Protein AF-A0A7J3TKY4-F1 (afdb_monomer_lite)

Sequence (532 aa):
MKKIAILLAVAVVASFFTLHGINADDMPSVVYVDDDYNEATEGWNATHFSSIMDAINGVAENGTVYIFDGMYHEKVTVNKTLHIIGRNRPIINGSVVVKANGTTIKNLEIEGAGNSILLNASSCIIYSCSIHGINYGLHIGGDNNTVTRCNFINNSYGIDAGGINNKIFLNNFIGNAINACDYGSNIWHNDSIQKGNYWDDYDGNDGNGDGVGDTPYILPCGSGSDSYPLMNEIDLFIPTVNITVSGISGNNGWYVSNVTITINATDDSGISYVNYTIDGISYNSSNALFSFNLTEGNHLLECYAVDINGNAGRISKVNVCVDTTPPSITYEFNPSSPDGENGWYVSNVEISLYASDATSGIEELNFKIDEGGWQDYDGFFSLNMEGEHILYFRAVDKAGNELITNATIKYDATPPSVSIIQPDGGFVKQQYEIKWNASDSVDENLDGNISIYYSYDNGSTWVEVANGLNNTGSYMWNTYGFQDSDEAMIKILAKDDAGNVGVAISNKFILDNTPPTIIIKQPVEGKAYGTD

Radius of gyration: 51.38 Å; chains: 1; bounding box: 120×78×162 Å

Secondary structure (DSSP, 8-state):
-----------------------GGGS-SEEEE-TT--TTSTTBTTTEESSHHHHHHHSPTT-EEEE-SSEE--EEEE-S--EEEESS--EEESEEEE-STT-EEES-EEESSSEEEEE--SS-EEES-EEESSSEEEEE-SSS-EEES-EEES-SEEEEE-SEEEEEES-EEES-SEEEEESSEEE-SBTTTTB--EETT-----SS-SSB-SSPEEPSEES-EESS-BSS-------EEEEEEES-B-STTEESS-EEEEEEEE-SS-EEEEEEEETTEEEEES-SEEEEEE-SEEEEEEEEEEETT-PBPPPEEEEEEE---PPEEEEEEESSS-SSSTT-B-SPPEEEEEEE-SSS-EEEEEEEETTPPPEE--S-EE-SS-EEEEEEEEEEETT--EEEEEEEEEE---PPEEEEEE--SSEE-SEEEEEEEEE-SS-SS-TT-EEEEEESSTTSS-EEEEEEE---SEEEEE-TTSPPEEEEEEEEEEE-TT--EEEEEPPPEEE---PPP-------SS------

Foldseek 3Di:
DDDDDDDDDPPPPPPPPPPPPCPLVNAALAAEEDLPDDPPDPCYLRRYYPAPQSNLVRHHAQGEYEYEAEEHADEAENQGAYEYEYDPAHEDAHAYEYDYENHEDYRHEYHHEDAHYEALYANYEYYLYEFDDYQHSYEHNEYHYEYALYEQEQYCESYEDAYAAYEAAHYEQYNHVFDYAYQYHYAQYDPVVLGGYEYPPDDADDPVPPQWGCDWAAGPYHGDIHNTYGNDRDDSDAKDKDKDKDADAFAPQEGQGKIKIKIAIDDPLAFQKKWKDKVNRIDIDRDNIDMDIDDAAWIKMWMWTAGPNGHIGDIDIDIHHYDNDAKDKDKAKVVRFAPFAPRENQDKIKMFMDIFDDHQTWDFKWKDKAPGDIDGPPGIDTDPDAEKIKMKIKTAGNRGHIDIDIDIHGYDNDAKAKEWPPPQAEEDEFKDKTFMDIADPHAGWLQQFKWKWKDQDQPPDTDTQDHRHTPPRIDTGGCPPPDWHQNMKMKMWGAGNRGHIHIYIHDGYTYDHDDDDDDDPDDDDDDDDDDD

Structure (mmCIF, N/CA/C/O backbone):
data_AF-A0A7J3TKY4-F1
#
_entry.id   AF-A0A7J3TKY4-F1
#
loop_
_atom_site.group_PDB
_atom_site.id
_atom_site.type_symbol
_atom_site.label_atom_id
_atom_site.label_alt_id
_atom_site.label_comp_id
_atom_site.label_asym_id
_atom_site.label_entity_id
_atom_site.label_seq_id
_atom_site.pdbx_PDB_ins_code
_atom_site.Cartn_x
_atom_site.Cartn_y
_atom_site.Cartn_z
_atom_site.occupancy
_atom_site.B_iso_or_equiv
_atom_site.auth_seq_id
_atom_site.auth_comp_id
_atom_site.auth_asym_id
_atom_site.auth_atom_id
_atom_site.pdbx_PDB_model_num
ATOM 1 N N . MET A 1 1 ? -30.353 -54.908 6.547 1.00 34.25 1 MET A N 1
ATOM 2 C CA . MET A 1 1 ? -30.525 -55.876 5.438 1.00 34.25 1 MET A CA 1
ATOM 3 C C . MET A 1 1 ? -30.343 -55.143 4.109 1.00 34.25 1 MET A C 1
ATOM 5 O O . MET A 1 1 ? -31.058 -54.179 3.909 1.00 34.25 1 MET A O 1
ATOM 9 N N . LYS A 1 2 ? -29.421 -55.638 3.256 1.00 33.25 2 LYS A N 1
ATOM 10 C CA . LYS A 1 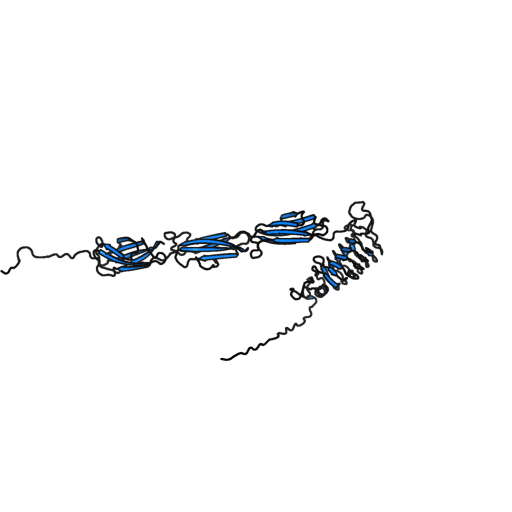2 ? -29.167 -55.337 1.816 1.00 33.25 2 LYS A CA 1
ATOM 11 C C . LYS A 1 2 ? -28.711 -53.898 1.467 1.00 33.25 2 LYS A C 1
ATOM 13 O O . LYS A 1 2 ? -29.485 -52.969 1.592 1.00 33.25 2 LYS A O 1
ATOM 18 N N . LYS A 1 3 ? -27.412 -53.645 1.230 1.00 31.38 3 LYS A N 1
ATOM 19 C CA . LYS A 1 3 ? -26.553 -53.888 0.031 1.00 31.38 3 LYS A CA 1
ATOM 20 C C . LYS A 1 3 ? -26.813 -52.941 -1.166 1.00 31.38 3 LYS A C 1
ATOM 22 O O . LYS A 1 3 ? -27.762 -53.159 -1.901 1.00 31.38 3 LYS A O 1
ATOM 27 N N . ILE A 1 4 ? -25.880 -51.990 -1.336 1.00 31.44 4 ILE A N 1
ATOM 28 C CA . ILE A 1 4 ? -25.090 -51.626 -2.540 1.00 31.44 4 ILE A CA 1
ATOM 29 C C . ILE A 1 4 ? -25.823 -51.529 -3.892 1.00 31.44 4 ILE A C 1
ATOM 31 O O . ILE A 1 4 ? -26.227 -52.553 -4.432 1.00 31.44 4 ILE A O 1
ATOM 35 N N . ALA A 1 5 ? -25.768 -50.342 -4.512 1.00 30.09 5 ALA A N 1
ATOM 36 C CA . ALA A 1 5 ? -25.319 -50.163 -5.902 1.00 30.09 5 ALA A CA 1
ATOM 37 C C . ALA A 1 5 ? -24.973 -48.685 -6.175 1.00 30.09 5 ALA A C 1
ATOM 39 O O . ALA A 1 5 ? -25.848 -47.831 -6.273 1.00 30.09 5 ALA A O 1
ATOM 40 N N . ILE A 1 6 ? -23.672 -48.417 -6.281 1.00 33.41 6 ILE A N 1
ATOM 41 C CA . ILE A 1 6 ? -23.082 -47.217 -6.880 1.00 33.41 6 ILE A CA 1
ATOM 42 C C . ILE A 1 6 ? -23.279 -47.339 -8.395 1.00 33.41 6 ILE A C 1
ATOM 44 O O . ILE A 1 6 ? -22.868 -48.347 -8.971 1.00 33.41 6 ILE A O 1
ATOM 48 N N . LEU A 1 7 ? -23.869 -46.329 -9.039 1.00 30.73 7 LEU A N 1
ATOM 49 C CA . LEU A 1 7 ? -23.780 -46.156 -10.487 1.00 30.73 7 LEU A CA 1
ATOM 50 C C . LEU A 1 7 ? -23.188 -44.774 -10.771 1.00 30.73 7 LEU A C 1
ATOM 52 O O . LEU A 1 7 ? -23.833 -43.744 -10.593 1.00 30.73 7 LEU A O 1
ATOM 56 N N . LEU A 1 8 ? -21.915 -44.794 -11.155 1.00 30.00 8 LEU A N 1
ATOM 57 C CA . LEU A 1 8 ? -21.132 -43.662 -11.623 1.00 30.00 8 LEU A CA 1
ATOM 58 C C . LEU A 1 8 ? -21.590 -43.341 -13.057 1.00 30.00 8 LEU A C 1
ATOM 60 O O . LEU A 1 8 ? -21.351 -44.135 -13.966 1.00 30.00 8 LEU A O 1
ATOM 64 N N . ALA A 1 9 ? -22.260 -42.210 -13.267 1.00 30.34 9 ALA A N 1
ATOM 65 C CA . ALA A 1 9 ? -22.520 -41.667 -14.598 1.00 30.34 9 ALA A CA 1
ATOM 66 C C . ALA A 1 9 ? -21.618 -40.444 -14.795 1.00 30.34 9 ALA A C 1
ATOM 68 O O . ALA A 1 9 ? -21.940 -39.339 -14.368 1.00 30.34 9 ALA A O 1
ATOM 69 N N . VAL A 1 10 ? -20.451 -40.671 -15.400 1.00 31.00 10 VAL A N 1
ATOM 70 C CA . VAL A 1 10 ? -19.557 -39.610 -15.873 1.00 31.00 10 VAL A CA 1
ATOM 71 C C . VAL A 1 10 ? -20.187 -39.024 -17.135 1.00 31.00 10 VAL A C 1
ATOM 73 O O . VAL A 1 10 ? -20.126 -39.623 -18.207 1.00 31.00 10 VAL A O 1
ATOM 76 N N . ALA A 1 11 ? -20.839 -37.872 -16.997 1.00 31.58 11 ALA A N 1
ATOM 77 C CA . ALA A 1 11 ? -21.255 -37.059 -18.129 1.00 31.58 11 ALA A CA 1
ATOM 78 C C . ALA A 1 11 ? -20.032 -36.286 -18.640 1.00 31.58 11 ALA A C 1
ATOM 80 O O . ALA A 1 11 ? -19.613 -35.294 -18.048 1.00 31.58 11 ALA A O 1
ATOM 81 N N . VAL A 1 12 ? -19.443 -36.769 -19.733 1.00 30.66 12 VAL A N 1
ATOM 82 C CA . VAL A 1 12 ? -18.469 -36.016 -20.526 1.00 30.66 12 VAL A CA 1
ATOM 83 C C . VAL A 1 12 ? -19.229 -34.885 -21.215 1.00 30.66 12 VAL A C 1
ATOM 85 O O . VAL A 1 12 ? -19.903 -35.101 -22.222 1.00 30.66 12 VAL A O 1
ATOM 88 N N . VAL A 1 13 ? -19.153 -33.679 -20.656 1.00 33.00 13 VAL A N 1
ATOM 89 C CA . VAL A 1 13 ? -19.533 -32.457 -21.368 1.00 33.00 13 VAL A CA 1
ATOM 90 C C . VAL A 1 13 ? -18.368 -32.124 -22.292 1.00 33.00 13 VAL A C 1
ATOM 92 O O . VAL A 1 13 ? -17.405 -31.477 -21.897 1.00 33.00 13 VAL A O 1
ATOM 95 N N . ALA A 1 14 ? -18.432 -32.628 -23.523 1.00 32.06 14 ALA A N 1
ATOM 96 C CA . ALA A 1 14 ? -17.607 -32.120 -24.605 1.00 32.06 14 ALA A CA 1
ATOM 97 C C . ALA A 1 14 ? -18.108 -30.706 -24.935 1.00 32.06 14 ALA A C 1
ATOM 99 O O . ALA A 1 14 ? -19.149 -30.539 -25.575 1.00 32.06 14 ALA A O 1
ATOM 100 N N . SER A 1 15 ? -17.402 -29.688 -24.446 1.00 32.88 15 SER A N 1
ATOM 101 C CA . SER A 1 15 ? -17.579 -28.313 -24.896 1.00 32.88 15 SER A CA 1
ATOM 102 C C . SER A 1 15 ? -17.175 -28.238 -26.368 1.00 32.88 15 SER A C 1
ATOM 104 O O . SER A 1 15 ? -16.009 -28.352 -26.739 1.00 32.88 15 SER A O 1
ATOM 106 N N . PHE A 1 16 ? -18.170 -28.073 -27.235 1.00 33.34 16 PHE A N 1
ATOM 107 C CA . PHE A 1 16 ? -17.958 -27.633 -28.605 1.00 33.34 16 PHE A CA 1
ATOM 108 C C . PHE A 1 16 ? -17.429 -26.195 -28.557 1.00 33.34 16 PHE A C 1
ATOM 110 O O . PHE A 1 16 ? -18.206 -25.248 -28.474 1.00 33.34 16 PHE A O 1
ATOM 117 N N . PHE A 1 17 ? -16.109 -26.022 -28.617 1.00 34.00 17 PHE A N 1
ATOM 118 C CA . PHE A 1 17 ? -15.536 -24.758 -29.065 1.00 34.00 17 PHE A CA 1
ATOM 119 C C . PHE A 1 17 ? -15.849 -24.625 -30.554 1.00 34.00 17 PHE A C 1
ATOM 121 O O . PHE A 1 17 ? -15.188 -25.205 -31.415 1.00 34.00 17 PHE A O 1
ATOM 128 N N . THR A 1 18 ? -16.910 -23.887 -30.872 1.00 33.22 18 THR A N 1
ATOM 129 C CA . THR A 1 18 ? -17.052 -23.303 -32.201 1.00 33.22 18 THR A CA 1
ATOM 130 C C . THR A 1 18 ? -15.865 -22.373 -32.402 1.00 33.22 18 THR A C 1
ATOM 132 O O . THR A 1 18 ? -15.753 -21.371 -31.697 1.00 33.22 18 THR A O 1
ATOM 135 N N . LEU A 1 19 ? -14.983 -22.725 -33.335 1.00 35.03 19 LEU A N 1
ATOM 136 C CA . LEU A 1 19 ? -13.895 -21.881 -33.810 1.00 35.03 19 LEU A CA 1
ATOM 137 C C . LEU A 1 19 ? -14.525 -20.634 -34.459 1.00 35.03 19 LEU A C 1
ATOM 139 O O . LEU A 1 19 ? -14.816 -20.621 -35.654 1.00 35.03 19 LEU A O 1
ATOM 143 N N . HIS A 1 20 ? -14.830 -19.610 -33.658 1.00 41.09 20 HIS A N 1
ATOM 144 C CA . HIS A 1 20 ? -15.007 -18.266 -34.188 1.00 41.09 20 HIS A CA 1
ATOM 145 C C . HIS A 1 20 ? -13.637 -17.880 -34.730 1.00 41.09 20 HIS A C 1
ATOM 147 O O . HIS A 1 20 ? -12.669 -17.810 -33.975 1.00 41.09 20 HIS A O 1
ATOM 153 N N . GLY A 1 21 ? -13.534 -17.732 -36.051 1.00 38.44 21 GLY A N 1
ATOM 154 C CA . GLY A 1 21 ? -12.358 -17.120 -36.649 1.00 38.44 21 GLY A CA 1
ATOM 155 C C . GLY A 1 21 ? -12.187 -15.759 -35.994 1.00 38.44 21 GLY A C 1
ATOM 156 O O . GLY A 1 21 ? -13.072 -14.917 -36.120 1.00 38.44 21 GLY A O 1
ATOM 157 N N . ILE A 1 22 ? -11.108 -15.598 -35.232 1.00 42.12 22 ILE A N 1
ATOM 158 C CA . ILE A 1 22 ? -10.754 -14.338 -34.587 1.00 42.12 22 ILE A CA 1
ATOM 159 C C . ILE A 1 22 ? -10.572 -13.340 -35.733 1.00 42.12 22 ILE A C 1
ATOM 161 O O . ILE A 1 22 ? -9.665 -13.494 -36.555 1.00 42.12 22 ILE A O 1
ATOM 165 N N . ASN A 1 23 ? -11.498 -12.390 -35.865 1.00 55.03 23 ASN A N 1
ATOM 166 C CA . ASN A 1 23 ? -11.348 -11.310 -36.831 1.00 55.03 23 ASN A CA 1
ATOM 167 C C . ASN A 1 23 ? -10.156 -10.450 -36.396 1.00 55.03 23 ASN A C 1
ATOM 169 O O . ASN A 1 23 ? -9.869 -10.341 -35.208 1.00 55.03 23 ASN A O 1
ATOM 173 N N . ALA A 1 24 ? -9.465 -9.816 -37.345 1.00 53.88 24 ALA A N 1
ATOM 174 C CA . ALA A 1 24 ? -8.329 -8.940 -37.040 1.00 53.88 24 ALA A CA 1
ATOM 175 C C . ALA A 1 24 ? -8.681 -7.801 -36.052 1.00 53.88 24 ALA A C 1
ATOM 177 O O . ALA A 1 24 ? -7.791 -7.308 -35.366 1.00 53.88 24 ALA A O 1
ATOM 178 N N . ASP A 1 25 ? -9.967 -7.442 -35.940 1.00 56.91 25 ASP A N 1
ATOM 179 C CA . ASP A 1 25 ? -10.496 -6.457 -34.986 1.00 56.91 25 ASP A CA 1
ATOM 180 C C . ASP A 1 25 ? -10.561 -6.955 -33.524 1.00 56.91 25 ASP A C 1
ATOM 182 O O . ASP A 1 25 ? -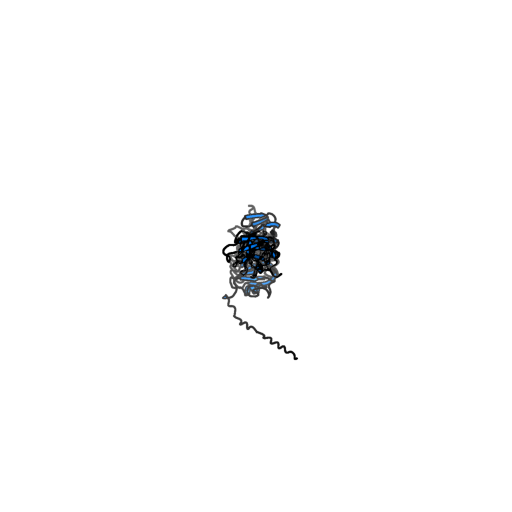10.694 -6.136 -32.619 1.00 56.91 25 ASP A O 1
ATOM 186 N N . ASP A 1 26 ? -10.435 -8.266 -33.275 1.00 72.94 26 ASP A N 1
ATOM 187 C CA . ASP A 1 26 ? -10.452 -8.864 -31.926 1.00 72.94 26 ASP A CA 1
ATOM 188 C C . ASP A 1 26 ? -9.037 -9.137 -31.371 1.00 72.94 26 ASP A C 1
ATOM 190 O O . ASP A 1 26 ? -8.891 -9.635 -30.252 1.00 72.94 26 ASP A O 1
ATOM 194 N N . MET A 1 27 ? -7.975 -8.842 -32.133 1.00 85.69 27 MET A N 1
ATOM 195 C CA . MET A 1 27 ? -6.599 -9.036 -31.662 1.00 85.69 27 MET A CA 1
ATOM 196 C C . MET A 1 27 ? -6.212 -7.963 -30.629 1.00 85.69 27 MET A C 1
ATOM 198 O O . MET A 1 27 ? -6.485 -6.777 -30.835 1.00 85.69 27 MET A O 1
ATOM 202 N N . PRO A 1 28 ? -5.527 -8.326 -29.530 1.00 92.81 28 PRO A N 1
ATOM 203 C CA . PRO A 1 28 ? -5.083 -7.355 -28.538 1.00 92.81 28 PRO A CA 1
ATOM 204 C C . PRO A 1 28 ? -4.040 -6.395 -29.118 1.00 92.81 28 PRO A C 1
ATOM 206 O O . PRO A 1 28 ? -3.146 -6.787 -29.867 1.00 92.81 28 PRO A O 1
ATOM 209 N N . SER A 1 29 ? -4.101 -5.124 -28.718 1.00 95.12 29 SER A N 1
ATOM 210 C CA . SER A 1 29 ? -3.105 -4.114 -29.098 1.00 95.12 29 SER A CA 1
ATOM 211 C C . SER A 1 29 ? -1.802 -4.212 -28.297 1.00 95.12 29 SER A C 1
ATOM 213 O O . SER A 1 29 ? -0.818 -3.565 -28.650 1.00 95.12 29 SER A O 1
ATOM 215 N N . VAL A 1 30 ? -1.789 -4.976 -27.201 1.00 97.31 30 VAL A N 1
ATOM 216 C CA . VAL A 1 30 ? -0.619 -5.200 -26.345 1.00 97.31 30 VAL A CA 1
ATOM 217 C C . VAL A 1 30 ? -0.557 -6.668 -25.954 1.00 97.31 30 VAL A C 1
ATOM 219 O O . VAL A 1 30 ? -1.557 -7.231 -25.513 1.00 97.31 30 VAL A O 1
ATOM 222 N N . VAL A 1 31 ? 0.625 -7.261 -26.088 1.00 98.00 31 VAL A N 1
ATOM 223 C CA . VAL A 1 31 ? 0.918 -8.631 -25.657 1.00 98.00 31 VAL A CA 1
ATOM 224 C C . VAL A 1 31 ? 2.243 -8.685 -24.900 1.00 98.00 31 VAL A C 1
ATOM 226 O O . VAL A 1 31 ? 3.100 -7.805 -25.048 1.00 98.00 31 VAL A O 1
ATOM 229 N N . TYR A 1 32 ? 2.402 -9.734 -24.103 1.00 98.00 32 TYR A N 1
ATOM 230 C CA . TYR A 1 32 ? 3.533 -9.963 -23.215 1.00 98.00 32 TYR A CA 1
ATOM 231 C C . TYR A 1 32 ? 4.186 -11.306 -23.532 1.00 98.00 32 TYR A C 1
ATOM 233 O O . TYR A 1 32 ? 3.492 -12.293 -23.780 1.00 98.00 32 TYR A O 1
ATOM 241 N N . VAL A 1 33 ? 5.514 -11.331 -23.528 1.00 98.00 33 VAL A N 1
ATOM 242 C CA . VAL A 1 33 ? 6.324 -12.510 -23.834 1.00 98.00 33 VAL A CA 1
ATOM 243 C C . VAL A 1 33 ? 7.275 -12.777 -22.688 1.00 98.00 33 VAL A C 1
ATOM 245 O O . VAL A 1 33 ? 7.979 -11.854 -22.293 1.00 98.00 33 VAL A O 1
ATOM 248 N N . ASP A 1 34 ? 7.283 -14.000 -22.180 1.00 96.44 34 ASP A N 1
ATOM 249 C CA . ASP A 1 34 ? 8.182 -14.458 -21.1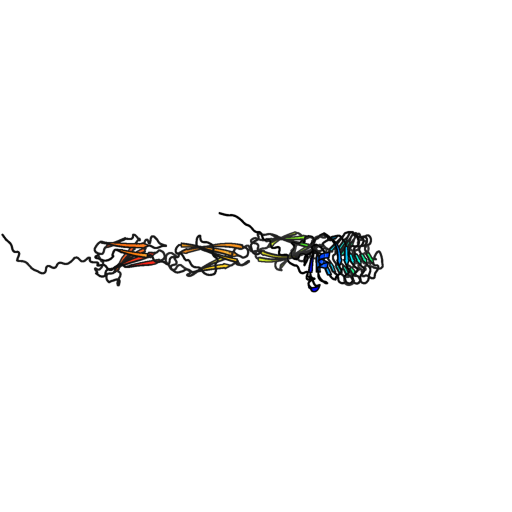18 1.00 96.44 34 ASP A CA 1
ATOM 250 C C . ASP A 1 34 ? 8.407 -15.967 -21.299 1.00 96.44 34 ASP A C 1
ATOM 252 O O . ASP A 1 34 ? 7.427 -16.709 -21.426 1.00 96.44 34 ASP A O 1
ATOM 256 N N . ASP A 1 35 ? 9.657 -16.431 -21.366 1.00 92.75 35 ASP A N 1
ATOM 257 C CA . ASP A 1 35 ? 9.979 -17.848 -21.584 1.00 92.75 35 ASP A CA 1
ATOM 258 C C . ASP A 1 35 ? 9.554 -18.752 -20.413 1.00 92.75 35 ASP A C 1
ATOM 260 O O . ASP A 1 35 ? 9.420 -19.967 -20.601 1.00 92.75 35 ASP A O 1
ATOM 264 N N . ASP A 1 36 ? 9.215 -18.166 -19.260 1.00 93.75 36 ASP A N 1
ATOM 265 C CA . ASP A 1 36 ? 8.638 -18.864 -18.109 1.00 93.75 36 ASP A CA 1
ATOM 266 C C . ASP A 1 36 ? 7.100 -19.010 -18.172 1.00 93.75 36 ASP A C 1
ATOM 268 O O . ASP A 1 36 ? 6.502 -19.774 -17.395 1.00 93.75 36 ASP A O 1
ATOM 272 N N . TYR A 1 37 ? 6.411 -18.314 -19.089 1.00 96.06 37 TYR A N 1
ATOM 273 C CA . TYR A 1 37 ? 4.958 -18.444 -19.229 1.00 96.06 37 TYR A CA 1
ATOM 274 C C . TYR A 1 37 ? 4.537 -19.827 -19.732 1.00 96.06 37 TYR A C 1
ATOM 276 O O . TYR A 1 37 ? 5.175 -20.457 -20.575 1.00 96.06 37 TYR A O 1
ATOM 284 N N . ASN A 1 38 ? 3.404 -20.302 -19.217 1.00 94.31 38 ASN A N 1
ATOM 285 C CA . ASN A 1 38 ? 2.854 -21.614 -19.536 1.00 94.31 38 ASN A CA 1
ATOM 286 C C . ASN A 1 38 ? 1.319 -21.609 -19.431 1.00 94.31 38 ASN A C 1
ATOM 288 O O . ASN A 1 38 ? 0.705 -20.576 -19.176 1.00 94.31 38 ASN A O 1
ATOM 292 N N . GLU A 1 39 ? 0.683 -22.772 -19.603 1.00 94.50 39 GLU A N 1
ATOM 293 C CA . GLU A 1 39 ? -0.784 -22.919 -19.585 1.00 94.50 39 GLU A CA 1
ATOM 294 C C . GLU A 1 39 ? -1.463 -22.446 -18.287 1.00 94.50 39 GLU A C 1
ATOM 296 O O . GLU A 1 39 ? -2.666 -22.190 -18.294 1.00 94.50 39 GLU A O 1
ATOM 301 N N . ALA A 1 40 ? -0.721 -22.325 -17.179 1.00 94.44 40 ALA A N 1
ATOM 302 C CA . ALA A 1 40 ? -1.239 -21.788 -15.923 1.00 94.44 40 ALA A CA 1
ATOM 303 C C . ALA A 1 40 ? -1.208 -20.249 -15.853 1.00 94.44 40 ALA A C 1
ATOM 305 O O . ALA A 1 40 ? -1.821 -19.677 -14.950 1.00 94.44 40 ALA A O 1
ATOM 306 N N . THR A 1 41 ? -0.513 -19.576 -16.774 1.00 93.25 41 THR A N 1
ATOM 307 C CA . THR A 1 41 ? -0.449 -18.113 -16.838 1.00 93.25 41 THR A CA 1
ATOM 308 C C . THR A 1 41 ? -1.802 -17.545 -17.265 1.00 93.25 41 THR A C 1
ATOM 310 O O . THR A 1 41 ? -2.382 -17.942 -18.278 1.00 93.25 41 THR A O 1
ATOM 313 N N . GLU A 1 42 ? -2.319 -16.573 -16.516 1.00 93.88 42 GLU A N 1
ATOM 314 C CA . GLU A 1 42 ? -3.539 -15.869 -16.905 1.00 93.88 42 GLU A CA 1
ATOM 315 C C . GLU A 1 42 ? -3.353 -15.171 -18.264 1.00 93.88 42 GLU A C 1
ATOM 317 O O . GLU A 1 42 ? -2.367 -14.477 -18.498 1.00 93.88 42 GLU A O 1
ATOM 322 N N . GLY A 1 43 ? -4.298 -15.362 -19.188 1.00 90.56 43 GLY A N 1
ATOM 323 C CA . GLY A 1 43 ? -4.192 -14.815 -20.545 1.00 90.56 43 GLY A CA 1
ATOM 324 C C . GLY A 1 43 ? -3.259 -15.594 -21.479 1.00 90.56 43 GLY A C 1
ATOM 325 O O . GLY A 1 43 ? -2.931 -15.086 -22.556 1.00 90.56 43 GLY A O 1
ATOM 326 N N . TRP A 1 44 ? -2.857 -16.813 -21.102 1.00 93.88 44 TRP A N 1
ATOM 327 C CA . TRP A 1 44 ? -2.082 -17.724 -21.944 1.00 93.88 44 TRP A CA 1
ATOM 328 C C . TRP A 1 44 ? -2.661 -17.864 -23.360 1.00 93.88 44 TRP A C 1
ATOM 330 O O . TRP A 1 44 ? -3.859 -18.098 -23.535 1.00 93.88 44 TRP A O 1
ATOM 340 N N . ASN A 1 45 ? -1.798 -17.720 -24.372 1.00 90.94 45 ASN A N 1
ATOM 341 C CA . ASN A 1 45 ? -2.117 -17.759 -25.806 1.00 90.94 45 ASN A CA 1
ATOM 342 C C . ASN A 1 45 ? -3.143 -16.721 -26.298 1.00 90.94 45 ASN A C 1
ATOM 344 O O . ASN A 1 45 ? -3.606 -16.803 -27.436 1.00 90.94 45 ASN A O 1
ATOM 348 N N . ALA A 1 46 ? -3.485 -15.732 -25.472 1.00 92.06 46 ALA A N 1
ATOM 349 C CA . ALA A 1 46 ? -4.324 -14.602 -25.859 1.00 92.06 46 ALA A CA 1
ATOM 350 C C . ALA A 1 46 ? -3.550 -13.288 -25.736 1.00 92.06 46 ALA A C 1
ATOM 352 O O . ALA A 1 46 ? -3.406 -12.557 -26.710 1.00 92.06 46 ALA A O 1
ATOM 353 N N . THR A 1 47 ? -3.020 -13.006 -24.549 1.00 95.00 47 THR A N 1
ATOM 354 C CA . THR A 1 47 ? -2.246 -11.793 -24.244 1.00 95.00 47 THR A CA 1
ATOM 355 C C . THR A 1 47 ? -0.852 -12.099 -23.702 1.00 95.00 47 THR A C 1
ATOM 357 O O . THR A 1 47 ? -0.002 -11.212 -23.727 1.00 95.00 47 THR A O 1
ATOM 360 N N . HIS A 1 48 ? -0.605 -13.335 -23.261 1.00 97.31 48 HIS A N 1
ATOM 361 C CA . HIS A 1 48 ? 0.669 -13.811 -22.725 1.00 97.31 48 HIS A CA 1
ATOM 362 C C . HIS A 1 48 ? 1.152 -15.023 -23.523 1.00 97.31 48 HIS A C 1
ATOM 364 O O . HIS A 1 48 ? 0.397 -15.975 -23.733 1.00 97.31 48 HIS A O 1
ATOM 370 N N . PHE A 1 49 ? 2.405 -14.986 -23.960 1.00 97.62 49 PHE A N 1
ATOM 371 C CA . PHE A 1 49 ? 3.013 -15.993 -24.828 1.00 97.62 49 PHE A CA 1
ATOM 372 C C . PHE A 1 49 ? 4.399 -16.362 -24.303 1.00 97.62 49 PHE A C 1
ATOM 374 O O . PHE A 1 49 ? 5.086 -15.509 -23.754 1.00 97.62 49 PHE A O 1
ATOM 381 N N . SER A 1 50 ? 4.843 -17.599 -24.513 1.00 96.19 50 SER A N 1
ATOM 382 C CA . SER A 1 50 ? 6.235 -17.980 -24.223 1.00 96.19 50 SER A CA 1
ATOM 383 C C . SER A 1 50 ? 7.191 -17.778 -25.398 1.00 96.19 50 SER A C 1
ATOM 385 O O . SER A 1 50 ? 8.403 -17.868 -25.237 1.00 96.19 50 SER A O 1
ATOM 387 N N . SER A 1 51 ? 6.650 -17.491 -26.587 1.00 96.88 51 SER A N 1
ATOM 388 C CA . SER A 1 51 ? 7.413 -17.271 -27.813 1.00 96.88 51 SER A CA 1
ATOM 389 C C . SER A 1 51 ? 7.161 -15.883 -28.394 1.00 96.88 51 SER A C 1
ATOM 391 O O . SER A 1 51 ? 6.021 -15.407 -28.460 1.00 96.88 51 SER A O 1
ATOM 393 N N . ILE A 1 52 ? 8.229 -15.251 -28.888 1.00 97.44 52 ILE A N 1
ATOM 394 C CA . ILE A 1 52 ? 8.157 -13.940 -29.543 1.00 97.44 52 ILE A CA 1
ATOM 395 C C . ILE A 1 52 ? 7.344 -14.045 -30.834 1.00 97.44 52 ILE A C 1
ATOM 397 O O . ILE A 1 52 ? 6.522 -13.172 -31.124 1.00 97.44 52 ILE A O 1
ATOM 401 N N . MET A 1 53 ? 7.552 -15.102 -31.622 1.00 96.81 53 MET A N 1
ATOM 402 C CA . MET A 1 53 ? 6.841 -15.270 -32.888 1.00 96.81 53 MET A CA 1
ATOM 403 C C . MET A 1 53 ? 5.333 -15.471 -32.683 1.00 96.81 53 MET A C 1
ATOM 405 O O . MET A 1 53 ? 4.537 -14.904 -33.436 1.00 96.81 53 MET A O 1
ATOM 409 N N . ASP A 1 54 ? 4.927 -16.217 -31.656 1.00 96.44 54 ASP A N 1
ATOM 410 C CA . ASP A 1 54 ? 3.508 -16.413 -31.340 1.00 96.44 54 ASP A CA 1
ATOM 411 C C . ASP A 1 54 ? 2.846 -15.110 -30.889 1.00 96.44 54 ASP A C 1
ATOM 413 O O . ASP A 1 54 ? 1.760 -14.774 -31.365 1.00 96.44 54 ASP A O 1
ATOM 417 N N . ALA A 1 55 ? 3.544 -14.309 -30.084 1.00 97.25 55 ALA A N 1
ATOM 418 C CA . ALA A 1 55 ? 3.081 -12.982 -29.699 1.00 97.25 55 ALA A CA 1
ATOM 419 C C . ALA A 1 55 ? 2.943 -12.038 -30.899 1.00 97.25 55 ALA A C 1
ATOM 421 O O . ALA A 1 55 ? 1.931 -11.349 -31.040 1.00 97.25 55 ALA A O 1
ATOM 422 N N . ILE A 1 56 ? 3.920 -12.046 -31.815 1.00 97.25 56 ILE A N 1
ATOM 423 C CA . ILE A 1 56 ? 3.823 -11.312 -33.082 1.00 97.25 56 ILE A CA 1
ATOM 424 C C . ILE A 1 56 ? 2.613 -11.793 -33.874 1.00 97.25 56 ILE A C 1
ATOM 426 O O . ILE A 1 56 ? 1.915 -10.967 -34.445 1.00 97.25 56 ILE A O 1
ATOM 430 N N . ASN A 1 57 ? 2.311 -13.088 -33.920 1.00 95.44 57 ASN A N 1
ATOM 431 C CA . ASN A 1 57 ? 1.134 -13.580 -34.636 1.00 95.44 57 ASN A CA 1
ATOM 432 C C . ASN A 1 57 ? -0.178 -13.143 -33.961 1.00 95.44 57 ASN A C 1
ATOM 434 O O . ASN A 1 57 ? -1.103 -12.749 -34.672 1.00 95.44 57 ASN A O 1
ATOM 438 N N . GLY A 1 58 ? -0.230 -13.153 -32.626 1.00 94.19 58 GLY A N 1
ATOM 439 C CA . GLY A 1 58 ? -1.426 -12.870 -31.828 1.00 94.19 58 GLY A CA 1
ATOM 440 C C . GLY A 1 58 ? -1.773 -11.390 -31.629 1.00 94.19 58 GLY A C 1
ATOM 441 O O . GLY A 1 58 ? -2.931 -11.080 -31.378 1.00 94.19 58 GLY A O 1
ATOM 442 N N . VAL A 1 59 ? -0.814 -10.468 -31.753 1.00 96.06 59 VAL A N 1
ATOM 443 C CA . VAL A 1 59 ? -1.042 -9.023 -31.538 1.00 96.06 59 VAL A CA 1
ATOM 444 C C . VAL A 1 59 ? -1.668 -8.329 -32.759 1.00 96.06 59 VAL A C 1
ATOM 446 O O . VAL A 1 59 ? -1.417 -8.718 -33.894 1.00 96.06 59 VAL A O 1
ATOM 449 N N . ALA A 1 60 ? -2.446 -7.264 -32.585 1.00 95.94 60 ALA A N 1
ATOM 450 C CA . ALA A 1 60 ? -2.956 -6.456 -33.699 1.00 95.94 60 ALA A CA 1
ATOM 451 C C . ALA A 1 60 ? -1.839 -5.685 -34.444 1.00 95.94 60 ALA A C 1
ATOM 453 O O . ALA A 1 60 ? -0.747 -5.459 -33.917 1.00 95.94 60 ALA A O 1
ATOM 454 N N . GLU A 1 61 ? -2.108 -5.238 -35.677 1.00 95.81 61 GLU A N 1
ATOM 455 C CA . GLU A 1 61 ? -1.219 -4.305 -36.390 1.00 95.81 61 GLU A CA 1
ATOM 456 C C . GLU A 1 61 ? -1.124 -2.958 -35.647 1.00 95.81 61 GLU A C 1
ATOM 458 O O . GLU A 1 61 ? -2.100 -2.477 -35.078 1.00 95.81 61 GLU A O 1
ATOM 463 N N . ASN A 1 62 ? 0.064 -2.349 -35.644 1.00 95.81 62 ASN A N 1
ATOM 464 C CA . ASN A 1 62 ? 0.467 -1.220 -34.791 1.00 95.81 62 ASN A CA 1
ATOM 465 C C . ASN A 1 62 ? 0.470 -1.531 -33.283 1.00 95.81 62 ASN A C 1
ATOM 467 O O . ASN A 1 62 ? 0.634 -0.628 -32.462 1.00 95.81 62 ASN A O 1
ATOM 471 N N . GLY A 1 63 ? 0.302 -2.799 -32.904 1.00 97.00 63 GLY A N 1
ATOM 472 C CA . GLY A 1 63 ? 0.357 -3.233 -31.518 1.00 97.00 63 GLY A CA 1
ATOM 473 C C . GLY A 1 63 ? 1.773 -3.267 -30.938 1.00 97.00 63 GLY A C 1
ATOM 474 O O . GLY A 1 63 ? 2.782 -3.098 -31.630 1.00 97.00 63 GLY A O 1
ATOM 475 N N . THR A 1 64 ? 1.838 -3.490 -29.627 1.00 98.31 64 THR A N 1
ATOM 476 C CA . THR A 1 64 ? 3.082 -3.560 -28.856 1.00 98.31 64 THR A CA 1
ATOM 477 C C . THR A 1 64 ? 3.319 -4.971 -28.331 1.00 98.31 64 THR A C 1
ATOM 479 O O . THR A 1 64 ? 2.433 -5.572 -27.729 1.00 98.31 64 THR A O 1
ATOM 482 N N . VAL A 1 65 ? 4.538 -5.468 -28.515 1.00 98.38 65 VAL A N 1
ATOM 483 C CA . VAL A 1 65 ? 5.033 -6.727 -27.956 1.00 98.38 65 VAL A CA 1
ATOM 484 C C . VAL A 1 65 ? 6.069 -6.385 -26.890 1.00 98.38 65 VAL A C 1
ATOM 486 O O . VAL A 1 65 ? 7.147 -5.875 -27.211 1.00 98.38 65 VAL A O 1
ATOM 489 N N . TYR A 1 66 ? 5.743 -6.635 -25.622 1.00 98.19 66 TYR A N 1
ATOM 490 C CA . TYR A 1 66 ? 6.707 -6.544 -24.527 1.00 98.19 66 TYR A CA 1
ATOM 491 C C . TYR A 1 66 ? 7.371 -7.895 -24.309 1.00 98.19 66 TYR A C 1
ATOM 493 O O . TYR A 1 66 ? 6.673 -8.877 -24.095 1.00 98.19 66 TYR A O 1
ATOM 501 N N . ILE A 1 67 ? 8.700 -7.928 -24.331 1.00 97.88 67 ILE A N 1
ATOM 502 C CA . ILE A 1 67 ? 9.481 -9.149 -24.111 1.00 97.88 67 ILE A CA 1
ATOM 503 C C . ILE A 1 67 ? 10.174 -9.017 -22.759 1.00 97.88 67 ILE A C 1
ATOM 505 O O . ILE A 1 67 ? 10.918 -8.058 -22.561 1.00 97.88 67 ILE A O 1
ATOM 509 N N . PHE A 1 68 ? 9.880 -9.907 -21.823 1.00 95.00 68 PHE A N 1
ATOM 510 C CA . PHE A 1 68 ? 10.505 -9.976 -20.508 1.00 95.00 68 PHE A CA 1
ATOM 511 C C . PHE A 1 68 ? 11.852 -10.685 -20.568 1.00 95.00 68 PHE A C 1
ATOM 513 O O . PHE A 1 68 ? 12.171 -11.318 -21.573 1.00 95.00 68 PHE A O 1
ATOM 520 N N . ASP A 1 69 ? 12.649 -10.478 -19.522 1.00 91.25 69 ASP A N 1
ATOM 521 C CA . ASP A 1 69 ? 13.992 -11.035 -19.374 1.00 91.25 69 ASP A CA 1
ATOM 522 C C . ASP A 1 69 ? 13.989 -12.544 -19.626 1.00 91.25 69 ASP A C 1
ATOM 524 O O . ASP A 1 69 ? 13.060 -13.219 -19.203 1.00 91.25 69 ASP A O 1
ATOM 528 N N . GLY A 1 70 ? 14.987 -13.049 -20.343 1.00 92.69 70 GLY A N 1
ATOM 529 C CA . GLY A 1 70 ? 14.983 -14.429 -20.827 1.00 92.69 70 GLY A CA 1
ATOM 530 C C . GLY A 1 70 ? 15.844 -14.629 -22.069 1.00 92.69 70 GLY A C 1
ATOM 531 O O . GLY A 1 70 ? 16.318 -13.663 -22.685 1.00 92.69 70 GLY A O 1
ATOM 532 N N . MET A 1 71 ? 16.050 -15.895 -22.447 1.00 93.88 71 MET A N 1
ATOM 533 C CA . MET A 1 71 ? 16.839 -16.276 -23.625 1.00 93.88 71 MET A CA 1
ATOM 534 C C . MET A 1 71 ? 15.980 -17.004 -24.665 1.00 93.88 71 MET A C 1
ATOM 536 O O . MET A 1 71 ? 15.723 -18.208 -24.594 1.00 93.88 71 MET A O 1
ATOM 540 N N . TYR A 1 72 ? 15.615 -16.273 -25.713 1.00 95.44 72 TYR A N 1
ATOM 541 C CA . TYR A 1 72 ? 14.702 -16.709 -26.761 1.00 95.44 72 TYR A CA 1
ATOM 542 C C . TYR A 1 72 ? 15.470 -17.268 -27.957 1.00 95.44 72 TYR A C 1
ATOM 544 O O . TYR A 1 72 ? 16.119 -16.540 -28.710 1.00 95.44 72 TYR A O 1
ATOM 552 N N . HIS A 1 73 ? 15.369 -18.579 -28.159 1.00 93.94 73 HIS A N 1
ATOM 553 C CA . HIS A 1 73 ? 16.034 -19.290 -29.251 1.00 93.94 73 HIS A CA 1
ATOM 554 C C . HIS A 1 73 ? 15.158 -19.300 -30.508 1.00 93.94 73 HIS A C 1
ATOM 556 O O . HIS A 1 73 ? 14.552 -20.313 -30.864 1.00 93.94 73 HIS A O 1
ATOM 562 N N . GLU A 1 74 ? 15.056 -18.149 -31.172 1.00 91.38 74 GLU A N 1
ATOM 563 C CA . GLU A 1 74 ? 14.072 -17.937 -32.232 1.00 91.38 74 GLU A CA 1
ATOM 564 C C . GLU A 1 74 ? 14.613 -17.195 -33.454 1.00 91.38 74 GLU A C 1
ATOM 566 O O . GLU A 1 74 ? 15.490 -16.333 -33.394 1.00 91.38 74 GLU A O 1
ATOM 571 N N . LYS A 1 75 ? 13.987 -17.475 -34.601 1.00 91.94 75 LYS A N 1
ATOM 572 C CA . LYS A 1 75 ? 14.056 -16.606 -35.773 1.00 91.94 75 LYS A CA 1
ATOM 573 C C . LYS A 1 75 ? 12.793 -15.758 -35.849 1.00 91.94 75 LYS A C 1
ATOM 575 O O . LYS A 1 75 ? 11.751 -16.219 -36.311 1.00 91.94 75 LYS A O 1
ATOM 580 N N . VAL A 1 76 ? 12.916 -14.499 -35.462 1.00 95.31 76 VAL A N 1
ATOM 581 C CA . VAL A 1 76 ? 11.807 -13.554 -35.377 1.00 95.31 76 VAL A CA 1
ATOM 582 C C . VAL A 1 76 ? 11.570 -12.909 -36.741 1.00 95.31 76 VAL A C 1
ATOM 584 O O . VAL A 1 76 ? 12.486 -12.364 -37.353 1.00 95.31 76 VAL A O 1
ATOM 587 N N . THR A 1 77 ? 10.335 -12.952 -37.246 1.00 97.12 77 THR A N 1
ATOM 588 C CA . THR A 1 77 ? 9.953 -12.249 -38.482 1.00 97.12 77 THR A CA 1
ATOM 589 C C . THR A 1 77 ? 8.847 -11.244 -38.203 1.00 97.12 77 THR A C 1
ATOM 591 O O . THR A 1 77 ? 7.723 -11.621 -37.890 1.00 97.12 77 THR A O 1
ATOM 594 N N . VAL A 1 78 ? 9.142 -9.962 -38.406 1.00 97.56 78 VAL A N 1
ATOM 595 C CA . VAL A 1 78 ? 8.193 -8.861 -38.226 1.00 97.56 78 VAL A CA 1
ATOM 596 C C . VAL A 1 78 ? 7.579 -8.508 -39.577 1.00 97.56 78 VAL A C 1
ATOM 598 O O . VAL A 1 78 ? 8.179 -7.804 -40.394 1.00 97.56 78 VAL A O 1
ATOM 601 N N . ASN A 1 79 ? 6.405 -9.071 -39.853 1.00 96.56 79 ASN A N 1
ATOM 602 C CA . ASN A 1 79 ? 5.693 -8.947 -41.131 1.00 96.56 79 ASN A CA 1
ATOM 603 C C . ASN A 1 79 ? 4.494 -7.984 -41.096 1.00 96.56 79 ASN A C 1
ATOM 605 O O . ASN A 1 79 ? 3.887 -7.760 -42.140 1.00 96.56 79 ASN A O 1
ATOM 609 N N . LYS A 1 80 ? 4.190 -7.404 -39.933 1.00 95.81 80 LYS A N 1
ATOM 610 C CA . LYS A 1 80 ? 3.221 -6.318 -39.737 1.00 95.81 80 LYS A CA 1
ATOM 611 C C . LYS A 1 80 ? 3.833 -5.230 -38.859 1.00 95.81 80 LYS A C 1
ATOM 613 O O . LYS A 1 80 ? 4.781 -5.510 -38.127 1.00 95.81 80 LYS A O 1
ATOM 618 N N . THR A 1 81 ? 3.336 -4.002 -38.979 1.00 98.19 81 THR A N 1
ATOM 619 C CA . THR A 1 81 ? 3.880 -2.836 -38.264 1.00 98.19 81 THR A CA 1
ATOM 620 C C . THR A 1 81 ? 3.714 -3.034 -36.762 1.00 98.19 81 THR A C 1
ATOM 622 O O . THR A 1 81 ? 2.586 -3.227 -36.319 1.00 98.19 81 THR A O 1
ATOM 625 N N . LEU A 1 82 ? 4.800 -3.023 -35.983 1.00 97.94 82 LEU A N 1
ATOM 626 C CA . LEU A 1 82 ? 4.762 -3.303 -34.539 1.00 97.94 82 LEU A CA 1
ATOM 627 C C . LEU A 1 82 ? 5.766 -2.468 -33.742 1.00 97.94 82 LEU A C 1
ATOM 629 O O . LEU A 1 82 ? 6.775 -1.996 -34.269 1.00 97.94 82 LEU A O 1
ATOM 633 N N . HIS A 1 83 ? 5.524 -2.374 -32.437 1.00 98.06 83 HIS A N 1
ATOM 634 C CA . HIS A 1 83 ? 6.508 -1.929 -31.457 1.00 98.06 83 HIS A CA 1
ATOM 635 C C . HIS A 1 83 ? 6.989 -3.122 -30.626 1.00 98.06 83 HIS A C 1
ATOM 637 O O . HIS A 1 83 ? 6.252 -3.637 -29.792 1.00 98.06 83 HIS A O 1
ATOM 643 N N . ILE A 1 84 ? 8.227 -3.563 -30.836 1.00 98.00 84 ILE A N 1
ATOM 644 C CA . ILE A 1 84 ? 8.853 -4.664 -30.096 1.00 98.00 84 ILE A CA 1
ATOM 645 C C . ILE A 1 84 ? 9.799 -4.067 -29.058 1.00 98.00 84 ILE A C 1
ATOM 647 O O . ILE A 1 84 ? 10.748 -3.363 -29.410 1.00 98.00 84 ILE A O 1
ATOM 651 N N . ILE A 1 85 ? 9.521 -4.310 -27.777 1.00 97.44 85 ILE A N 1
ATOM 652 C CA . ILE A 1 85 ? 10.196 -3.639 -26.663 1.00 97.44 85 ILE A CA 1
ATOM 653 C C . ILE A 1 85 ? 10.631 -4.663 -25.616 1.00 97.44 85 ILE A C 1
ATOM 655 O O . ILE A 1 85 ? 9.799 -5.222 -24.902 1.00 97.44 85 ILE A O 1
ATOM 659 N N . GLY A 1 86 ? 11.940 -4.835 -25.450 1.00 95.44 86 GLY A N 1
ATOM 660 C CA . GLY A 1 86 ? 12.497 -5.634 -24.366 1.00 95.44 86 GLY A CA 1
ATOM 661 C C . GLY A 1 86 ? 12.407 -4.947 -23.000 1.00 95.44 86 GLY A C 1
ATOM 662 O O . GLY A 1 86 ? 12.597 -3.730 -22.856 1.00 95.44 86 GLY A O 1
ATOM 663 N N . ARG A 1 87 ? 12.138 -5.732 -21.963 1.00 89.19 87 ARG A N 1
ATOM 664 C CA . ARG A 1 87 ? 12.157 -5.378 -20.544 1.00 89.19 87 ARG A CA 1
ATOM 665 C C . ARG A 1 87 ? 13.371 -6.075 -19.940 1.00 89.19 87 ARG A C 1
ATOM 667 O O . ARG A 1 87 ? 13.437 -7.288 -19.969 1.00 89.19 87 ARG A O 1
ATOM 674 N N . ASN A 1 88 ? 14.322 -5.296 -19.427 1.00 82.19 88 ASN A N 1
ATOM 675 C CA . ASN A 1 88 ? 15.592 -5.810 -18.901 1.00 82.19 88 ASN A CA 1
ATOM 676 C C . ASN A 1 88 ? 16.526 -6.482 -19.935 1.00 82.19 88 ASN A C 1
ATOM 678 O O . ASN A 1 88 ? 17.318 -7.330 -19.567 1.00 82.19 88 ASN A O 1
ATOM 682 N N . ARG A 1 89 ? 16.479 -6.056 -21.210 1.00 86.06 89 ARG A N 1
ATOM 683 C CA . ARG A 1 89 ? 17.355 -6.545 -22.300 1.00 86.06 89 ARG A CA 1
ATOM 684 C C . ARG A 1 89 ? 17.313 -8.075 -22.488 1.00 86.06 89 ARG A C 1
ATOM 686 O O . ARG A 1 89 ? 18.345 -8.725 -22.385 1.00 86.06 89 ARG A O 1
ATOM 693 N N . PRO A 1 90 ? 16.147 -8.645 -22.827 1.00 94.25 90 PRO A N 1
ATOM 694 C CA . PRO A 1 90 ? 16.078 -10.055 -23.181 1.00 94.25 90 PRO A CA 1
ATOM 695 C C . PRO A 1 90 ? 16.964 -10.377 -24.381 1.00 94.25 90 PRO A C 1
ATOM 697 O O . PRO A 1 90 ? 17.155 -9.538 -25.274 1.00 94.25 90 PRO A O 1
ATOM 700 N N . ILE A 1 91 ? 17.451 -11.614 -24.403 1.00 94.88 91 ILE A N 1
ATOM 701 C CA . ILE A 1 91 ? 18.392 -12.115 -25.397 1.00 94.88 91 ILE A CA 1
ATOM 702 C C . ILE A 1 91 ? 17.619 -12.883 -26.464 1.00 94.88 91 ILE A C 1
ATOM 704 O O . ILE A 1 91 ? 16.962 -13.879 -26.176 1.00 94.88 91 ILE A O 1
ATOM 708 N N . ILE A 1 92 ? 17.729 -12.458 -27.719 1.00 95.19 92 ILE A N 1
ATOM 709 C CA . ILE A 1 92 ? 17.326 -13.261 -28.873 1.00 95.19 92 ILE A CA 1
ATOM 710 C C . ILE A 1 92 ? 18.571 -13.977 -29.387 1.00 95.19 92 ILE A C 1
ATOM 712 O O . ILE A 1 92 ? 19.427 -13.365 -30.026 1.00 95.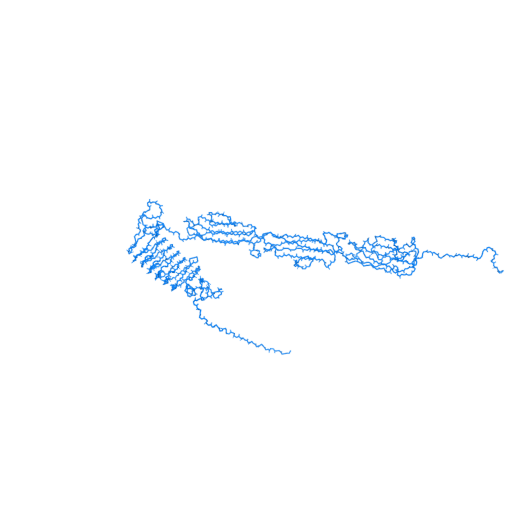19 92 ILE A O 1
ATOM 716 N N . ASN A 1 93 ? 18.651 -15.283 -29.142 1.00 93.31 93 ASN A N 1
ATOM 717 C CA . ASN A 1 93 ? 19.668 -16.139 -29.738 1.00 93.31 93 ASN A CA 1
ATOM 718 C C . ASN A 1 93 ? 19.151 -16.651 -31.092 1.00 93.31 93 ASN A C 1
ATOM 720 O O . ASN A 1 93 ? 18.460 -17.669 -31.189 1.00 93.31 93 ASN A O 1
ATOM 724 N N . GLY A 1 94 ? 19.417 -15.885 -32.148 1.00 90.81 94 GLY A N 1
ATOM 725 C CA . GLY A 1 94 ? 18.894 -16.148 -33.481 1.00 90.81 94 GLY A CA 1
ATOM 726 C C . GLY A 1 94 ? 18.998 -14.953 -34.425 1.00 90.81 94 GLY A C 1
ATOM 727 O O . GLY A 1 94 ? 20.067 -14.384 -34.615 1.00 90.81 94 GLY A O 1
ATOM 728 N N . SER A 1 95 ? 17.900 -14.620 -35.111 1.00 91.00 95 SER A N 1
ATOM 729 C CA . SER A 1 95 ? 17.877 -13.497 -36.067 1.00 91.00 95 SER A CA 1
ATOM 730 C C . SER A 1 95 ? 16.518 -12.813 -36.110 1.00 91.00 95 SER A C 1
ATOM 732 O O . SER A 1 95 ? 15.485 -13.462 -35.941 1.00 91.00 95 SER A O 1
ATOM 734 N N . VAL A 1 96 ? 16.519 -11.516 -36.404 1.00 94.94 96 VAL A N 1
ATOM 735 C CA . VAL A 1 96 ? 15.329 -10.679 -36.540 1.00 94.94 96 VAL A CA 1
ATOM 736 C C . VAL A 1 96 ? 15.227 -10.165 -37.972 1.00 94.94 96 VAL A C 1
ATOM 738 O O . VAL A 1 96 ? 16.095 -9.456 -38.471 1.00 94.94 96 VAL A O 1
ATOM 741 N N . VAL A 1 97 ? 14.142 -10.508 -38.659 1.00 96.12 97 VAL A N 1
ATOM 742 C CA . VAL A 1 97 ? 13.867 -10.056 -40.027 1.00 96.12 97 VAL A CA 1
ATOM 743 C C . VAL A 1 97 ? 12.696 -9.087 -40.007 1.00 96.12 97 VAL A C 1
ATOM 745 O O . VAL A 1 97 ? 11.558 -9.489 -39.771 1.00 96.12 97 VAL A O 1
ATOM 748 N N . VAL A 1 98 ? 12.956 -7.820 -40.314 1.00 97.88 98 VAL A N 1
ATOM 749 C CA . VAL A 1 98 ? 11.938 -6.765 -40.344 1.00 97.88 98 VAL A CA 1
ATOM 750 C C . VAL A 1 98 ? 11.506 -6.517 -41.780 1.00 97.88 98 VAL A C 1
ATOM 752 O O . VAL A 1 98 ? 12.310 -6.129 -42.626 1.00 97.88 98 VAL A O 1
ATOM 755 N N . LYS A 1 99 ? 10.225 -6.761 -42.062 1.00 97.88 99 LYS A N 1
ATOM 756 C CA . LYS A 1 99 ? 9.611 -6.583 -43.388 1.00 97.88 99 LYS A CA 1
ATOM 757 C C . LYS A 1 99 ? 8.536 -5.501 -43.409 1.00 97.88 99 LYS A C 1
ATOM 759 O O . LYS A 1 99 ? 8.200 -5.019 -44.483 1.00 97.88 99 LYS A O 1
ATOM 764 N N . ALA A 1 100 ? 7.990 -5.142 -42.251 1.00 98.19 100 ALA A N 1
ATOM 765 C CA . ALA A 1 100 ? 6.963 -4.119 -42.141 1.00 98.19 100 ALA A CA 1
ATOM 766 C C . ALA A 1 100 ? 7.556 -2.744 -41.827 1.00 98.19 100 ALA A C 1
ATOM 768 O O . ALA A 1 100 ? 8.338 -2.597 -40.884 1.00 98.19 100 ALA A O 1
ATOM 769 N N . ASN A 1 101 ? 7.154 -1.748 -42.615 1.00 98.44 101 ASN A N 1
ATOM 770 C CA . ASN A 1 101 ? 7.543 -0.350 -42.435 1.00 98.44 101 ASN A CA 1
ATOM 771 C C . ASN A 1 101 ? 7.030 0.204 -41.102 1.00 98.44 101 ASN A C 1
ATOM 773 O O . ASN A 1 101 ? 6.052 -0.299 -40.562 1.00 98.44 101 ASN A O 1
ATOM 777 N N . GLY A 1 102 ? 7.665 1.251 -40.577 1.00 98.00 102 GLY A N 1
ATOM 778 C CA . GLY A 1 102 ? 7.199 1.907 -39.346 1.00 98.00 102 GLY A CA 1
ATOM 779 C C . GLY A 1 102 ? 7.409 1.094 -38.063 1.00 98.00 102 GLY A C 1
ATOM 780 O O . GLY A 1 102 ? 6.963 1.507 -36.995 1.00 98.00 102 GLY A O 1
ATOM 781 N N . THR A 1 103 ? 8.082 -0.055 -38.144 1.00 98.50 103 THR A N 1
ATOM 782 C CA . THR A 1 103 ? 8.328 -0.932 -36.994 1.00 98.50 103 THR A CA 1
ATOM 783 C C . THR A 1 103 ? 9.360 -0.319 -36.050 1.00 98.50 103 THR A C 1
ATOM 785 O O . THR A 1 103 ? 10.368 0.240 -36.481 1.00 98.50 103 THR A O 1
ATOM 788 N N . THR A 1 104 ? 9.151 -0.466 -34.744 1.00 98.56 104 THR A N 1
ATOM 789 C CA . THR A 1 104 ? 10.155 -0.142 -33.722 1.00 98.56 104 THR A CA 1
ATOM 790 C C . THR A 1 104 ? 10.695 -1.418 -33.092 1.00 98.56 104 THR A C 1
ATOM 792 O O . THR A 1 104 ? 9.913 -2.263 -32.666 1.00 98.56 104 THR A O 1
ATOM 795 N N . ILE A 1 105 ? 12.015 -1.527 -32.976 1.00 97.88 105 ILE A N 1
ATOM 796 C CA . ILE A 1 105 ? 12.705 -2.538 -32.173 1.00 97.88 105 ILE A CA 1
ATOM 797 C C . ILE A 1 105 ? 13.527 -1.811 -31.121 1.00 97.88 105 ILE A C 1
ATOM 799 O O . ILE A 1 105 ? 14.323 -0.925 -31.442 1.00 97.88 105 ILE A O 1
ATOM 803 N N . LYS A 1 106 ? 13.312 -2.170 -29.856 1.00 95.69 106 LYS A N 1
ATOM 804 C CA . LYS A 1 106 ? 13.920 -1.471 -28.735 1.00 95.69 106 LYS A CA 1
ATOM 805 C C . LYS A 1 106 ? 14.383 -2.399 -27.621 1.00 95.69 106 LYS A C 1
ATOM 807 O O . LYS A 1 106 ? 13.614 -3.244 -27.174 1.00 95.69 106 LYS A O 1
ATOM 812 N N . ASN A 1 107 ? 15.565 -2.105 -27.074 1.00 92.94 107 ASN A N 1
ATOM 813 C CA . ASN A 1 107 ? 16.060 -2.660 -25.809 1.00 92.94 107 ASN A CA 1
ATOM 814 C C . ASN A 1 107 ? 16.182 -4.192 -25.808 1.00 92.94 107 ASN A C 1
ATOM 816 O O . ASN A 1 107 ? 15.678 -4.847 -24.899 1.00 92.94 107 ASN A O 1
ATOM 820 N N . LEU A 1 108 ? 16.812 -4.739 -26.847 1.00 93.81 108 LEU A N 1
ATOM 821 C CA . LEU A 1 108 ? 17.052 -6.175 -27.017 1.00 93.81 108 LEU A CA 1
ATOM 822 C C . LEU A 1 108 ? 18.545 -6.454 -27.115 1.00 93.81 108 LEU A C 1
ATOM 824 O O . LEU A 1 108 ? 19.284 -5.646 -27.682 1.00 93.81 108 LEU A O 1
ATOM 828 N N . GLU A 1 109 ? 18.951 -7.617 -26.632 1.00 94.25 109 GLU A N 1
ATOM 829 C CA . GLU A 1 109 ? 20.240 -8.213 -26.951 1.00 94.25 109 GLU A CA 1
ATOM 830 C C . GLU A 1 109 ? 20.049 -9.270 -28.043 1.00 94.25 109 GLU A C 1
ATOM 832 O O . GLU A 1 109 ? 19.067 -10.011 -28.025 1.00 94.25 109 GLU A O 1
ATOM 837 N N . ILE A 1 110 ? 20.927 -9.297 -29.047 1.00 93.94 110 ILE A N 1
ATOM 838 C CA . ILE A 1 110 ? 20.819 -10.227 -30.175 1.00 93.94 110 ILE A CA 1
ATOM 839 C C . ILE A 1 110 ? 22.180 -10.861 -30.452 1.00 93.94 110 ILE A C 1
ATOM 841 O O . ILE A 1 110 ? 23.144 -10.169 -30.790 1.00 93.94 110 ILE A O 1
ATOM 845 N N . GLU A 1 111 ? 22.209 -12.188 -30.369 1.00 90.12 111 GLU A N 1
ATOM 846 C CA . GLU A 1 111 ? 23.377 -13.050 -30.578 1.00 90.12 111 GLU A CA 1
ATOM 847 C C . GLU A 1 111 ? 22.999 -14.304 -31.398 1.00 90.12 111 GLU A C 1
ATOM 849 O O . GLU A 1 111 ? 21.845 -14.474 -31.794 1.00 90.12 111 GLU A O 1
ATOM 854 N N . GLY A 1 112 ? 23.963 -15.188 -31.693 1.00 78.94 112 GLY A N 1
ATOM 855 C CA . GLY A 1 112 ? 23.746 -16.420 -32.469 1.00 78.94 112 GLY A CA 1
ATOM 856 C C . GLY A 1 112 ? 24.615 -16.543 -33.731 1.00 78.94 112 GLY A C 1
ATOM 857 O O . GLY A 1 112 ? 25.793 -16.203 -33.728 1.00 78.94 112 GLY A O 1
ATOM 858 N N . ALA A 1 113 ? 24.061 -17.079 -34.827 1.00 64.31 113 ALA A N 1
ATOM 859 C CA . ALA A 1 113 ? 24.784 -17.289 -36.090 1.00 64.31 113 ALA A CA 1
ATOM 860 C C . ALA A 1 113 ? 23.981 -16.787 -37.306 1.00 64.31 113 ALA A C 1
ATOM 862 O O . ALA A 1 113 ? 22.820 -17.156 -37.480 1.00 64.31 113 ALA A O 1
ATOM 863 N N . GLY A 1 114 ? 24.604 -15.997 -38.193 1.00 67.25 114 GLY A N 1
ATOM 864 C CA . GLY A 1 114 ? 23.973 -15.479 -39.421 1.00 67.25 114 GLY A CA 1
ATOM 865 C C . GLY A 1 114 ? 23.965 -13.950 -39.514 1.00 67.25 114 GLY A C 1
ATOM 866 O O . GLY A 1 114 ? 24.974 -13.332 -39.207 1.00 67.25 114 GLY A O 1
ATOM 867 N N . ASN A 1 115 ? 22.861 -13.349 -39.974 1.00 67.00 115 ASN A N 1
ATOM 868 C CA . ASN A 1 115 ? 22.612 -11.900 -39.874 1.00 67.00 115 ASN A CA 1
ATOM 869 C C . ASN A 1 115 ? 21.762 -11.662 -38.620 1.00 67.00 115 ASN A C 1
ATOM 871 O O . ASN A 1 115 ? 20.742 -12.341 -38.489 1.00 67.00 115 ASN A O 1
ATOM 875 N N . SER A 1 116 ? 22.130 -10.718 -37.748 1.00 80.19 116 SER A N 1
ATOM 876 C CA . SER A 1 116 ? 21.375 -10.454 -36.512 1.00 80.19 116 SER A CA 1
ATOM 877 C C . SER A 1 116 ? 20.071 -9.734 -36.824 1.00 80.19 116 SER A C 1
ATOM 879 O O . SER A 1 116 ? 19.005 -10.325 -36.666 1.00 80.19 116 SER A O 1
ATOM 881 N N . ILE A 1 117 ? 20.133 -8.523 -37.384 1.00 92.06 117 ILE A N 1
ATOM 882 C CA . ILE A 1 117 ? 18.946 -7.823 -37.877 1.00 92.06 117 ILE A CA 1
ATOM 883 C C . ILE A 1 117 ? 19.034 -7.654 -39.393 1.00 92.06 117 ILE A C 1
ATOM 885 O O . ILE A 1 117 ? 19.961 -7.042 -39.921 1.00 92.06 117 ILE A O 1
ATOM 889 N N . LEU A 1 118 ? 18.029 -8.163 -40.103 1.00 95.25 118 LEU A N 1
ATOM 890 C CA . LEU A 1 118 ? 17.803 -7.887 -41.518 1.00 95.25 118 LEU A CA 1
ATOM 891 C C . LEU A 1 118 ? 16.639 -6.901 -41.661 1.00 95.25 118 LEU A C 1
ATOM 893 O O . LEU A 1 118 ? 15.473 -7.289 -41.548 1.00 95.25 118 LEU A O 1
ATOM 897 N N . LEU A 1 119 ? 16.955 -5.631 -41.912 1.00 96.94 119 LEU A N 1
ATOM 898 C CA . LEU A 1 119 ? 15.994 -4.535 -42.004 1.00 96.94 119 LEU A CA 1
ATOM 899 C C . LEU A 1 119 ? 15.620 -4.253 -43.466 1.00 96.94 119 LEU A C 1
ATOM 901 O O . LEU A 1 119 ? 16.155 -3.352 -44.107 1.00 96.94 119 LEU A O 1
ATOM 905 N N . ASN A 1 120 ? 14.662 -5.019 -43.990 1.00 96.44 120 ASN A N 1
ATOM 906 C CA . ASN A 1 120 ? 14.129 -4.872 -45.355 1.00 96.44 120 ASN A CA 1
ATOM 907 C C . ASN A 1 120 ? 12.936 -3.902 -45.433 1.00 96.44 120 ASN A C 1
ATOM 909 O O . ASN A 1 120 ? 12.197 -3.896 -46.417 1.00 96.44 120 ASN A O 1
ATOM 913 N N . ALA A 1 121 ? 12.720 -3.127 -44.376 1.00 97.62 121 ALA A N 1
ATOM 914 C CA . ALA A 1 121 ? 11.611 -2.204 -44.217 1.00 97.62 121 ALA A CA 1
ATOM 915 C C . ALA A 1 121 ? 12.116 -0.762 -44.115 1.00 97.62 121 ALA A C 1
ATOM 917 O O . ALA A 1 121 ? 13.296 -0.522 -43.865 1.00 97.62 121 ALA A O 1
ATOM 918 N N . SER A 1 122 ? 11.212 0.188 -44.331 1.00 98.62 122 SER A N 1
ATOM 919 C CA . SER A 1 122 ? 11.478 1.626 -44.310 1.00 98.62 122 SER A CA 1
ATOM 920 C C . SER A 1 122 ? 10.788 2.315 -43.136 1.00 98.62 122 SER A C 1
ATOM 922 O O . SER A 1 122 ? 9.764 1.844 -42.637 1.00 98.62 122 SER A O 1
ATOM 924 N N . SER A 1 123 ? 11.307 3.474 -42.729 1.00 98.50 123 SER A N 1
ATOM 925 C CA . SER A 1 123 ? 10.753 4.275 -41.623 1.00 98.50 123 SER A CA 1
ATOM 926 C C . SER A 1 123 ? 10.698 3.543 -40.275 1.00 98.50 123 SER A C 1
ATOM 928 O O . SER A 1 123 ? 9.866 3.862 -39.430 1.00 98.50 123 SER A O 1
ATOM 930 N N . CYS A 1 124 ? 11.570 2.559 -40.068 1.00 98.69 124 CYS A N 1
ATOM 931 C CA . CYS A 1 124 ? 11.695 1.821 -38.818 1.00 98.69 124 CYS A CA 1
ATOM 932 C C . CYS A 1 124 ? 12.683 2.492 -37.856 1.00 98.69 124 CYS A C 1
ATOM 934 O O . CYS A 1 124 ? 13.540 3.285 -38.254 1.00 98.69 124 CYS A O 1
ATOM 936 N N . ILE A 1 125 ? 12.586 2.127 -36.579 1.00 98.69 125 ILE A N 1
ATOM 937 C CA . ILE A 1 125 ? 13.477 2.596 -35.515 1.00 98.69 125 ILE A CA 1
ATOM 938 C C . ILE A 1 125 ? 14.111 1.387 -34.831 1.00 98.69 125 ILE A C 1
ATOM 940 O O . ILE A 1 125 ? 13.395 0.536 -34.309 1.00 98.69 125 ILE A O 1
ATOM 944 N N . ILE A 1 126 ? 15.441 1.345 -34.791 1.00 98.06 126 ILE A N 1
ATOM 945 C CA . ILE A 1 126 ? 16.227 0.417 -33.972 1.00 98.06 126 ILE A CA 1
ATOM 946 C C . ILE A 1 126 ? 16.907 1.240 -32.875 1.00 98.06 126 ILE A C 1
ATOM 948 O O . ILE A 1 126 ? 17.619 2.203 -33.172 1.00 98.06 126 ILE A O 1
ATOM 952 N N . TYR A 1 127 ? 16.635 0.913 -31.612 1.00 95.44 127 TYR A N 1
ATOM 953 C CA . TYR A 1 127 ? 17.011 1.763 -30.483 1.00 95.44 127 TYR A CA 1
ATOM 954 C C . TYR A 1 127 ? 17.442 0.968 -29.248 1.00 95.44 127 TYR A C 1
ATOM 956 O O . TYR A 1 127 ? 16.692 0.115 -28.779 1.00 95.44 127 TYR A O 1
ATOM 964 N N . SER A 1 128 ? 18.562 1.318 -28.609 1.00 92.81 128 SER A N 1
ATOM 965 C CA . SER A 1 128 ? 18.977 0.686 -27.338 1.00 92.81 128 SER A CA 1
ATOM 966 C C . SER A 1 128 ? 19.262 -0.816 -27.455 1.00 92.81 128 SER A C 1
ATOM 968 O O . SER A 1 128 ? 19.055 -1.542 -26.487 1.00 92.81 128 SER A O 1
ATOM 970 N N . CYS A 1 129 ? 19.668 -1.306 -28.629 1.00 94.31 129 CYS A N 1
ATOM 971 C CA . CYS A 1 129 ? 19.941 -2.728 -28.853 1.00 94.31 129 CYS A CA 1
ATOM 972 C C . CYS A 1 129 ? 21.433 -3.052 -28.709 1.00 94.31 129 CYS A C 1
ATOM 974 O O . CYS A 1 129 ? 22.274 -2.254 -29.115 1.00 94.31 129 CYS A O 1
ATOM 976 N N . SER A 1 130 ? 21.753 -4.234 -28.184 1.00 93.69 130 SER A N 1
ATOM 977 C CA . SER A 1 130 ? 23.116 -4.778 -28.149 1.00 93.69 130 SER A CA 1
ATOM 978 C C . SER A 1 130 ? 23.223 -5.953 -29.112 1.00 93.69 130 SER A C 1
ATOM 980 O O . SER A 1 130 ? 22.431 -6.888 -29.032 1.00 93.69 130 SER A O 1
ATOM 982 N N . ILE A 1 131 ? 24.142 -5.883 -30.070 1.00 94.88 131 ILE A N 1
ATOM 983 C CA . ILE A 1 131 ? 24.246 -6.827 -31.183 1.00 94.88 131 ILE A CA 1
ATOM 984 C C . ILE A 1 131 ? 25.694 -7.294 -31.295 1.00 94.88 131 ILE A C 1
ATOM 986 O O . ILE A 1 131 ? 26.583 -6.492 -31.609 1.00 94.88 131 ILE A O 1
ATOM 990 N N . HIS A 1 132 ? 25.946 -8.581 -31.041 1.00 92.88 132 HIS A N 1
ATOM 991 C CA . HIS A 1 132 ? 27.321 -9.055 -30.894 1.00 92.88 132 HIS A CA 1
ATOM 992 C C . HIS A 1 132 ? 27.595 -10.490 -31.343 1.00 92.88 132 HIS A C 1
ATOM 994 O O . HIS A 1 132 ? 26.732 -11.361 -31.273 1.00 92.88 132 HIS A O 1
ATOM 1000 N N . GLY A 1 133 ? 28.829 -10.726 -31.809 1.00 83.75 133 GLY A N 1
ATOM 1001 C CA . GLY A 1 133 ? 29.332 -12.061 -32.160 1.00 83.75 133 GLY A CA 1
ATOM 1002 C C . GLY A 1 133 ? 28.782 -12.649 -33.467 1.00 83.75 133 GLY A C 1
ATOM 1003 O O . GLY A 1 133 ? 28.812 -13.865 -33.656 1.00 83.75 133 GLY A O 1
ATOM 1004 N N . ILE A 1 134 ? 28.271 -11.810 -34.373 1.00 83.81 134 ILE A N 1
ATOM 1005 C CA . ILE A 1 134 ? 27.527 -12.227 -35.572 1.00 83.81 134 ILE A CA 1
ATOM 1006 C C . ILE A 1 134 ? 28.311 -11.928 -36.866 1.00 83.81 134 ILE A C 1
ATOM 1008 O O . ILE A 1 134 ? 29.301 -11.198 -36.867 1.00 83.81 134 ILE A O 1
ATOM 1012 N N . ASN A 1 135 ? 27.876 -12.475 -38.011 1.00 88.12 135 ASN A N 1
ATOM 1013 C CA . ASN A 1 135 ? 28.428 -12.090 -39.315 1.00 88.12 135 ASN A CA 1
ATOM 1014 C C . ASN A 1 135 ? 28.063 -10.629 -39.636 1.00 88.12 135 ASN A C 1
ATOM 1016 O O . ASN A 1 135 ? 28.927 -9.762 -39.618 1.00 88.12 135 ASN A O 1
ATOM 1020 N N . TYR A 1 136 ? 26.778 -10.336 -39.836 1.00 88.88 136 TYR A N 1
ATOM 1021 C CA . TYR A 1 136 ? 26.285 -8.964 -39.988 1.00 88.88 136 TYR A CA 1
ATOM 1022 C C . TYR A 1 136 ? 25.483 -8.575 -38.751 1.00 88.88 136 TYR A C 1
ATOM 1024 O O . TYR A 1 136 ? 24.454 -9.203 -38.485 1.00 88.88 136 TYR A O 1
ATOM 1032 N N . GLY A 1 137 ? 25.923 -7.547 -38.023 1.00 93.31 137 GLY A N 1
ATOM 1033 C CA . GLY A 1 137 ? 25.180 -7.007 -36.887 1.00 93.31 137 GLY A CA 1
ATOM 1034 C C . GLY A 1 137 ? 23.818 -6.478 -37.341 1.00 93.31 137 GLY A C 1
ATOM 1035 O O . GLY A 1 137 ? 22.773 -7.017 -36.978 1.00 93.31 137 GLY A O 1
ATOM 1036 N N . LEU A 1 138 ? 23.817 -5.489 -38.231 1.00 95.81 138 LEU A N 1
ATOM 1037 C CA . LEU A 1 138 ? 22.602 -5.004 -38.887 1.00 95.81 138 LEU A CA 1
ATOM 1038 C C . LEU A 1 138 ? 22.837 -4.804 -40.386 1.00 95.81 138 LEU A C 1
ATOM 1040 O O . LEU A 1 138 ? 23.721 -4.056 -40.793 1.00 95.81 138 LEU A O 1
ATOM 1044 N N . HIS A 1 139 ? 22.004 -5.442 -41.207 1.00 95.81 139 HIS A N 1
ATOM 1045 C CA . HIS A 1 139 ? 21.926 -5.177 -42.641 1.00 95.81 139 HIS A CA 1
ATOM 1046 C C . HIS A 1 139 ? 20.684 -4.334 -42.942 1.00 95.81 139 HIS A C 1
ATOM 1048 O O . HIS A 1 139 ? 19.565 -4.748 -42.621 1.00 95.81 139 HIS A O 1
ATOM 1054 N N . ILE A 1 140 ? 20.867 -3.171 -43.568 1.00 97.25 140 ILE A N 1
ATOM 1055 C CA . ILE A 1 140 ? 19.786 -2.227 -43.884 1.00 97.25 140 ILE A CA 1
ATOM 1056 C C . ILE A 1 140 ? 19.517 -2.251 -45.386 1.00 97.25 140 ILE A C 1
ATOM 1058 O O . ILE A 1 140 ? 20.335 -1.794 -46.173 1.00 97.25 140 ILE A O 1
ATOM 1062 N N . GLY A 1 141 ? 18.357 -2.767 -45.789 1.00 96.44 141 GLY A N 1
ATOM 1063 C CA . GLY A 1 141 ? 17.915 -2.767 -47.186 1.00 96.44 141 GLY A CA 1
ATOM 1064 C C . GLY A 1 141 ? 16.881 -1.687 -47.520 1.00 96.44 141 GLY A C 1
ATOM 1065 O O . GLY A 1 141 ? 16.729 -1.348 -48.690 1.00 96.44 141 GLY A O 1
ATOM 1066 N N . GLY A 1 142 ? 16.146 -1.179 -46.524 1.00 96.88 142 GLY A N 1
ATOM 1067 C CA . GLY A 1 142 ? 15.120 -0.147 -46.713 1.00 96.88 142 GLY A CA 1
ATOM 1068 C C . GLY A 1 142 ? 15.609 1.285 -46.478 1.00 96.88 142 GLY A C 1
ATOM 1069 O O . GLY A 1 142 ? 16.778 1.519 -46.172 1.00 96.88 142 GLY A O 1
ATOM 1070 N N . ASP A 1 143 ? 14.684 2.240 -46.579 1.00 98.44 143 ASP A N 1
ATOM 1071 C CA . ASP A 1 143 ? 14.981 3.675 -46.572 1.00 98.44 143 ASP A CA 1
ATOM 1072 C C . ASP A 1 143 ? 14.438 4.388 -45.326 1.00 98.44 143 ASP A C 1
ATOM 1074 O O . ASP A 1 143 ? 13.459 3.966 -44.704 1.00 98.44 143 ASP A O 1
ATOM 1078 N N . ASN A 1 144 ? 14.993 5.560 -45.013 1.00 98.50 144 ASN A N 1
ATOM 1079 C CA . ASN A 1 144 ? 14.490 6.455 -43.959 1.00 98.50 144 ASN A CA 1
ATOM 1080 C C . ASN A 1 144 ? 14.382 5.806 -42.563 1.00 98.50 144 ASN A C 1
ATOM 1082 O O . ASN A 1 144 ? 13.553 6.219 -41.750 1.00 98.50 144 ASN A O 1
ATOM 1086 N N . ASN A 1 145 ? 15.179 4.778 -42.278 1.00 98.69 145 ASN A N 1
ATOM 1087 C CA . ASN A 1 145 ? 15.238 4.157 -40.960 1.00 98.69 145 ASN A CA 1
ATOM 1088 C C . ASN A 1 145 ? 16.117 4.974 -40.007 1.00 98.69 145 ASN A C 1
ATOM 1090 O O . ASN A 1 145 ? 16.964 5.756 -40.434 1.00 98.69 145 ASN A O 1
ATOM 1094 N N . THR A 1 146 ? 15.935 4.788 -38.703 1.00 98.62 146 THR A N 1
ATOM 1095 C CA . THR A 1 146 ? 16.797 5.380 -37.672 1.00 98.62 146 THR A CA 1
ATOM 1096 C C . THR A 1 146 ? 17.404 4.286 -36.805 1.00 98.62 146 THR A C 1
ATOM 1098 O O . THR A 1 146 ? 16.677 3.460 -36.258 1.00 98.62 146 THR A O 1
ATOM 1101 N N . VAL A 1 147 ? 18.727 4.305 -36.661 1.00 98.50 147 VAL A N 1
ATOM 1102 C CA . VAL A 1 147 ? 19.501 3.405 -35.801 1.00 98.50 147 VAL A CA 1
ATOM 1103 C C . VAL A 1 147 ? 20.288 4.262 -34.822 1.00 98.50 147 VAL A C 1
ATOM 1105 O O . VAL A 1 147 ? 21.161 5.036 -35.218 1.00 98.50 147 VAL A O 1
ATOM 1108 N N . THR A 1 148 ? 19.954 4.179 -33.541 1.00 97.31 148 THR A N 1
ATOM 1109 C CA . THR A 1 148 ? 20.609 5.016 -32.534 1.00 97.31 148 THR A CA 1
ATOM 1110 C C . THR A 1 148 ? 20.677 4.332 -31.186 1.00 97.31 148 THR A C 1
ATOM 1112 O O . THR A 1 148 ? 19.819 3.511 -30.858 1.00 97.31 148 THR A O 1
ATOM 1115 N N . ARG A 1 149 ? 21.678 4.687 -30.380 1.00 94.50 149 ARG A N 1
ATOM 1116 C CA . ARG A 1 149 ? 21.906 4.106 -29.058 1.00 94.50 149 ARG A CA 1
ATOM 1117 C C . ARG A 1 149 ? 22.041 2.592 -29.114 1.00 94.50 149 ARG A C 1
ATOM 1119 O O . ARG A 1 149 ? 21.452 1.914 -28.294 1.00 94.50 149 ARG A O 1
ATOM 1126 N N . CYS A 1 150 ? 22.738 2.045 -30.100 1.00 96.12 150 CYS A N 1
ATOM 1127 C CA . CYS A 1 150 ? 22.978 0.608 -30.199 1.00 96.12 150 CYS A CA 1
ATOM 1128 C C . CYS A 1 150 ? 24.464 0.279 -30.032 1.00 96.12 150 CYS A C 1
ATOM 1130 O O . CYS A 1 150 ? 25.324 1.074 -30.408 1.00 96.12 150 CYS A O 1
ATOM 1132 N N . ASN A 1 151 ? 24.742 -0.911 -29.507 1.00 95.31 151 ASN A N 1
ATOM 1133 C CA . ASN A 1 151 ? 26.071 -1.505 -29.443 1.00 95.31 151 ASN A CA 1
ATOM 1134 C C . ASN A 1 151 ? 26.225 -2.527 -30.571 1.00 95.31 151 ASN A C 1
ATOM 1136 O O . ASN A 1 151 ? 25.423 -3.455 -30.672 1.00 95.31 151 ASN A O 1
ATOM 1140 N N . PHE A 1 152 ? 27.266 -2.380 -31.386 1.00 96.69 152 PHE A N 1
ATOM 1141 C CA . PHE A 1 152 ? 27.690 -3.346 -32.398 1.00 96.69 152 PHE A CA 1
ATOM 1142 C C . PHE A 1 152 ? 29.077 -3.863 -32.022 1.00 96.69 152 PHE A C 1
ATOM 1144 O O . PHE A 1 152 ? 30.072 -3.166 -32.229 1.00 96.69 152 PHE A O 1
ATOM 1151 N N . ILE A 1 153 ? 29.135 -5.064 -31.441 1.00 95.19 153 ILE A N 1
ATOM 1152 C CA . ILE A 1 153 ? 30.341 -5.582 -30.783 1.00 95.19 153 ILE A CA 1
ATOM 1153 C C . ILE A 1 153 ? 30.830 -6.883 -31.439 1.00 95.19 153 ILE A C 1
ATOM 1155 O O . ILE A 1 153 ? 30.078 -7.845 -31.552 1.00 95.19 153 ILE A O 1
ATOM 1159 N N . ASN A 1 154 ? 32.109 -6.969 -31.810 1.00 95.44 154 ASN A N 1
ATOM 1160 C CA . ASN A 1 154 ? 32.755 -8.196 -32.302 1.00 95.44 154 ASN A CA 1
ATOM 1161 C C . ASN A 1 154 ? 32.022 -8.883 -33.475 1.00 95.44 154 ASN A C 1
ATOM 1163 O O . ASN A 1 154 ? 31.998 -10.113 -33.569 1.00 95.44 154 ASN A O 1
ATOM 1167 N N . ASN A 1 155 ? 31.400 -8.108 -34.367 1.00 94.56 155 ASN A N 1
ATOM 1168 C CA . ASN A 1 155 ? 30.755 -8.640 -35.568 1.00 94.56 155 ASN A CA 1
ATOM 1169 C C . ASN A 1 155 ? 31.734 -8.675 -36.751 1.00 94.56 155 ASN A C 1
ATOM 1171 O O . ASN A 1 155 ? 32.724 -7.944 -36.778 1.00 94.56 155 ASN A O 1
ATOM 1175 N N . SER A 1 156 ? 31.453 -9.476 -37.785 1.00 94.62 156 SER A N 1
ATOM 1176 C CA . SER A 1 156 ? 32.236 -9.375 -39.034 1.00 94.62 156 SER A CA 1
ATOM 1177 C C . SER A 1 156 ? 31.970 -8.039 -39.740 1.00 94.62 156 SER A C 1
ATOM 1179 O O . SER A 1 156 ? 32.900 -7.400 -40.221 1.00 94.62 156 SER A O 1
ATOM 1181 N N . TYR A 1 157 ? 30.716 -7.589 -39.725 1.00 94.75 157 TYR A N 1
ATOM 1182 C CA . TYR A 1 157 ? 30.281 -6.246 -40.095 1.00 94.75 157 TYR A CA 1
ATOM 1183 C C . TYR A 1 157 ? 29.409 -5.694 -38.968 1.00 94.75 157 TYR A C 1
ATOM 1185 O O . TYR A 1 157 ? 28.419 -6.337 -38.614 1.00 94.75 157 TYR A O 1
ATOM 1193 N N . GLY A 1 158 ? 29.733 -4.519 -38.425 1.00 96.50 158 GLY A N 1
ATOM 1194 C CA . GLY A 1 158 ? 28.859 -3.838 -37.465 1.00 96.50 158 GLY A CA 1
ATOM 1195 C C . GLY A 1 158 ? 27.528 -3.473 -38.125 1.00 96.50 158 GLY A C 1
ATOM 1196 O O . GLY A 1 158 ? 26.488 -4.060 -37.817 1.00 96.50 158 GLY A O 1
ATOM 1197 N N . ILE A 1 159 ? 27.580 -2.577 -39.115 1.00 97.06 159 ILE A N 1
ATOM 1198 C CA . ILE A 1 159 ? 26.444 -2.269 -39.997 1.00 97.06 159 ILE A CA 1
ATOM 1199 C C . ILE A 1 159 ? 26.846 -2.380 -41.470 1.00 97.06 159 ILE A C 1
ATOM 1201 O O . ILE A 1 159 ? 27.853 -1.828 -41.902 1.00 97.06 159 ILE A O 1
ATOM 1205 N N . ASP A 1 160 ? 26.003 -3.035 -42.261 1.00 96.00 160 ASP A N 1
ATOM 1206 C CA . ASP A 1 160 ? 26.031 -2.983 -43.723 1.00 96.00 160 ASP A CA 1
ATOM 1207 C C . ASP A 1 160 ? 24.789 -2.223 -44.209 1.00 96.00 160 ASP A C 1
ATOM 1209 O O . ASP A 1 160 ? 23.667 -2.742 -44.174 1.00 96.00 160 ASP A O 1
ATOM 1213 N N . ALA A 1 161 ? 24.976 -0.955 -44.576 1.00 96.88 161 ALA A N 1
ATOM 1214 C CA . ALA A 1 161 ? 23.891 -0.059 -44.941 1.00 96.88 161 ALA A CA 1
ATOM 1215 C C . ALA A 1 161 ? 23.739 0.056 -46.463 1.00 96.88 161 ALA A C 1
ATOM 1217 O O . ALA A 1 161 ? 24.583 0.614 -47.166 1.00 96.88 161 ALA A O 1
ATOM 1218 N N . GLY A 1 162 ? 22.606 -0.430 -46.960 1.00 93.69 162 GLY A N 1
ATOM 1219 C CA . GLY A 1 162 ? 22.031 -0.061 -48.247 1.00 93.69 162 GLY A CA 1
ATOM 1220 C C . GLY A 1 162 ? 20.955 1.021 -48.099 1.00 93.69 162 GLY A C 1
ATOM 1221 O O . GLY A 1 162 ? 20.883 1.729 -47.091 1.00 93.69 162 GLY A O 1
ATOM 1222 N N . GLY A 1 163 ? 20.117 1.155 -49.129 1.00 94.81 163 GLY A N 1
ATOM 1223 C CA . GLY A 1 163 ? 19.021 2.128 -49.156 1.00 94.81 163 GLY A CA 1
ATOM 1224 C C . GLY A 1 163 ? 19.489 3.588 -49.146 1.00 94.81 163 GLY A C 1
ATOM 1225 O O . GLY A 1 163 ? 20.643 3.903 -49.445 1.00 94.81 163 GLY A O 1
ATOM 1226 N N . ILE A 1 164 ? 18.570 4.497 -48.834 1.00 97.62 164 ILE A N 1
ATOM 1227 C CA . ILE A 1 164 ? 18.838 5.935 -48.744 1.00 97.62 164 ILE A CA 1
ATOM 1228 C C . ILE A 1 164 ? 18.195 6.570 -47.509 1.00 97.62 164 ILE A C 1
ATOM 1230 O O . ILE A 1 164 ? 17.158 6.130 -47.004 1.00 97.62 164 ILE A O 1
ATOM 1234 N N . ASN A 1 165 ? 18.786 7.677 -47.060 1.00 97.75 165 ASN A N 1
ATOM 1235 C CA . ASN A 1 165 ? 18.306 8.519 -45.964 1.00 97.75 165 ASN A CA 1
ATOM 1236 C C . ASN A 1 165 ? 18.147 7.793 -44.618 1.00 97.75 165 ASN A C 1
ATOM 1238 O O . ASN A 1 165 ? 17.415 8.271 -43.747 1.00 97.75 165 ASN A O 1
ATOM 1242 N N . ASN A 1 166 ? 18.820 6.657 -44.418 1.00 98.44 166 ASN A N 1
ATOM 1243 C CA . ASN A 1 166 ? 18.887 6.048 -43.097 1.00 98.44 166 ASN A CA 1
ATOM 1244 C C . ASN A 1 166 ? 19.786 6.904 -42.193 1.00 98.44 166 ASN A C 1
ATOM 1246 O O . ASN A 1 166 ? 20.845 7.363 -42.620 1.00 98.44 166 ASN A O 1
ATOM 1250 N N . LYS A 1 167 ? 19.355 7.139 -40.954 1.00 98.50 167 LYS A N 1
ATOM 1251 C CA . LYS A 1 167 ? 20.079 7.930 -39.953 1.00 98.50 167 LYS A CA 1
ATOM 1252 C C . LYS A 1 167 ? 20.701 7.000 -38.921 1.00 98.50 167 LYS A C 1
ATOM 1254 O O . LYS A 1 167 ? 19.969 6.368 -38.162 1.00 98.50 167 LYS A O 1
ATOM 1259 N N . ILE A 1 168 ? 22.025 6.943 -38.874 1.00 98.62 168 ILE A N 1
ATOM 1260 C CA . ILE A 1 168 ? 22.793 6.100 -37.957 1.00 98.62 168 ILE A CA 1
ATOM 1261 C C . ILE A 1 168 ? 23.681 6.995 -37.091 1.00 98.62 168 ILE A C 1
ATOM 1263 O O . ILE A 1 168 ? 24.668 7.536 -37.573 1.00 98.62 168 ILE A O 1
ATOM 1267 N N . PHE A 1 169 ? 23.328 7.199 -35.824 1.00 98.12 169 PHE A N 1
ATOM 1268 C CA . PHE A 1 169 ? 24.065 8.103 -34.929 1.00 98.12 169 PHE A CA 1
ATOM 1269 C C . PHE A 1 169 ? 23.921 7.691 -33.461 1.00 98.12 169 PHE A C 1
ATOM 1271 O O . PHE A 1 169 ? 22.927 7.074 -33.085 1.00 98.12 169 PHE A O 1
ATOM 1278 N N . LEU A 1 170 ? 24.864 8.092 -32.608 1.00 96.94 170 LEU A N 1
ATOM 1279 C CA . LEU A 1 170 ? 24.964 7.718 -31.193 1.00 96.94 170 LEU A CA 1
ATOM 1280 C C . LEU A 1 170 ? 24.979 6.198 -30.971 1.00 96.94 170 LEU A C 1
ATOM 1282 O O . LEU A 1 170 ? 24.278 5.704 -30.094 1.00 96.94 170 LEU A O 1
ATOM 1286 N N . ASN A 1 171 ? 25.732 5.457 -31.779 1.00 98.06 171 ASN A N 1
ATOM 1287 C CA . ASN A 1 171 ? 25.974 4.025 -31.592 1.00 98.06 171 ASN A CA 1
ATOM 1288 C C . ASN A 1 171 ? 27.442 3.779 -31.228 1.00 98.06 171 ASN A C 1
ATOM 1290 O O . ASN A 1 171 ? 28.282 4.627 -31.525 1.00 98.06 171 ASN A O 1
ATOM 1294 N N . ASN A 1 172 ? 27.741 2.619 -30.646 1.00 97.81 172 ASN A N 1
ATOM 1295 C CA . ASN A 1 172 ? 29.108 2.161 -30.413 1.00 97.81 172 ASN A CA 1
ATOM 1296 C C . ASN A 1 172 ? 29.459 1.031 -31.381 1.00 97.81 172 ASN A C 1
ATOM 1298 O O . ASN A 1 172 ? 28.728 0.041 -31.474 1.00 97.81 172 ASN A O 1
ATOM 1302 N N . PHE A 1 173 ? 30.593 1.162 -32.063 1.00 98.06 173 PHE A N 1
ATOM 1303 C CA . PHE A 1 173 ? 31.180 0.135 -32.916 1.00 98.06 173 PHE A CA 1
ATOM 1304 C C . PHE A 1 173 ? 32.496 -0.332 -32.297 1.00 98.06 173 PHE A C 1
ATOM 1306 O O . PHE A 1 173 ? 33.438 0.450 -32.217 1.00 98.06 173 PHE A O 1
ATOM 1313 N N . ILE A 1 174 ? 32.530 -1.576 -31.805 1.00 97.00 174 ILE A N 1
ATOM 1314 C CA . ILE A 1 174 ? 33.629 -2.091 -30.977 1.00 97.00 174 ILE A CA 1
ATOM 1315 C C . ILE A 1 174 ? 34.052 -3.483 -31.451 1.00 97.00 174 ILE A C 1
ATOM 1317 O O . ILE A 1 174 ? 33.245 -4.406 -31.499 1.00 97.00 174 ILE A O 1
ATOM 1321 N N . GLY A 1 175 ? 35.324 -3.671 -31.780 1.00 96.38 175 GLY A N 1
ATOM 1322 C CA . GLY A 1 175 ? 35.931 -4.955 -32.122 1.00 96.38 175 GLY A CA 1
ATOM 1323 C C . GLY A 1 175 ? 35.386 -5.602 -33.395 1.00 96.38 175 GLY A C 1
ATOM 1324 O O . GLY A 1 175 ? 35.617 -6.793 -33.618 1.00 96.38 175 GLY A O 1
ATOM 1325 N N . ASN A 1 176 ? 34.634 -4.872 -34.226 1.00 96.88 176 ASN A N 1
ATOM 1326 C CA . ASN A 1 176 ? 34.117 -5.431 -35.470 1.00 96.88 176 ASN A CA 1
ATOM 1327 C C . ASN A 1 176 ? 35.254 -5.576 -36.489 1.00 96.88 176 ASN A C 1
ATOM 1329 O O . ASN A 1 176 ? 36.144 -4.733 -36.567 1.00 96.88 176 ASN A O 1
ATOM 1333 N N . ALA A 1 177 ? 35.211 -6.615 -37.328 1.00 96.38 177 ALA A N 1
ATOM 1334 C CA . ALA A 1 177 ? 36.204 -6.755 -38.397 1.00 96.38 177 ALA A CA 1
ATOM 1335 C C . ALA A 1 177 ? 36.077 -5.621 -39.432 1.00 96.38 177 ALA A C 1
ATOM 1337 O O . ALA A 1 177 ? 37.079 -5.157 -39.974 1.00 96.38 177 ALA A O 1
ATOM 1338 N N . ILE A 1 178 ? 34.843 -5.177 -39.684 1.00 96.94 178 ILE A N 1
ATOM 1339 C CA . ILE A 1 178 ? 34.503 -3.958 -40.416 1.00 96.94 178 ILE A CA 1
ATOM 1340 C C . ILE A 1 178 ? 33.430 -3.227 -39.607 1.00 96.94 178 ILE A C 1
ATOM 1342 O O . ILE A 1 178 ? 32.328 -3.748 -39.426 1.00 96.94 178 ILE A O 1
ATOM 1346 N N . ASN A 1 179 ? 33.727 -2.017 -39.128 1.00 97.62 179 ASN A N 1
ATOM 1347 C CA . ASN A 1 179 ? 32.779 -1.254 -38.315 1.00 97.62 179 ASN A CA 1
ATOM 1348 C C . ASN A 1 179 ? 31.503 -0.902 -39.092 1.00 97.62 179 ASN A C 1
ATOM 1350 O O . ASN A 1 179 ? 30.400 -1.211 -38.636 1.00 97.62 179 ASN A O 1
ATOM 1354 N N . ALA A 1 180 ? 31.632 -0.356 -40.302 1.00 97.69 180 ALA A N 1
ATOM 1355 C CA . ALA A 1 180 ? 30.481 -0.100 -41.157 1.00 97.69 180 ALA A CA 1
ATOM 1356 C C . ALA A 1 180 ? 30.814 -0.051 -42.655 1.00 97.69 180 ALA A C 1
ATOM 1358 O O . ALA A 1 180 ? 31.888 0.403 -43.046 1.00 97.69 180 ALA A O 1
ATOM 1359 N N . CYS A 1 181 ? 29.852 -0.447 -43.492 1.00 97.19 181 CYS A N 1
ATOM 1360 C CA . CYS A 1 181 ? 29.827 -0.156 -44.926 1.00 97.19 181 CYS A CA 1
ATOM 1361 C C . CYS A 1 181 ? 28.597 0.683 -45.282 1.00 97.19 181 CYS A C 1
ATOM 1363 O O . CYS A 1 181 ? 27.509 0.439 -44.760 1.00 97.19 181 CYS A O 1
ATOM 1365 N N . ASP A 1 182 ? 28.751 1.611 -46.228 1.00 97.50 182 ASP A N 1
ATOM 1366 C CA . ASP A 1 182 ? 27.629 2.369 -46.793 1.00 97.50 182 ASP A CA 1
ATOM 1367 C C . ASP A 1 182 ? 27.614 2.290 -48.320 1.00 97.50 182 ASP A C 1
ATOM 1369 O O . ASP A 1 182 ? 28.287 3.052 -49.020 1.00 97.50 182 ASP A O 1
ATOM 1373 N N . TYR A 1 183 ? 26.829 1.353 -48.841 1.00 96.81 183 TYR A N 1
ATOM 1374 C CA . TYR A 1 183 ? 26.602 1.182 -50.276 1.00 96.81 183 TYR A CA 1
ATOM 1375 C C . TYR A 1 183 ? 25.433 2.032 -50.798 1.00 96.81 183 TYR A C 1
ATOM 1377 O O . TYR A 1 183 ? 25.066 1.922 -51.971 1.00 96.81 183 TYR A O 1
ATOM 1385 N N . GLY A 1 184 ? 24.838 2.853 -49.932 1.00 94.38 184 GLY A N 1
ATOM 1386 C CA . GLY A 1 184 ? 23.708 3.720 -50.210 1.00 94.38 184 GLY A CA 1
ATOM 1387 C C . GLY A 1 184 ? 24.050 5.208 -50.118 1.00 94.38 184 GLY A C 1
ATOM 1388 O O . GLY A 1 184 ? 25.166 5.644 -50.400 1.00 94.38 184 GLY A O 1
ATOM 1389 N N . SER A 1 185 ? 23.045 6.006 -49.752 1.00 96.12 185 SER A N 1
ATOM 1390 C CA . SER A 1 185 ? 23.211 7.426 -49.415 1.00 96.12 185 SER A CA 1
ATOM 1391 C C . SER A 1 185 ? 22.595 7.676 -48.045 1.00 96.12 185 SER A C 1
ATOM 1393 O O . SER A 1 185 ? 21.438 8.088 -47.931 1.00 96.12 185 SER A O 1
ATOM 1395 N N . ASN A 1 186 ? 23.353 7.338 -47.003 1.00 98.06 186 ASN A N 1
ATOM 1396 C CA . ASN A 1 186 ? 22.904 7.365 -45.617 1.00 98.06 186 ASN A CA 1
ATOM 1397 C C . ASN A 1 186 ? 23.624 8.458 -44.811 1.00 98.06 186 ASN A C 1
ATOM 1399 O O . ASN A 1 186 ? 24.610 9.046 -45.252 1.00 98.06 186 ASN A O 1
ATOM 1403 N N . ILE A 1 187 ? 23.085 8.773 -43.634 1.00 98.25 187 ILE A N 1
ATOM 1404 C CA . ILE A 1 187 ? 23.566 9.846 -42.762 1.00 98.25 187 ILE A CA 1
ATOM 1405 C C . ILE A 1 187 ? 24.090 9.212 -41.475 1.00 98.25 187 ILE A C 1
ATOM 1407 O O . ILE A 1 187 ? 23.312 8.681 -40.684 1.00 98.25 187 ILE A O 1
ATOM 1411 N N . TRP A 1 188 ? 25.399 9.300 -41.251 1.00 98.38 188 TRP A N 1
ATOM 1412 C CA . TRP A 1 188 ? 26.090 8.667 -40.118 1.00 98.38 188 TRP A CA 1
ATOM 1413 C C . TRP A 1 188 ? 26.257 9.584 -38.903 1.00 98.38 188 TRP A C 1
ATOM 1415 O O . TRP A 1 188 ? 27.113 9.369 -38.056 1.00 98.38 188 TRP A O 1
ATOM 1425 N N . HIS A 1 189 ? 25.448 10.635 -38.833 1.00 97.94 189 HIS A N 1
ATOM 1426 C CA . HIS A 1 189 ? 25.477 11.616 -37.762 1.00 97.94 189 HIS A CA 1
ATOM 1427 C C . HIS A 1 189 ? 24.143 12.349 -37.639 1.00 97.94 189 HIS A C 1
ATOM 1429 O O . HIS A 1 189 ? 23.209 12.143 -38.417 1.00 97.94 189 HIS A O 1
ATOM 1435 N N . ASN A 1 190 ? 24.042 13.223 -36.641 1.00 97.00 190 ASN A N 1
ATOM 1436 C CA . ASN A 1 190 ? 22.904 14.106 -36.467 1.00 97.00 190 ASN A CA 1
ATOM 1437 C C . ASN A 1 190 ? 23.360 15.564 -36.357 1.00 97.00 190 ASN A C 1
ATOM 1439 O O . ASN A 1 190 ? 23.865 15.988 -35.319 1.00 97.00 190 ASN A O 1
ATOM 1443 N N . ASP A 1 191 ? 23.103 16.338 -37.414 1.00 94.06 191 ASP A N 1
ATOM 1444 C CA . ASP A 1 191 ? 23.469 17.758 -37.511 1.00 94.06 191 ASP A CA 1
ATOM 1445 C C . ASP A 1 191 ? 22.885 18.621 -36.392 1.00 94.06 191 ASP A C 1
ATOM 1447 O O . ASP A 1 191 ? 23.496 19.598 -35.971 1.00 94.06 191 ASP A O 1
ATOM 1451 N N . SER A 1 192 ? 21.692 18.278 -35.894 1.00 95.50 192 SER A N 1
ATOM 1452 C CA . SER A 1 192 ? 21.007 19.098 -34.887 1.00 95.50 192 SER A CA 1
ATOM 1453 C C . SER A 1 192 ? 21.696 19.048 -33.526 1.00 95.50 192 SER A C 1
ATOM 1455 O O . SER A 1 192 ? 21.569 19.990 -32.750 1.00 95.50 192 SER A O 1
ATOM 1457 N N . ILE A 1 193 ? 22.402 17.953 -33.235 1.00 94.44 193 ILE A N 1
ATOM 1458 C CA . ILE A 1 193 ? 23.137 17.762 -31.977 1.00 94.44 193 ILE A CA 1
ATOM 1459 C C . ILE A 1 193 ? 24.651 17.679 -32.181 1.00 94.44 193 ILE A C 1
ATOM 1461 O O . ILE A 1 193 ? 25.360 17.526 -31.194 1.00 94.44 193 ILE A O 1
ATOM 1465 N N . GLN A 1 194 ? 25.122 17.755 -33.432 1.00 96.38 194 GLN A N 1
ATOM 1466 C CA . GLN A 1 194 ? 26.530 17.633 -33.827 1.00 96.38 194 GLN A CA 1
ATOM 1467 C C . GLN A 1 194 ? 27.210 16.398 -33.223 1.00 96.38 194 GLN A C 1
ATOM 1469 O O . GLN A 1 194 ? 28.312 16.472 -32.693 1.00 96.38 194 GLN A O 1
ATOM 1474 N N . LYS A 1 195 ? 26.519 15.253 -33.266 1.00 97.00 195 LYS A N 1
ATOM 1475 C CA . LYS A 1 195 ? 27.036 13.972 -32.768 1.00 97.00 195 LYS A CA 1
ATOM 1476 C C . LYS A 1 195 ? 26.800 12.850 -33.765 1.00 97.00 195 LYS A C 1
ATOM 1478 O O . LYS A 1 195 ? 25.709 12.728 -34.332 1.00 97.00 195 LYS A O 1
ATOM 1483 N N . GLY A 1 196 ? 27.829 12.038 -33.931 1.00 97.94 196 GLY A N 1
ATOM 1484 C CA . GLY A 1 196 ? 27.882 10.823 -34.723 1.00 97.94 196 GLY A CA 1
ATOM 1485 C C . GLY A 1 196 ? 27.928 9.593 -33.836 1.00 97.94 196 GLY A C 1
ATOM 1486 O O . GLY A 1 196 ? 27.211 9.514 -32.836 1.00 97.94 196 GLY A O 1
ATOM 1487 N N . ASN A 1 197 ? 28.737 8.622 -34.226 1.00 98.50 197 ASN A N 1
ATOM 1488 C CA . ASN A 1 197 ? 28.922 7.340 -33.563 1.00 98.50 197 ASN A CA 1
ATOM 1489 C C . ASN A 1 197 ? 30.310 7.265 -32.923 1.00 98.50 197 ASN A C 1
ATOM 1491 O O . ASN A 1 197 ? 31.223 7.997 -33.299 1.00 98.50 197 ASN A O 1
ATOM 1495 N N . TYR A 1 198 ? 30.459 6.373 -31.952 1.00 98.44 198 TYR A N 1
ATOM 1496 C CA . TYR A 1 198 ? 31.759 5.967 -31.444 1.00 98.44 198 TYR A CA 1
ATOM 1497 C C . TYR A 1 198 ? 32.306 4.820 -32.294 1.00 98.44 198 TYR A C 1
ATOM 1499 O O . TYR A 1 198 ? 31.592 3.852 -32.569 1.00 98.44 198 TYR A O 1
ATOM 1507 N N . TRP A 1 199 ? 33.574 4.936 -32.674 1.00 98.31 199 TRP A N 1
ATOM 1508 C CA . TRP A 1 199 ? 34.297 3.974 -33.495 1.00 98.31 199 TRP A CA 1
ATOM 1509 C C . TRP A 1 199 ? 35.580 3.599 -32.757 1.00 98.31 199 TRP A C 1
ATOM 1511 O O . TRP A 1 199 ? 36.405 4.468 -32.477 1.00 98.31 199 TRP A O 1
ATOM 1521 N N . ASP A 1 200 ? 35.751 2.327 -32.419 1.00 97.56 200 ASP A N 1
ATOM 1522 C CA . ASP A 1 200 ? 36.919 1.852 -31.671 1.00 97.56 200 ASP A CA 1
ATOM 1523 C C . ASP A 1 200 ? 38.251 1.985 -32.432 1.00 97.56 200 ASP A C 1
ATOM 1525 O O . ASP A 1 200 ? 39.318 1.981 -31.817 1.00 97.56 200 ASP A O 1
ATOM 1529 N N . ASP A 1 201 ? 38.189 2.125 -33.757 1.00 96.94 201 ASP A N 1
ATOM 1530 C CA . ASP A 1 201 ? 39.320 2.346 -34.656 1.00 96.94 201 ASP A CA 1
ATOM 1531 C C . ASP A 1 201 ? 39.529 3.822 -35.044 1.00 96.94 201 ASP A C 1
ATOM 1533 O O . ASP A 1 201 ? 40.437 4.118 -35.823 1.00 96.94 201 ASP A O 1
ATOM 1537 N N . TYR A 1 202 ? 38.728 4.757 -34.516 1.00 97.94 202 TYR A N 1
ATOM 1538 C CA . TYR A 1 202 ? 38.915 6.184 -34.777 1.00 97.94 202 TYR A CA 1
ATOM 1539 C C . TYR A 1 202 ? 40.081 6.758 -33.965 1.00 97.94 202 TYR A C 1
ATOM 1541 O O . TYR A 1 202 ? 40.099 6.722 -32.737 1.00 97.94 202 TYR A O 1
ATOM 1549 N N . ASP A 1 203 ? 41.053 7.330 -34.675 1.00 95.44 203 ASP A N 1
ATOM 1550 C CA . ASP A 1 203 ? 42.306 7.862 -34.132 1.00 95.44 203 ASP A CA 1
ATOM 1551 C C . ASP A 1 203 ? 42.475 9.377 -34.353 1.00 95.44 203 ASP A C 1
ATOM 1553 O O . ASP A 1 203 ? 43.574 9.921 -34.202 1.00 95.44 203 ASP A O 1
ATOM 1557 N N . GLY A 1 204 ? 41.396 10.072 -34.726 1.00 95.00 204 GLY A N 1
ATOM 1558 C CA . GLY A 1 204 ? 41.427 11.511 -34.962 1.00 95.00 204 GLY A CA 1
ATOM 1559 C C . GLY A 1 204 ? 41.573 12.344 -33.684 1.00 95.00 204 GLY A C 1
ATOM 1560 O O . GLY A 1 204 ? 41.547 11.844 -32.561 1.00 95.00 204 GLY A O 1
ATOM 1561 N N . ASN A 1 205 ? 41.747 13.655 -33.863 1.00 94.56 205 ASN A N 1
ATOM 1562 C CA . ASN A 1 205 ? 41.953 14.591 -32.756 1.00 94.56 205 ASN A CA 1
ATOM 1563 C C . ASN A 1 205 ? 40.650 15.291 -32.362 1.00 94.56 205 ASN A C 1
ATOM 1565 O O . ASN A 1 205 ? 39.829 15.596 -33.223 1.00 94.56 205 ASN A O 1
ATOM 1569 N N . ASP A 1 206 ? 40.538 15.622 -31.080 1.00 96.00 206 ASP A N 1
ATOM 1570 C CA . ASP A 1 206 ? 39.543 16.537 -30.516 1.00 96.00 206 ASP A CA 1
ATOM 1571 C C . ASP A 1 206 ? 40.290 17.745 -29.931 1.00 96.00 206 ASP A C 1
ATOM 1573 O O . ASP A 1 206 ? 40.779 17.738 -28.799 1.00 96.00 206 ASP A O 1
ATOM 1577 N N . GLY A 1 207 ? 40.507 18.755 -30.771 1.00 95.56 207 GLY A N 1
ATOM 1578 C CA . GLY A 1 207 ? 41.278 19.946 -30.437 1.00 95.56 207 GLY A CA 1
ATOM 1579 C C . GLY A 1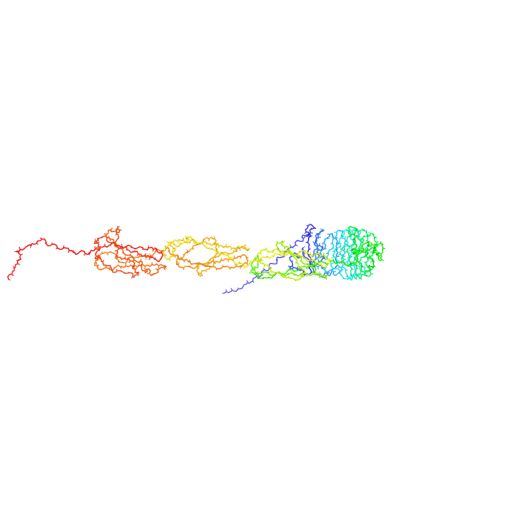 207 ? 40.498 20.968 -29.616 1.00 95.56 207 GLY A C 1
ATOM 1580 O O . GLY A 1 207 ? 41.118 21.833 -28.989 1.00 95.56 207 GLY A O 1
ATOM 1581 N N . ASN A 1 208 ? 39.166 20.894 -29.617 1.00 95.31 208 ASN A N 1
ATOM 1582 C CA . ASN A 1 208 ? 38.304 21.805 -28.867 1.00 95.31 208 ASN A CA 1
ATOM 1583 C C . ASN A 1 208 ? 37.857 21.216 -27.505 1.00 95.31 208 ASN A C 1
ATOM 1585 O O . ASN A 1 208 ? 37.424 21.978 -26.636 1.00 95.31 208 ASN A O 1
ATOM 1589 N N . GLY A 1 209 ? 38.053 19.911 -27.292 1.00 94.56 209 GLY A N 1
ATOM 1590 C CA . GLY A 1 209 ? 37.758 19.176 -26.067 1.00 94.56 209 GLY A CA 1
ATOM 1591 C C . GLY A 1 209 ? 36.268 18.925 -25.827 1.00 94.56 209 GLY A C 1
ATOM 1592 O O . GLY A 1 209 ? 35.873 18.785 -24.666 1.00 94.56 209 GLY A O 1
ATOM 1593 N N . ASP A 1 210 ? 35.428 18.938 -26.866 1.00 93.75 210 ASP A N 1
ATOM 1594 C CA . ASP A 1 210 ? 33.975 18.752 -26.746 1.00 93.75 210 ASP A CA 1
ATOM 1595 C C . ASP A 1 210 ? 33.530 17.274 -26.775 1.00 93.75 210 ASP A C 1
ATOM 1597 O O . ASP A 1 210 ? 32.344 16.971 -26.586 1.00 93.75 210 ASP A O 1
ATOM 1601 N N . GLY A 1 211 ? 34.482 16.347 -26.929 1.00 94.06 211 GLY A N 1
ATOM 1602 C CA . GLY A 1 211 ? 34.251 14.909 -27.005 1.00 94.06 211 GLY A CA 1
ATOM 1603 C C . GLY A 1 211 ? 33.861 14.416 -28.400 1.00 94.06 211 GLY A C 1
ATOM 1604 O O . GLY A 1 211 ? 33.525 13.235 -28.541 1.00 94.06 211 GLY A O 1
ATOM 1605 N N . VAL A 1 212 ? 33.897 15.285 -29.412 1.00 97.06 212 VAL A N 1
ATOM 1606 C CA . VAL A 1 212 ? 33.683 14.982 -30.827 1.00 97.06 212 VAL A CA 1
ATOM 1607 C C . VAL A 1 212 ? 34.989 15.209 -31.584 1.00 97.06 212 VAL A C 1
ATOM 1609 O O . VAL A 1 212 ? 35.721 16.167 -31.370 1.00 97.06 212 VAL A O 1
ATOM 1612 N N . GLY A 1 213 ? 35.307 14.298 -32.490 1.00 97.12 213 GLY A N 1
ATOM 1613 C CA . GLY A 1 213 ? 36.474 14.404 -33.338 1.00 97.12 213 GLY A CA 1
ATOM 1614 C C . GLY A 1 213 ? 36.357 15.524 -34.374 1.00 97.12 213 GLY A C 1
ATOM 1615 O O . GLY A 1 213 ? 35.353 15.634 -35.074 1.00 97.12 213 GLY A O 1
ATOM 1616 N N . ASP A 1 214 ? 37.433 16.293 -34.547 1.00 96.81 214 ASP A N 1
ATOM 1617 C CA . ASP A 1 214 ? 37.528 17.382 -35.531 1.00 96.81 214 ASP A CA 1
ATOM 1618 C C . ASP A 1 214 ? 37.682 16.880 -36.979 1.00 96.81 214 ASP A C 1
ATOM 1620 O O . ASP A 1 214 ? 37.568 17.653 -37.935 1.00 96.81 214 ASP A O 1
ATOM 1624 N N . THR A 1 215 ? 38.011 15.597 -37.165 1.00 97.06 215 THR A N 1
ATOM 1625 C CA . THR A 1 215 ? 38.167 14.971 -38.483 1.00 97.06 215 THR A CA 1
ATOM 1626 C C . THR A 1 215 ? 37.060 13.944 -38.701 1.00 97.06 215 THR A C 1
ATOM 1628 O O . THR A 1 215 ? 36.906 13.057 -37.868 1.00 97.06 215 THR A O 1
ATOM 1631 N N . PRO A 1 216 ? 36.314 14.002 -39.818 1.00 97.88 216 PRO A N 1
ATOM 1632 C CA . PRO A 1 216 ? 35.303 12.995 -40.118 1.00 97.88 216 PRO A CA 1
ATOM 1633 C C . PRO A 1 216 ? 35.877 11.574 -40.154 1.00 97.88 216 PRO A C 1
ATOM 1635 O O . PRO A 1 216 ? 36.938 11.347 -40.743 1.00 97.88 216 PRO A O 1
ATOM 1638 N N . TYR A 1 217 ? 35.143 10.608 -39.603 1.00 98.19 217 TYR A N 1
ATOM 1639 C CA . TYR A 1 217 ? 35.443 9.190 -39.777 1.00 98.19 217 TYR A CA 1
ATOM 1640 C C . TYR A 1 217 ? 34.931 8.732 -41.147 1.00 98.19 217 TYR A C 1
ATOM 1642 O O . TYR A 1 217 ? 33.739 8.822 -41.456 1.00 98.19 217 TYR A O 1
ATOM 1650 N N . ILE A 1 218 ? 35.843 8.268 -42.001 1.00 97.75 218 ILE A N 1
ATOM 1651 C CA . ILE A 1 218 ? 35.512 7.748 -43.330 1.00 97.75 218 ILE A CA 1
ATOM 1652 C C . ILE A 1 218 ? 35.244 6.255 -43.207 1.00 97.75 218 ILE A C 1
ATOM 1654 O O . ILE A 1 218 ? 36.097 5.520 -42.714 1.00 97.75 218 ILE A O 1
ATOM 1658 N N . LEU A 1 219 ? 34.083 5.799 -43.684 1.00 97.44 219 LEU A N 1
ATOM 1659 C CA . LEU A 1 219 ? 33.730 4.392 -43.560 1.00 97.44 219 LEU A CA 1
ATOM 1660 C C . LEU A 1 219 ? 34.685 3.513 -44.395 1.00 97.44 219 LEU A C 1
ATOM 1662 O O . LEU A 1 219 ? 35.011 3.877 -45.531 1.00 97.44 219 LEU A O 1
ATOM 1666 N N . PRO A 1 220 ? 35.095 2.333 -43.888 1.00 95.19 220 PRO A N 1
ATOM 1667 C CA . PRO A 1 220 ? 36.027 1.429 -44.575 1.00 95.19 220 PRO A CA 1
ATOM 1668 C C . PRO A 1 220 ? 35.604 0.981 -45.986 1.00 95.19 220 PRO A C 1
ATOM 1670 O O . PRO A 1 220 ? 36.437 0.556 -46.791 1.00 95.19 220 PRO A O 1
ATOM 1673 N N . CYS A 1 221 ? 34.308 1.031 -46.290 1.00 94.69 221 CYS A N 1
ATOM 1674 C CA . CYS A 1 221 ? 33.706 0.543 -47.527 1.00 94.69 221 CYS A CA 1
ATOM 1675 C C . CYS A 1 221 ? 32.503 1.402 -47.929 1.00 94.69 221 CYS A C 1
ATOM 1677 O O . CYS A 1 221 ? 31.701 1.825 -47.095 1.00 94.69 221 CYS A O 1
ATOM 1679 N N . GLY A 1 222 ? 32.344 1.594 -49.242 1.00 92.25 222 GLY A N 1
ATOM 1680 C CA . GLY A 1 222 ? 31.262 2.404 -49.794 1.00 92.25 222 GLY A CA 1
ATOM 1681 C C . GLY A 1 222 ? 31.602 3.896 -49.842 1.00 92.25 222 GLY A C 1
ATOM 1682 O O . GLY A 1 222 ? 32.754 4.247 -50.100 1.00 92.25 222 GLY A O 1
ATOM 1683 N N . SER A 1 223 ? 30.605 4.768 -49.665 1.00 91.25 223 SER A N 1
ATOM 1684 C CA . SER A 1 223 ? 30.764 6.233 -49.785 1.00 91.25 223 SER A CA 1
ATOM 1685 C C . SER A 1 223 ? 30.341 7.046 -48.555 1.00 91.25 223 SER A C 1
ATOM 1687 O O . SER A 1 223 ? 30.305 8.273 -48.631 1.00 91.25 223 SER A O 1
ATOM 1689 N N . GLY A 1 224 ? 29.998 6.391 -47.446 1.00 94.44 224 GLY A N 1
ATOM 1690 C CA . GLY A 1 224 ? 29.556 7.057 -46.218 1.00 94.44 224 GLY A CA 1
ATOM 1691 C C . GLY A 1 224 ? 30.699 7.693 -45.421 1.00 94.44 224 GLY A C 1
ATOM 1692 O O . GLY A 1 224 ? 31.849 7.253 -45.477 1.00 94.44 224 GLY A O 1
ATOM 1693 N N . SER A 1 225 ? 30.362 8.705 -44.621 1.00 97.00 225 SER A N 1
ATOM 1694 C CA . SER A 1 225 ? 31.250 9.282 -43.607 1.00 97.00 225 SER A CA 1
ATOM 1695 C C . SER A 1 225 ? 30.457 9.803 -42.413 1.00 97.00 225 SER A C 1
ATOM 1697 O O . SER A 1 225 ? 29.374 10.374 -42.578 1.00 97.00 225 SER A O 1
ATOM 1699 N N . ASP A 1 226 ? 31.029 9.675 -41.225 1.00 98.00 226 ASP A N 1
ATOM 1700 C CA . ASP A 1 226 ? 30.542 10.305 -40.005 1.00 98.00 226 ASP A CA 1
ATOM 1701 C C . ASP A 1 226 ? 31.288 11.625 -39.781 1.00 98.00 226 ASP A C 1
ATOM 1703 O O . ASP A 1 226 ? 32.493 11.639 -39.547 1.00 98.00 226 ASP A O 1
ATOM 1707 N N . SER A 1 227 ? 30.572 12.745 -39.888 1.00 97.88 227 SER A N 1
ATOM 1708 C CA . SER A 1 227 ? 31.137 14.089 -39.729 1.00 97.88 227 SER A CA 1
ATOM 1709 C C . SER A 1 227 ? 31.408 14.476 -38.274 1.00 97.88 227 SER A C 1
ATOM 1711 O O . SER A 1 227 ? 32.060 15.490 -38.048 1.00 97.88 227 SER A O 1
ATOM 1713 N N . TYR A 1 228 ? 30.879 13.719 -37.310 1.00 98.06 228 TYR A N 1
ATOM 1714 C CA . TYR A 1 228 ? 30.926 14.039 -35.886 1.00 98.06 228 TYR A CA 1
ATOM 1715 C C . TYR A 1 228 ? 31.281 12.791 -35.046 1.00 98.06 228 TYR A C 1
ATOM 1717 O O . TYR A 1 228 ? 30.526 12.451 -34.127 1.00 98.06 228 TYR A O 1
ATOM 1725 N N . PRO A 1 229 ? 32.390 12.081 -35.341 1.00 98.19 229 PRO A N 1
ATOM 1726 C CA . PRO A 1 229 ? 32.742 10.858 -34.624 1.00 98.19 229 PRO A CA 1
ATOM 1727 C C . PRO A 1 229 ? 32.980 11.156 -33.142 1.00 98.19 229 PRO A C 1
ATOM 1729 O O . PRO A 1 229 ? 33.581 12.165 -32.788 1.00 98.19 229 PRO A O 1
ATOM 1732 N N . LEU A 1 230 ? 32.499 10.294 -32.255 1.00 97.88 230 LEU A N 1
ATOM 1733 C CA . LEU A 1 230 ? 32.658 10.469 -30.814 1.00 97.88 230 LEU A CA 1
ATOM 1734 C C . LEU A 1 230 ? 34.031 9.971 -30.364 1.00 97.88 230 LEU A C 1
ATOM 1736 O O . LEU A 1 230 ? 34.477 8.909 -30.790 1.00 97.88 230 LEU A O 1
ATOM 1740 N N . MET A 1 231 ? 34.669 10.709 -29.455 1.00 96.19 231 MET A N 1
ATOM 1741 C CA . MET A 1 231 ? 35.987 10.355 -28.911 1.00 96.19 231 MET A CA 1
ATOM 1742 C C . MET A 1 231 ? 35.945 9.229 -27.877 1.00 96.19 231 MET A C 1
ATOM 1744 O O . MET A 1 231 ? 36.957 8.580 -27.631 1.00 96.19 231 MET A O 1
ATOM 1748 N N . ASN A 1 232 ? 34.795 9.025 -27.237 1.00 92.62 232 ASN A N 1
ATOM 1749 C CA . ASN A 1 232 ? 34.620 8.039 -26.179 1.00 92.62 232 ASN A CA 1
ATOM 1750 C C . ASN A 1 232 ? 33.378 7.196 -26.443 1.00 92.62 232 ASN A C 1
ATOM 1752 O O . ASN A 1 232 ? 32.403 7.680 -27.027 1.00 92.62 232 ASN A O 1
ATOM 1756 N N . GLU A 1 233 ? 33.426 5.958 -25.957 1.00 92.38 233 GLU A N 1
ATOM 1757 C CA . GLU A 1 233 ? 32.286 5.054 -25.941 1.00 92.38 233 GLU A CA 1
ATOM 1758 C C . GLU A 1 233 ? 31.099 5.699 -25.220 1.00 92.38 233 GLU A C 1
ATOM 1760 O O . GLU A 1 233 ? 31.247 6.409 -24.219 1.00 92.38 233 GLU A O 1
ATOM 1765 N N . ILE A 1 234 ? 29.904 5.471 -25.756 1.00 90.00 234 ILE A N 1
ATOM 1766 C CA . ILE A 1 234 ? 28.663 5.931 -25.153 1.00 90.00 234 ILE A CA 1
ATOM 1767 C C . ILE A 1 234 ? 28.233 4.902 -24.118 1.00 90.00 234 ILE A C 1
ATOM 1769 O O . ILE A 1 234 ? 27.975 3.753 -24.467 1.00 90.00 234 ILE A O 1
ATOM 1773 N N . ASP A 1 235 ? 28.047 5.328 -22.877 1.00 87.00 235 ASP A N 1
ATOM 1774 C CA . ASP A 1 235 ? 27.295 4.518 -21.931 1.00 87.00 235 ASP A CA 1
ATOM 1775 C C . ASP A 1 235 ? 25.809 4.525 -22.327 1.00 87.00 235 ASP A C 1
ATOM 1777 O O . ASP A 1 235 ? 25.128 5.557 -22.301 1.00 87.00 235 ASP A O 1
ATOM 1781 N N . LEU A 1 236 ? 25.337 3.370 -22.792 1.00 84.31 236 LEU A N 1
ATOM 1782 C CA . LEU A 1 236 ? 23.965 3.149 -23.244 1.00 84.31 236 LEU A CA 1
ATOM 1783 C C . LEU A 1 236 ? 23.104 2.472 -22.182 1.00 84.31 236 LEU A C 1
ATOM 1785 O O . LEU A 1 236 ? 21.905 2.258 -22.410 1.00 84.31 236 LEU A O 1
ATOM 1789 N N . PHE A 1 237 ? 23.699 2.117 -21.052 1.00 79.56 237 PHE A N 1
ATOM 1790 C CA . PHE A 1 237 ? 23.013 1.464 -19.967 1.00 79.56 237 PHE A CA 1
ATOM 1791 C C . PHE A 1 237 ? 22.562 2.527 -18.978 1.00 79.56 237 PHE A C 1
ATOM 1793 O O . PHE A 1 237 ? 23.207 3.539 -18.752 1.00 79.56 237 PHE A O 1
ATOM 1800 N N . ILE A 1 238 ? 21.321 2.373 -18.531 1.00 83.88 238 ILE A N 1
ATOM 1801 C CA . ILE A 1 238 ? 20.772 3.250 -17.510 1.00 83.88 238 ILE A CA 1
ATOM 1802 C C . ILE A 1 238 ? 20.767 2.466 -16.206 1.00 83.88 238 ILE A C 1
ATOM 1804 O O . ILE A 1 238 ? 20.421 1.274 -16.226 1.00 83.88 238 ILE A O 1
ATOM 1808 N N . PRO A 1 239 ? 21.013 3.131 -15.074 1.00 91.44 239 PRO A N 1
ATOM 1809 C CA . PRO A 1 239 ? 21.063 2.455 -13.797 1.00 91.44 239 PRO A CA 1
ATOM 1810 C C . PRO A 1 239 ? 19.683 1.907 -13.416 1.00 91.44 239 PRO A C 1
ATOM 1812 O O . PRO A 1 239 ? 18.633 2.511 -13.683 1.00 91.44 239 PRO A O 1
ATOM 1815 N N . THR A 1 240 ? 19.671 0.761 -12.742 1.00 91.19 240 THR A N 1
ATOM 1816 C CA . THR A 1 240 ? 18.463 0.134 -12.189 1.00 91.19 240 THR A CA 1
ATOM 1817 C C . THR A 1 240 ? 18.405 0.305 -10.681 1.00 91.19 240 THR A C 1
ATOM 1819 O O . THR A 1 240 ? 19.439 0.380 -10.023 1.00 91.19 240 THR A O 1
ATOM 1822 N N . VAL A 1 241 ? 17.197 0.325 -10.115 1.00 95.31 241 VAL A N 1
ATOM 1823 C CA . VAL A 1 241 ? 16.984 0.406 -8.666 1.00 95.31 241 VAL A CA 1
ATOM 1824 C C . VAL A 1 241 ? 16.092 -0.740 -8.206 1.00 95.31 241 VAL A C 1
ATOM 1826 O O . VAL A 1 241 ? 15.042 -0.986 -8.793 1.00 95.31 241 VAL A O 1
ATOM 1829 N N . ASN A 1 242 ? 16.497 -1.408 -7.130 1.00 95.00 242 ASN A N 1
ATOM 1830 C CA . ASN A 1 242 ? 15.685 -2.364 -6.390 1.00 95.00 242 ASN A CA 1
ATOM 1831 C C . ASN A 1 242 ? 15.381 -1.796 -4.995 1.00 95.00 242 ASN A C 1
ATOM 1833 O O . ASN A 1 242 ? 16.297 -1.365 -4.290 1.00 95.00 242 ASN A O 1
ATOM 1837 N N . ILE A 1 243 ? 14.103 -1.788 -4.612 1.00 96.94 243 ILE A N 1
ATOM 1838 C CA . ILE A 1 243 ? 13.637 -1.329 -3.301 1.00 96.94 243 ILE A CA 1
ATOM 1839 C C . ILE A 1 243 ? 13.106 -2.536 -2.536 1.00 96.94 243 ILE A C 1
ATOM 1841 O O . ILE A 1 243 ? 12.175 -3.197 -2.992 1.00 96.94 243 ILE A O 1
ATOM 1845 N N . THR A 1 244 ? 13.644 -2.788 -1.347 1.00 97.19 244 THR A N 1
ATOM 1846 C CA . THR A 1 244 ? 13.099 -3.790 -0.429 1.00 97.19 244 THR A CA 1
ATOM 1847 C C . THR A 1 244 ? 12.502 -3.122 0.802 1.00 97.19 244 THR A C 1
ATOM 1849 O O . THR A 1 244 ? 13.033 -2.141 1.329 1.00 97.19 244 THR A O 1
ATOM 1852 N N . VAL A 1 245 ? 11.362 -3.653 1.242 1.00 97.56 245 VAL A N 1
ATOM 1853 C CA . VAL A 1 245 ? 10.573 -3.150 2.370 1.00 97.56 245 VAL A CA 1
ATOM 1854 C C . VAL A 1 245 ? 10.528 -4.241 3.434 1.00 97.56 245 VAL A C 1
ATOM 1856 O O . VAL A 1 245 ? 10.132 -5.368 3.141 1.00 97.56 245 VAL A O 1
ATOM 1859 N N . SER A 1 246 ? 10.955 -3.926 4.656 1.00 96.69 246 SER A N 1
ATOM 1860 C CA . SER A 1 246 ? 11.020 -4.884 5.764 1.00 96.69 246 SER A CA 1
ATOM 1861 C C . SER A 1 246 ? 10.348 -4.330 7.018 1.00 96.69 246 SER A C 1
ATOM 1863 O O . SER A 1 246 ? 10.689 -3.242 7.470 1.00 96.69 246 SER A O 1
ATOM 1865 N N . GLY A 1 247 ? 9.447 -5.110 7.613 1.00 95.81 247 GLY A N 1
ATOM 1866 C CA . GLY A 1 247 ? 8.714 -4.792 8.841 1.00 95.81 247 GLY A CA 1
ATOM 1867 C C . GLY A 1 247 ? 7.781 -5.945 9.228 1.00 95.81 247 GLY A C 1
ATOM 1868 O O . GLY A 1 247 ? 7.695 -6.938 8.504 1.00 95.81 247 GLY A O 1
ATOM 1869 N N . ILE A 1 248 ? 7.080 -5.828 10.356 1.00 96.50 248 ILE A N 1
ATOM 1870 C CA . ILE A 1 248 ? 6.039 -6.780 10.761 1.00 96.50 248 ILE A CA 1
ATOM 1871 C C . ILE A 1 248 ? 4.752 -6.411 10.024 1.00 96.50 248 ILE A C 1
ATOM 1873 O O . ILE A 1 248 ? 4.181 -5.348 10.264 1.00 96.50 248 ILE A O 1
ATOM 1877 N N . SER A 1 249 ? 4.316 -7.274 9.107 1.00 96.44 249 SER A N 1
ATOM 1878 C CA . SER A 1 249 ? 3.054 -7.090 8.391 1.00 96.44 249 SER A CA 1
ATOM 1879 C C . SER A 1 249 ? 1.870 -7.187 9.347 1.00 96.44 249 SER A C 1
ATOM 1881 O O . SER A 1 249 ? 1.779 -8.128 10.136 1.00 96.44 249 SER A O 1
ATOM 1883 N N . GLY A 1 250 ? 0.979 -6.211 9.245 1.00 96.25 250 GLY A N 1
ATOM 1884 C CA . GLY A 1 250 ? -0.346 -6.221 9.837 1.00 96.25 250 GLY A CA 1
ATOM 1885 C C . GLY A 1 250 ? -1.408 -6.637 8.822 1.00 96.25 250 GLY A C 1
ATOM 1886 O O . GLY A 1 250 ? -1.152 -7.405 7.889 1.00 96.25 250 GLY A O 1
ATOM 1887 N N . ASN A 1 251 ? -2.605 -6.092 8.997 1.00 96.31 251 ASN A N 1
ATOM 1888 C CA . ASN A 1 251 ? -3.756 -6.324 8.135 1.00 96.31 251 ASN A CA 1
ATOM 1889 C C . ASN A 1 251 ? -3.829 -5.292 6.998 1.00 96.31 251 ASN A C 1
ATOM 1891 O O . ASN A 1 251 ? -3.202 -4.237 7.043 1.00 96.31 251 ASN A O 1
ATOM 1895 N N . ASN A 1 252 ? -4.594 -5.601 5.944 1.00 93.69 252 ASN A N 1
ATOM 1896 C CA . ASN A 1 252 ? -4.943 -4.662 4.865 1.00 93.69 252 ASN A CA 1
ATOM 1897 C C . ASN A 1 252 ? -3.757 -3.934 4.190 1.00 93.69 252 ASN A C 1
ATOM 1899 O O . ASN A 1 252 ? -3.912 -2.822 3.690 1.00 93.69 252 ASN A O 1
ATOM 1903 N N . GLY A 1 253 ? -2.574 -4.558 4.153 1.00 93.69 253 GLY A N 1
ATOM 1904 C CA . GLY A 1 253 ? -1.368 -3.977 3.551 1.00 93.69 253 GLY A CA 1
ATOM 1905 C C . GLY A 1 253 ? -0.602 -2.993 4.445 1.00 93.69 253 GLY A C 1
ATOM 1906 O O . GLY A 1 253 ? 0.335 -2.358 3.964 1.00 93.69 253 GLY A O 1
ATOM 1907 N N . TRP A 1 254 ? -0.966 -2.879 5.722 1.00 97.88 254 TRP A N 1
ATOM 1908 C CA . TRP A 1 254 ? -0.253 -2.080 6.716 1.00 97.88 254 TRP A CA 1
ATOM 1909 C C . TRP A 1 254 ? 0.878 -2.857 7.388 1.00 97.88 254 TRP A C 1
ATOM 1911 O O . TRP A 1 254 ? 0.883 -4.089 7.433 1.00 97.88 254 TRP A O 1
ATOM 1921 N N . TYR A 1 255 ? 1.822 -2.121 7.966 1.00 98.12 255 TYR A N 1
ATOM 1922 C CA . TYR A 1 255 ? 2.826 -2.638 8.890 1.00 98.12 255 TYR A CA 1
ATOM 1923 C C . TYR A 1 255 ? 2.539 -2.156 10.314 1.00 98.12 255 TYR A C 1
ATOM 1925 O O . TYR A 1 255 ? 2.336 -0.962 10.510 1.00 98.12 255 TYR A O 1
ATOM 1933 N N . VAL A 1 256 ? 2.610 -3.067 11.292 1.00 97.62 256 VAL A N 1
ATOM 1934 C CA . VAL A 1 256 ? 2.410 -2.794 12.737 1.00 97.62 256 VAL A CA 1
ATOM 1935 C C . VAL A 1 256 ? 3.715 -2.563 13.502 1.00 97.62 256 VAL A C 1
ATOM 1937 O O . VAL A 1 256 ? 3.779 -2.566 14.729 1.00 97.62 256 VAL A O 1
ATOM 1940 N N . SER A 1 257 ? 4.811 -2.382 12.767 1.00 95.38 257 SER A N 1
ATOM 1941 C CA . SER A 1 257 ? 6.113 -2.003 13.305 1.00 95.38 257 SER A CA 1
ATOM 1942 C C . SER A 1 257 ? 6.739 -0.923 12.439 1.00 95.38 257 SER A C 1
ATOM 1944 O O . SER A 1 257 ? 6.365 -0.758 11.279 1.00 95.38 257 SER A O 1
ATOM 1946 N N . ASN A 1 258 ? 7.793 -0.283 12.950 1.00 91.81 258 ASN A N 1
ATOM 1947 C CA . ASN A 1 258 ? 8.677 0.524 12.112 1.00 91.81 258 ASN A CA 1
ATOM 1948 C C . ASN A 1 258 ? 9.116 -0.279 10.879 1.00 91.81 258 ASN A C 1
ATOM 1950 O O . ASN A 1 258 ? 9.428 -1.473 10.986 1.00 91.81 258 ASN A O 1
ATOM 1954 N N . VAL A 1 259 ? 9.151 0.393 9.731 1.00 97.69 259 VAL A N 1
ATOM 1955 C CA . VAL A 1 259 ? 9.526 -0.207 8.451 1.00 97.69 259 VAL A CA 1
ATOM 1956 C C . VAL A 1 259 ? 10.901 0.286 8.041 1.00 97.69 259 VAL A C 1
ATOM 1958 O O . VAL A 1 259 ? 11.168 1.484 8.057 1.00 97.69 259 VAL A O 1
ATOM 1961 N N . THR A 1 260 ? 11.768 -0.632 7.629 1.00 98.06 260 THR A N 1
ATOM 1962 C CA . THR A 1 260 ? 13.056 -0.314 7.016 1.00 98.06 260 THR A CA 1
ATOM 1963 C C . THR A 1 260 ? 12.949 -0.447 5.504 1.00 98.06 260 THR A C 1
ATOM 1965 O O . THR A 1 260 ? 12.589 -1.505 4.983 1.00 98.06 260 THR A O 1
ATOM 1968 N N . ILE A 1 261 ? 13.312 0.623 4.802 1.00 98.31 261 ILE A N 1
ATOM 1969 C CA . ILE A 1 261 ? 13.481 0.646 3.352 1.00 98.31 261 ILE A CA 1
ATOM 1970 C C . ILE A 1 261 ? 14.956 0.448 3.043 1.00 98.31 261 ILE A C 1
ATOM 1972 O O . ILE A 1 261 ? 15.799 1.151 3.598 1.00 98.31 261 ILE A O 1
ATOM 1976 N N . THR A 1 262 ? 15.269 -0.475 2.136 1.00 98.31 262 THR A N 1
ATOM 1977 C CA . THR A 1 262 ? 16.610 -0.604 1.555 1.00 98.31 262 THR A CA 1
ATOM 1978 C C . THR A 1 262 ? 16.536 -0.339 0.062 1.00 98.31 262 THR A C 1
ATOM 1980 O O . THR A 1 262 ? 15.746 -0.959 -0.646 1.00 98.31 262 THR A O 1
ATOM 1983 N N . ILE A 1 263 ? 17.367 0.583 -0.415 1.00 98.44 263 ILE A N 1
ATOM 1984 C CA . ILE A 1 263 ? 17.505 0.908 -1.833 1.00 98.44 263 ILE A CA 1
ATOM 1985 C C . ILE A 1 263 ? 18.858 0.385 -2.300 1.00 98.44 263 ILE A C 1
ATOM 1987 O O . ILE A 1 263 ? 19.881 0.717 -1.702 1.00 98.44 263 ILE A O 1
ATOM 1991 N N . ASN A 1 264 ? 18.850 -0.417 -3.363 1.00 97.69 264 ASN A N 1
ATOM 1992 C CA . ASN A 1 264 ? 20.042 -0.917 -4.035 1.00 97.69 264 ASN A CA 1
ATOM 1993 C C . ASN A 1 264 ? 20.012 -0.508 -5.512 1.00 97.69 264 ASN A C 1
ATOM 1995 O O . ASN A 1 264 ? 19.186 -1.010 -6.276 1.00 97.69 264 ASN A O 1
ATOM 1999 N N . ALA A 1 265 ? 20.894 0.407 -5.898 1.00 97.06 265 ALA A N 1
ATOM 2000 C CA . ALA A 1 265 ? 21.086 0.839 -7.272 1.00 97.06 265 ALA A CA 1
ATOM 2001 C C . ALA A 1 265 ? 22.281 0.118 -7.904 1.00 97.06 265 ALA A C 1
ATOM 2003 O O . ALA A 1 265 ? 23.316 -0.063 -7.264 1.00 97.06 265 ALA A O 1
ATOM 2004 N N . THR A 1 266 ? 22.152 -0.270 -9.168 1.00 94.44 266 THR A N 1
ATOM 2005 C CA . THR A 1 266 ? 23.199 -0.983 -9.906 1.00 94.44 266 THR A CA 1
ATOM 2006 C C . THR A 1 266 ? 23.299 -0.469 -11.329 1.00 94.44 266 THR A C 1
ATOM 2008 O O . THR A 1 266 ? 22.281 -0.188 -11.958 1.00 94.44 266 THR A O 1
ATOM 2011 N N . ASP A 1 267 ? 24.529 -0.380 -11.814 1.00 92.56 267 ASP A N 1
ATOM 2012 C CA . ASP A 1 267 ? 24.898 -0.056 -13.188 1.00 92.56 267 ASP A CA 1
ATOM 2013 C C . ASP A 1 267 ? 26.305 -0.611 -13.447 1.00 92.56 267 ASP A C 1
ATOM 2015 O O . ASP A 1 267 ? 27.068 -0.790 -12.490 1.00 92.56 267 ASP A O 1
ATOM 2019 N N . ASP A 1 268 ? 26.644 -0.924 -14.693 1.00 84.31 268 ASP A N 1
ATOM 2020 C CA . ASP A 1 268 ? 27.952 -1.463 -15.068 1.00 84.31 268 ASP A CA 1
ATOM 2021 C C . ASP A 1 268 ? 29.050 -0.395 -15.114 1.00 84.31 268 ASP A C 1
ATOM 2023 O O . ASP A 1 268 ? 30.196 -0.700 -14.773 1.00 84.31 268 ASP A O 1
ATOM 2027 N N . SER A 1 269 ? 28.704 0.861 -15.420 1.00 87.94 269 SER A N 1
ATOM 2028 C CA . SER A 1 269 ? 29.616 2.003 -15.263 1.00 87.94 269 SER A CA 1
ATOM 2029 C C . SER A 1 269 ? 29.763 2.424 -13.790 1.00 87.94 269 SER A C 1
ATOM 2031 O O . SER A 1 269 ? 30.773 3.001 -13.377 1.00 87.94 269 SER A O 1
ATOM 2033 N N . GLY A 1 270 ? 28.781 2.060 -12.962 1.00 92.75 270 GLY A N 1
ATOM 2034 C CA . GLY A 1 270 ? 28.696 2.390 -11.545 1.00 92.75 270 GLY A CA 1
ATOM 2035 C C . GLY A 1 270 ? 27.765 3.571 -11.264 1.00 92.75 270 GLY A C 1
ATOM 2036 O O . GLY A 1 270 ? 27.400 4.351 -12.135 1.00 92.75 270 GLY A O 1
ATOM 2037 N N . ILE A 1 271 ? 27.360 3.716 -10.003 1.00 96.69 271 ILE A N 1
ATOM 2038 C CA . ILE A 1 271 ? 26.385 4.733 -9.589 1.00 96.69 271 ILE A CA 1
ATOM 2039 C C . ILE A 1 271 ? 27.094 6.004 -9.123 1.00 96.69 271 ILE A C 1
ATOM 2041 O O . ILE A 1 271 ? 27.945 5.949 -8.236 1.00 96.69 271 ILE A O 1
ATOM 2045 N N . SER A 1 272 ? 26.689 7.153 -9.665 1.00 97.06 272 SER A N 1
ATOM 2046 C CA . SER A 1 272 ? 27.102 8.469 -9.173 1.00 97.06 272 SER A CA 1
ATOM 2047 C C . SER A 1 272 ? 26.265 8.887 -7.967 1.00 97.06 272 SER A C 1
ATOM 2049 O O . SER A 1 272 ? 26.803 9.209 -6.907 1.00 97.06 272 SER A O 1
ATOM 2051 N N . TYR A 1 273 ? 24.936 8.843 -8.098 1.00 97.94 273 TYR A N 1
ATOM 2052 C CA . TYR A 1 273 ? 24.022 9.130 -6.994 1.00 97.94 273 TYR A CA 1
ATOM 2053 C C . TYR A 1 273 ? 22.629 8.530 -7.206 1.00 97.94 273 TYR A C 1
ATOM 2055 O O . TYR A 1 273 ? 22.226 8.180 -8.312 1.00 97.94 273 TYR A O 1
ATOM 2063 N N . VAL A 1 274 ? 21.860 8.462 -6.123 1.00 98.50 274 VAL A N 1
ATOM 2064 C CA . VAL A 1 274 ? 20.447 8.084 -6.107 1.00 98.50 274 VAL A CA 1
ATOM 2065 C C . VAL A 1 274 ? 19.629 9.264 -5.604 1.00 98.50 274 VAL A C 1
ATOM 2067 O O . VAL A 1 274 ? 19.866 9.762 -4.503 1.00 98.50 274 VAL A O 1
ATOM 2070 N N . ASN A 1 275 ? 18.650 9.696 -6.396 1.00 98.19 275 ASN A N 1
ATOM 2071 C CA . ASN A 1 275 ? 17.626 10.640 -5.962 1.00 98.19 275 ASN A CA 1
ATOM 2072 C C . ASN A 1 275 ? 16.383 9.870 -5.535 1.00 98.19 275 ASN A C 1
ATOM 2074 O O . ASN A 1 275 ? 15.932 8.960 -6.233 1.00 98.19 275 ASN A O 1
ATOM 2078 N N . TYR A 1 276 ? 15.811 10.256 -4.402 1.00 98.00 276 TYR A N 1
ATOM 2079 C CA . TYR A 1 276 ? 14.563 9.684 -3.920 1.00 98.00 276 TYR A CA 1
ATOM 2080 C C . TYR A 1 276 ? 13.696 10.743 -3.256 1.00 98.00 276 TYR A C 1
ATOM 2082 O O . TYR A 1 276 ? 14.201 11.724 -2.713 1.00 98.00 276 TYR A O 1
ATOM 2090 N N . THR A 1 277 ? 12.385 10.554 -3.308 1.00 97.88 277 THR A N 1
ATOM 2091 C CA . THR A 1 277 ? 11.422 11.401 -2.616 1.00 97.88 277 THR A CA 1
ATOM 2092 C C . THR A 1 277 ? 10.614 10.583 -1.633 1.00 97.88 277 THR A C 1
ATOM 2094 O O . THR A 1 277 ? 10.126 9.520 -2.004 1.00 97.88 277 THR A O 1
ATOM 2097 N N . ILE A 1 278 ? 10.427 11.103 -0.425 1.00 97.75 278 ILE A N 1
ATOM 2098 C CA . ILE A 1 278 ? 9.475 10.572 0.556 1.00 97.75 278 ILE A CA 1
ATOM 2099 C C . ILE A 1 278 ? 8.390 11.631 0.698 1.00 97.75 278 ILE A C 1
ATOM 2101 O O . ILE A 1 278 ? 8.687 12.762 1.079 1.00 97.75 278 ILE A O 1
ATOM 2105 N N . ASP A 1 279 ? 7.163 11.301 0.304 1.00 96.75 279 ASP A N 1
ATOM 2106 C CA . ASP A 1 279 ? 6.006 12.208 0.373 1.00 96.75 279 ASP A CA 1
ATOM 2107 C C . ASP A 1 279 ? 6.249 13.553 -0.336 1.00 96.75 279 ASP A C 1
ATOM 2109 O O . ASP A 1 279 ? 5.857 14.627 0.118 1.00 96.75 279 ASP A O 1
ATOM 2113 N N . GLY A 1 280 ? 6.956 13.492 -1.471 1.00 95.06 280 GLY A N 1
ATOM 2114 C CA . GLY A 1 280 ? 7.339 14.651 -2.282 1.00 95.06 280 GLY A CA 1
ATOM 2115 C C . GLY A 1 280 ? 8.565 15.422 -1.777 1.00 95.06 280 GLY A C 1
ATOM 2116 O O . GLY A 1 280 ? 9.078 16.284 -2.495 1.00 95.06 280 GLY A O 1
ATOM 2117 N N . ILE A 1 281 ? 9.090 15.109 -0.589 1.00 97.44 281 ILE A N 1
ATOM 2118 C CA . ILE A 1 281 ? 10.325 15.709 -0.070 1.00 97.44 281 ILE A CA 1
ATOM 2119 C C . ILE A 1 281 ? 11.518 15.018 -0.723 1.00 97.44 281 ILE A C 1
ATOM 2121 O O . ILE A 1 281 ? 11.653 13.804 -0.630 1.00 97.44 281 ILE A O 1
ATOM 2125 N N . SER A 1 282 ? 12.379 15.791 -1.389 1.00 97.38 282 SER A N 1
ATOM 2126 C CA . SER A 1 282 ? 13.525 15.269 -2.141 1.00 97.38 282 SER A CA 1
ATOM 2127 C C . SER A 1 282 ? 14.763 15.049 -1.277 1.00 97.38 282 SER A C 1
ATOM 2129 O O . SER A 1 282 ? 15.161 15.915 -0.498 1.00 97.38 282 SER A O 1
ATOM 2131 N N . TYR A 1 283 ? 15.418 13.921 -1.515 1.00 98.00 283 TYR A N 1
ATOM 2132 C CA . TYR A 1 283 ? 16.665 13.498 -0.902 1.00 98.00 283 TYR A CA 1
ATOM 2133 C C . TYR A 1 283 ? 17.627 12.975 -1.974 1.00 98.00 283 TYR A C 1
ATOM 2135 O O . TYR A 1 283 ? 17.224 12.559 -3.063 1.00 98.00 283 TYR A O 1
ATOM 2143 N N . ASN A 1 284 ? 18.915 12.976 -1.641 1.00 97.56 284 ASN A N 1
ATOM 2144 C CA . ASN A 1 284 ? 19.984 12.462 -2.486 1.00 97.56 284 ASN A CA 1
ATOM 2145 C C . ASN A 1 284 ? 20.936 11.602 -1.645 1.00 97.56 284 ASN A C 1
ATOM 2147 O O . ASN A 1 284 ? 21.209 11.924 -0.487 1.00 97.56 284 ASN A O 1
ATOM 2151 N N . SER A 1 285 ? 21.435 10.517 -2.228 1.00 97.44 285 SER A N 1
ATOM 2152 C CA . SER A 1 285 ? 22.467 9.657 -1.652 1.00 97.44 285 SER A CA 1
ATOM 2153 C C . SER A 1 285 ? 23.575 9.431 -2.674 1.00 97.44 285 SER A C 1
ATOM 2155 O O . SER A 1 285 ? 23.294 9.073 -3.812 1.00 97.44 285 SER A O 1
ATOM 2157 N N . SER A 1 286 ? 24.836 9.569 -2.263 1.00 96.88 286 SER A N 1
ATOM 2158 C CA . SER A 1 286 ? 25.995 9.164 -3.072 1.00 96.88 286 SER A CA 1
ATOM 2159 C C . SER A 1 286 ? 26.284 7.661 -2.993 1.00 96.88 286 SER A C 1
ATOM 2161 O O . SER A 1 286 ? 27.144 7.158 -3.705 1.00 96.88 286 SER A O 1
ATOM 2163 N N . ASN A 1 287 ? 25.618 6.935 -2.089 1.00 96.75 287 ASN A N 1
ATOM 2164 C CA . ASN A 1 287 ? 25.791 5.494 -1.944 1.00 96.75 287 ASN A CA 1
ATOM 2165 C C . ASN A 1 287 ? 24.782 4.756 -2.824 1.00 96.75 287 ASN A C 1
ATOM 2167 O O . ASN A 1 287 ? 23.587 5.046 -2.767 1.00 96.75 287 ASN A O 1
ATOM 2171 N N . ALA A 1 288 ? 25.260 3.753 -3.559 1.00 96.94 288 ALA A N 1
ATOM 2172 C CA . ALA A 1 288 ? 24.420 2.860 -4.355 1.00 96.94 288 ALA A CA 1
ATOM 2173 C C . ALA A 1 288 ? 23.511 1.967 -3.489 1.00 96.94 288 ALA A C 1
ATOM 2175 O O . ALA A 1 288 ? 22.395 1.655 -3.890 1.00 96.94 288 ALA A O 1
ATOM 2176 N N . LEU A 1 289 ? 23.969 1.594 -2.287 1.00 98.19 289 LEU A N 1
ATOM 2177 C CA . LEU A 1 289 ? 23.225 0.791 -1.315 1.00 98.19 289 LEU A CA 1
ATOM 2178 C C . LEU A 1 289 ? 23.099 1.548 0.007 1.00 98.19 289 LEU A C 1
ATOM 2180 O O . LEU A 1 289 ? 24.105 1.912 0.620 1.00 98.19 289 LEU A O 1
ATOM 2184 N N . PHE A 1 290 ? 21.870 1.768 0.462 1.00 98.38 290 PHE A N 1
ATOM 2185 C CA . PHE A 1 290 ? 21.591 2.411 1.745 1.00 98.38 290 PHE A CA 1
ATOM 2186 C C . PHE A 1 290 ? 20.203 2.038 2.265 1.00 98.38 290 PHE A C 1
ATOM 2188 O O . PHE A 1 290 ? 19.364 1.511 1.534 1.00 98.38 290 PHE A O 1
ATOM 2195 N N . SER A 1 291 ? 19.968 2.310 3.549 1.00 98.00 291 SER A N 1
ATOM 2196 C CA . SER A 1 291 ? 18.676 2.084 4.191 1.00 98.00 291 SER A CA 1
ATOM 2197 C C . SER A 1 291 ? 18.289 3.225 5.122 1.00 98.00 291 SER A C 1
ATOM 2199 O O . SER A 1 291 ? 19.141 3.969 5.614 1.00 98.00 291 SER A O 1
ATOM 2201 N N . PHE A 1 292 ? 16.987 3.363 5.340 1.00 97.31 292 PHE A N 1
ATOM 2202 C CA . PHE A 1 292 ? 16.390 4.302 6.284 1.00 97.31 292 PHE A CA 1
ATOM 2203 C C . PHE A 1 292 ? 15.069 3.736 6.814 1.00 97.31 292 PHE A C 1
ATOM 2205 O O . PHE A 1 292 ? 14.503 2.808 6.235 1.00 97.31 292 PHE A O 1
ATOM 2212 N N . ASN A 1 293 ? 14.588 4.288 7.927 1.00 96.56 293 ASN A N 1
ATOM 2213 C CA . ASN A 1 293 ? 13.321 3.877 8.523 1.00 96.56 293 ASN A CA 1
ATOM 2214 C C . ASN A 1 293 ? 12.202 4.846 8.145 1.00 96.56 293 ASN A C 1
ATOM 2216 O O . ASN A 1 293 ? 12.414 6.059 8.137 1.00 96.56 293 ASN A O 1
ATOM 2220 N N . LEU A 1 294 ? 11.023 4.294 7.884 1.00 96.00 294 LEU A N 1
ATOM 2221 C CA . LEU A 1 294 ? 9.766 5.024 7.825 1.00 96.00 294 LEU A CA 1
ATOM 2222 C C . LEU A 1 294 ? 9.073 4.936 9.183 1.00 96.00 294 LEU A C 1
ATOM 2224 O O . LEU A 1 294 ? 9.128 3.908 9.867 1.00 96.00 294 LEU A O 1
ATOM 2228 N N . THR A 1 295 ? 8.465 6.048 9.569 1.00 91.31 295 THR A N 1
ATOM 2229 C CA . THR A 1 295 ? 7.626 6.153 10.761 1.00 91.31 295 THR A CA 1
ATOM 2230 C C . THR A 1 295 ? 6.174 5.871 10.398 1.00 91.31 295 THR A C 1
ATOM 2232 O O . THR A 1 295 ? 5.873 5.490 9.274 1.00 91.31 295 THR A O 1
ATOM 2235 N N . GLU A 1 296 ? 5.285 6.049 11.367 1.00 94.81 296 GLU A N 1
ATOM 2236 C CA . GLU A 1 296 ? 3.842 5.990 11.176 1.00 94.81 296 GLU A CA 1
ATOM 2237 C C . GLU A 1 296 ? 3.356 6.955 10.080 1.00 94.81 296 GLU A C 1
ATOM 2239 O O . GLU A 1 296 ? 3.798 8.109 10.020 1.00 94.81 296 GLU A O 1
ATOM 2244 N N . GLY A 1 297 ? 2.446 6.473 9.230 1.00 96.12 297 GLY A N 1
ATOM 2245 C CA . GLY A 1 297 ? 1.862 7.223 8.126 1.00 96.12 297 GLY A CA 1
ATOM 2246 C C . GLY A 1 297 ? 1.707 6.426 6.828 1.00 96.12 297 GLY A C 1
ATOM 2247 O O . GLY A 1 297 ? 2.152 5.287 6.682 1.00 96.12 297 GLY A O 1
ATOM 2248 N N . ASN A 1 298 ? 1.061 7.068 5.852 1.00 96.19 298 ASN A N 1
ATOM 2249 C CA . ASN A 1 298 ? 1.011 6.604 4.469 1.00 96.19 298 ASN A CA 1
ATOM 2250 C C . ASN A 1 298 ? 2.133 7.274 3.685 1.00 96.19 298 ASN A C 1
ATOM 2252 O O . ASN A 1 298 ? 2.079 8.483 3.461 1.00 96.19 298 ASN A O 1
ATOM 2256 N N . HIS A 1 299 ? 3.108 6.484 3.251 1.00 96.94 299 HIS A N 1
ATOM 2257 C CA . HIS A 1 299 ? 4.301 6.982 2.592 1.00 96.94 299 HIS A CA 1
ATOM 2258 C C . HIS A 1 299 ? 4.335 6.608 1.119 1.00 96.94 299 HIS A C 1
ATOM 2260 O O . HIS A 1 299 ? 4.174 5.440 0.749 1.00 96.94 299 HIS A O 1
ATOM 2266 N N . LEU A 1 300 ? 4.622 7.602 0.281 1.00 97.50 300 LEU A N 1
ATOM 2267 C CA . LEU A 1 300 ? 4.958 7.394 -1.115 1.00 97.50 300 LEU A CA 1
ATOM 2268 C C . LEU A 1 300 ? 6.454 7.611 -1.342 1.00 97.50 300 LEU A C 1
ATOM 2270 O O . LEU A 1 300 ? 6.957 8.729 -1.215 1.00 97.50 300 LEU A O 1
ATOM 2274 N N . LEU A 1 301 ? 7.139 6.540 -1.742 1.00 98.06 301 LEU A N 1
ATOM 2275 C CA . LEU A 1 301 ? 8.541 6.570 -2.134 1.00 98.06 301 LEU A CA 1
ATOM 2276 C C . LEU A 1 301 ? 8.665 6.486 -3.656 1.00 98.06 301 LEU A C 1
ATOM 2278 O O . LEU A 1 301 ? 8.163 5.555 -4.287 1.00 98.06 301 LEU A O 1
ATOM 2282 N N . GLU A 1 302 ? 9.388 7.439 -4.234 1.00 97.69 302 GLU A N 1
ATOM 2283 C CA . GLU A 1 302 ? 9.802 7.428 -5.639 1.00 97.69 302 GLU A CA 1
ATOM 2284 C C . GLU A 1 302 ? 11.322 7.569 -5.693 1.00 97.69 302 GLU A C 1
ATOM 2286 O O . GLU A 1 302 ? 11.883 8.394 -4.979 1.00 97.69 302 GLU A O 1
ATOM 2291 N N . CYS A 1 303 ? 12.019 6.776 -6.506 1.00 96.94 303 CYS A N 1
ATOM 2292 C CA . CYS A 1 303 ? 13.474 6.869 -6.608 1.00 96.94 303 CYS A CA 1
ATOM 2293 C C . CYS A 1 303 ? 14.005 6.507 -7.991 1.00 96.94 303 CYS A C 1
ATOM 2295 O O . CYS A 1 303 ? 13.478 5.624 -8.666 1.00 96.94 303 CYS A O 1
ATOM 2297 N N . TYR A 1 304 ? 15.096 7.151 -8.389 1.00 97.19 304 TYR A N 1
ATOM 2298 C CA . TYR A 1 304 ? 15.875 6.801 -9.570 1.00 97.19 304 TYR A CA 1
ATOM 2299 C C . TYR A 1 304 ? 17.359 7.038 -9.290 1.00 97.19 304 TYR A C 1
ATOM 2301 O O . TYR A 1 304 ? 17.732 7.870 -8.460 1.00 97.19 304 TYR A O 1
ATOM 2309 N N . ALA A 1 305 ? 18.209 6.297 -9.984 1.00 97.69 305 ALA A N 1
ATOM 2310 C CA . ALA A 1 305 ? 19.652 6.451 -9.894 1.00 97.69 305 ALA A CA 1
ATOM 2311 C C . ALA A 1 305 ? 20.199 7.200 -11.112 1.00 97.69 305 ALA A C 1
ATOM 2313 O O . ALA A 1 305 ? 19.551 7.255 -12.157 1.00 97.69 305 ALA A O 1
ATOM 2314 N N . VAL A 1 306 ? 21.382 7.783 -10.956 1.00 95.81 306 VAL A N 1
ATOM 2315 C CA . VAL A 1 306 ? 22.181 8.371 -12.028 1.00 95.81 306 VAL A CA 1
ATOM 2316 C C . VAL A 1 306 ? 23.570 7.755 -11.961 1.00 95.81 306 VAL A C 1
ATOM 2318 O O . VAL A 1 306 ? 24.169 7.695 -10.883 1.00 95.81 306 VAL A O 1
ATOM 2321 N N . ASP A 1 307 ? 24.054 7.262 -13.092 1.00 94.69 307 ASP A N 1
ATOM 2322 C CA . ASP A 1 307 ? 25.376 6.650 -13.207 1.00 94.69 307 ASP A CA 1
ATOM 2323 C C . ASP A 1 307 ? 26.506 7.697 -13.284 1.00 94.69 307 ASP A C 1
ATOM 2325 O O . ASP A 1 307 ? 26.274 8.911 -13.204 1.00 94.69 307 ASP A O 1
ATOM 2329 N N . ILE A 1 308 ? 27.755 7.236 -13.392 1.00 92.44 308 ILE A N 1
ATOM 2330 C CA . ILE A 1 308 ? 28.936 8.113 -13.485 1.00 92.44 308 ILE A CA 1
ATOM 2331 C C . ILE A 1 308 ? 29.035 8.870 -14.818 1.00 92.44 308 ILE A C 1
ATOM 2333 O O . ILE A 1 308 ? 29.699 9.907 -14.881 1.00 92.44 308 ILE A O 1
ATOM 2337 N N . ASN A 1 309 ? 28.363 8.383 -15.860 1.00 86.44 309 ASN A N 1
ATOM 2338 C CA . ASN A 1 309 ? 28.311 8.968 -17.196 1.00 86.44 309 ASN A CA 1
ATOM 2339 C C . ASN A 1 309 ? 27.154 9.975 -17.356 1.00 86.44 309 ASN A C 1
ATOM 2341 O O . ASN A 1 309 ? 27.092 10.704 -18.349 1.00 86.44 309 ASN A O 1
ATOM 2345 N N . GLY A 1 310 ? 26.285 10.081 -16.349 1.00 88.00 310 GLY A N 1
ATOM 2346 C CA . GLY A 1 310 ? 25.161 11.001 -16.284 1.00 88.00 310 GLY A CA 1
ATOM 2347 C C . GLY A 1 310 ? 23.850 10.450 -16.844 1.00 88.00 310 GLY A C 1
ATOM 2348 O O . GLY A 1 310 ? 22.910 11.241 -16.993 1.00 88.00 310 GLY A O 1
ATOM 2349 N N . ASN A 1 311 ? 23.732 9.150 -17.145 1.00 87.50 311 ASN A N 1
ATOM 2350 C CA . ASN A 1 311 ? 22.440 8.598 -17.541 1.00 87.50 311 ASN A CA 1
ATOM 2351 C C . ASN A 1 311 ? 21.548 8.378 -16.318 1.00 87.50 311 ASN A C 1
ATOM 2353 O O . ASN A 1 311 ? 21.960 7.897 -15.264 1.00 87.50 311 ASN A O 1
ATOM 2357 N N . ALA A 1 312 ? 20.282 8.768 -16.460 1.00 93.06 312 ALA A N 1
ATOM 2358 C CA . ALA A 1 312 ? 19.278 8.605 -15.423 1.00 93.06 312 ALA A CA 1
ATOM 2359 C C . ALA A 1 312 ? 18.464 7.329 -15.653 1.00 93.06 312 ALA A C 1
ATOM 2361 O O . ALA A 1 312 ? 17.915 7.097 -16.735 1.00 93.06 312 ALA A O 1
ATOM 2362 N N . GLY A 1 313 ? 18.352 6.534 -14.595 1.00 89.44 313 GLY A N 1
ATOM 2363 C CA . GLY A 1 313 ? 17.519 5.345 -14.523 1.00 89.44 313 GLY A CA 1
ATOM 2364 C C . GLY A 1 313 ? 16.027 5.658 -14.561 1.00 89.44 313 GLY A C 1
ATOM 2365 O O . GLY A 1 313 ? 15.579 6.806 -14.489 1.00 89.44 313 GLY A O 1
ATOM 2366 N N . ARG A 1 314 ? 15.218 4.599 -14.639 1.00 89.38 314 ARG A N 1
ATOM 2367 C CA . ARG A 1 314 ? 13.761 4.729 -14.511 1.00 89.38 314 ARG A CA 1
ATOM 2368 C C . ARG A 1 314 ? 13.379 5.024 -13.063 1.00 89.38 314 ARG A C 1
ATOM 2370 O O . ARG A 1 314 ? 13.977 4.483 -12.135 1.00 89.38 314 ARG A O 1
ATOM 2377 N N . ILE A 1 315 ? 12.328 5.821 -12.888 1.00 93.38 315 ILE A N 1
ATOM 2378 C CA . ILE A 1 315 ? 11.725 6.047 -11.574 1.00 93.38 315 ILE A CA 1
ATOM 2379 C C . ILE A 1 315 ? 11.021 4.762 -11.130 1.00 93.38 315 ILE A C 1
ATOM 2381 O O . ILE A 1 315 ? 10.114 4.274 -11.805 1.00 93.38 315 ILE A O 1
ATOM 2385 N N . SER A 1 316 ? 11.454 4.234 -9.990 1.00 93.19 316 SER A N 1
ATOM 2386 C CA . SER A 1 316 ? 10.793 3.169 -9.239 1.00 93.19 316 SER A CA 1
ATOM 2387 C C . SER A 1 316 ? 9.901 3.786 -8.170 1.00 93.19 316 SER A C 1
ATOM 2389 O O . SER A 1 316 ? 10.237 4.832 -7.618 1.00 93.19 316 SER A O 1
ATOM 2391 N N . LYS A 1 317 ? 8.758 3.155 -7.892 1.00 96.12 317 LYS A N 1
ATOM 2392 C CA . LYS A 1 317 ? 7.722 3.695 -7.009 1.00 96.12 317 LYS A CA 1
ATOM 2393 C C . LYS A 1 317 ? 7.194 2.616 -6.072 1.00 96.12 317 LYS A C 1
ATOM 2395 O O . LYS A 1 317 ? 6.876 1.525 -6.538 1.00 96.12 317 LYS A O 1
ATOM 2400 N N . VAL A 1 318 ? 7.065 2.927 -4.784 1.00 96.50 318 VAL A N 1
ATOM 2401 C CA . VAL A 1 318 ? 6.467 2.039 -3.777 1.00 96.50 318 VAL A CA 1
ATOM 2402 C C . VAL A 1 318 ? 5.611 2.842 -2.795 1.00 96.50 318 VAL A C 1
ATOM 2404 O O . VAL A 1 318 ? 6.000 3.925 -2.361 1.00 96.50 318 VAL A O 1
ATOM 2407 N N . ASN A 1 319 ? 4.429 2.314 -2.472 1.00 96.88 319 ASN A N 1
ATOM 2408 C CA . ASN A 1 319 ? 3.576 2.825 -1.399 1.00 96.88 319 ASN A CA 1
ATOM 2409 C C . ASN A 1 319 ? 3.789 1.960 -0.157 1.00 96.88 319 ASN A C 1
ATOM 2411 O O . ASN A 1 319 ? 3.811 0.733 -0.272 1.00 96.88 319 ASN A O 1
ATOM 2415 N N . VAL A 1 320 ? 3.931 2.587 1.007 1.00 97.62 320 VAL A N 1
ATOM 2416 C CA . VAL A 1 320 ? 4.148 1.902 2.283 1.00 97.62 320 VAL A CA 1
ATOM 2417 C C . VAL A 1 320 ? 3.242 2.524 3.338 1.00 97.62 320 VAL A C 1
ATOM 2419 O O . VAL A 1 320 ? 3.341 3.716 3.606 1.00 97.62 320 VAL A O 1
ATOM 2422 N N . CYS A 1 321 ? 2.369 1.719 3.937 1.00 97.56 321 CYS A N 1
ATOM 2423 C CA . CYS A 1 321 ? 1.461 2.144 4.999 1.00 97.56 321 CYS A CA 1
ATOM 2424 C C . CYS A 1 321 ? 1.965 1.590 6.337 1.00 97.56 321 CYS A C 1
ATOM 2426 O O . CYS A 1 321 ? 2.134 0.378 6.476 1.00 97.56 321 CYS A O 1
ATOM 2428 N N . VAL A 1 322 ? 2.231 2.460 7.307 1.00 98.19 322 VAL A N 1
ATOM 2429 C CA . VAL A 1 322 ? 2.779 2.091 8.618 1.00 98.19 322 VAL A CA 1
ATOM 2430 C C . VAL A 1 322 ? 1.860 2.617 9.705 1.00 98.19 322 VAL A C 1
ATOM 2432 O O . VAL A 1 322 ? 1.588 3.813 9.741 1.00 98.19 322 VAL A O 1
ATOM 2435 N N . ASP A 1 323 ? 1.418 1.741 10.597 1.00 98.31 323 ASP A N 1
ATOM 2436 C CA . ASP A 1 323 ? 0.638 2.113 11.770 1.00 98.31 323 ASP A CA 1
ATOM 2437 C C . ASP A 1 323 ? 1.048 1.258 12.962 1.00 98.31 323 ASP A C 1
ATOM 2439 O O . ASP A 1 323 ? 0.760 0.067 13.026 1.00 98.31 323 ASP A O 1
ATOM 2443 N N . THR A 1 324 ? 1.753 1.880 13.900 1.00 96.88 324 THR A N 1
ATOM 2444 C CA . THR A 1 324 ? 2.300 1.203 15.080 1.00 96.88 324 THR A CA 1
ATOM 2445 C C . THR A 1 324 ? 1.501 1.466 16.349 1.00 96.88 324 THR A C 1
ATOM 2447 O O . THR A 1 324 ? 1.894 0.997 17.421 1.00 96.88 324 THR A O 1
ATOM 2450 N N . THR A 1 325 ? 0.434 2.260 16.257 1.00 97.25 325 THR A N 1
ATOM 2451 C CA . THR A 1 325 ? -0.250 2.815 17.418 1.00 97.25 325 THR A CA 1
ATOM 2452 C C . THR A 1 325 ? -1.594 2.118 17.601 1.00 97.25 325 THR A C 1
ATOM 2454 O O . THR A 1 325 ? -2.450 2.214 16.737 1.00 97.25 325 THR A O 1
ATOM 2457 N N . PRO A 1 326 ? -1.828 1.428 18.734 1.00 97.50 326 PRO A N 1
ATOM 2458 C CA . PRO A 1 326 ? -3.145 0.883 19.031 1.00 97.50 326 PRO A CA 1
ATOM 2459 C C . PRO A 1 326 ? -4.237 1.959 19.087 1.00 97.50 326 PRO A C 1
ATOM 2461 O O . PRO A 1 326 ? -3.971 3.075 19.551 1.00 97.50 326 PRO A O 1
ATOM 2464 N N . PRO A 1 327 ? -5.487 1.608 18.734 1.00 98.19 327 PRO A N 1
ATOM 2465 C CA . PRO A 1 327 ? -6.611 2.528 18.822 1.00 98.19 327 PRO A CA 1
ATOM 2466 C C . PRO A 1 327 ? -6.876 2.967 20.268 1.00 98.19 327 PRO A C 1
ATOM 2468 O O . PRO A 1 327 ? -6.511 2.299 21.236 1.00 98.19 327 PRO A O 1
ATOM 2471 N N . SER A 1 328 ? -7.589 4.079 20.425 1.00 98.06 328 SER A N 1
ATOM 2472 C CA . SER A 1 328 ? -8.108 4.555 21.712 1.00 98.06 328 SER A CA 1
ATOM 2473 C C . SER A 1 328 ? -9.580 4.184 21.891 1.00 98.06 328 SER A C 1
ATOM 2475 O O . SER A 1 328 ? -10.325 4.139 20.914 1.00 98.06 328 SER A O 1
ATOM 2477 N N . ILE A 1 329 ? -10.006 3.949 23.138 1.00 98.50 329 ILE A N 1
ATOM 2478 C CA . ILE A 1 329 ? -11.398 3.638 23.500 1.00 98.50 329 ILE A CA 1
ATOM 2479 C C . ILE A 1 329 ? -11.850 4.568 24.628 1.00 98.50 329 ILE A C 1
ATOM 2481 O O . ILE A 1 329 ? -11.159 4.701 25.641 1.00 98.50 329 ILE A O 1
ATOM 2485 N N . THR A 1 330 ? -13.032 5.159 24.483 1.00 97.81 330 THR A N 1
ATOM 2486 C CA . THR A 1 330 ? -13.773 5.833 25.555 1.00 97.81 330 THR A CA 1
ATOM 2487 C C . THR A 1 330 ? -15.183 5.257 25.662 1.00 97.81 330 THR A C 1
ATOM 2489 O O . THR A 1 330 ? -15.687 4.620 24.736 1.00 97.81 330 THR A O 1
ATOM 2492 N N . TYR A 1 331 ? -15.816 5.449 26.817 1.00 97.50 331 TYR A N 1
ATOM 2493 C CA . TYR A 1 331 ? -17.167 4.969 27.081 1.00 97.50 331 TYR A CA 1
ATOM 2494 C C . TYR A 1 331 ? -17.944 5.959 27.948 1.00 97.50 331 TYR A C 1
ATOM 2496 O O . TYR A 1 331 ? -17.356 6.723 28.716 1.00 97.50 331 TYR A O 1
ATOM 2504 N N . GLU A 1 332 ? -19.266 5.923 27.830 1.00 97.69 332 GLU A N 1
ATOM 2505 C CA . GLU A 1 332 ? -20.200 6.744 28.594 1.00 97.69 332 GLU A CA 1
ATOM 2506 C C . GLU A 1 332 ? -21.339 5.878 29.136 1.00 97.69 332 GLU A C 1
ATOM 2508 O O . GLU A 1 332 ? -21.837 4.984 28.450 1.00 97.69 332 GLU A O 1
ATOM 2513 N N . PHE A 1 333 ? -21.754 6.175 30.366 1.00 97.44 333 PHE A N 1
ATOM 2514 C CA . PHE A 1 333 ? -22.962 5.626 30.971 1.00 97.44 333 PHE A CA 1
ATOM 2515 C C . PHE A 1 333 ? -24.078 6.669 30.921 1.00 97.44 333 PHE A C 1
ATOM 2517 O O . PHE A 1 333 ? -23.830 7.862 31.118 1.00 97.44 333 PHE A O 1
ATOM 2524 N N . ASN A 1 334 ? -25.306 6.225 30.673 1.00 95.31 334 ASN A N 1
ATOM 2525 C CA . ASN A 1 334 ? -26.508 7.040 30.769 1.00 95.31 334 ASN A CA 1
ATOM 2526 C C . ASN A 1 334 ? -27.560 6.298 31.616 1.00 95.31 334 ASN A C 1
ATOM 2528 O O . ASN A 1 334 ? -28.111 5.309 31.131 1.00 95.31 334 ASN A O 1
ATOM 2532 N N . PRO A 1 335 ? -27.835 6.743 32.858 1.00 95.69 335 PRO A N 1
ATOM 2533 C CA . PRO A 1 335 ? -27.317 7.963 33.491 1.00 95.69 335 PRO A CA 1
ATOM 2534 C C . PRO A 1 335 ? -25.802 7.918 33.774 1.00 95.69 335 PRO A C 1
ATOM 2536 O O . PRO A 1 335 ? -25.216 6.855 33.935 1.00 95.69 335 PRO A O 1
ATOM 2539 N N . SER A 1 336 ? -25.152 9.088 33.838 1.00 95.25 336 SER A N 1
ATOM 2540 C CA . SER A 1 336 ? -23.685 9.203 33.983 1.00 95.25 336 SER A CA 1
ATOM 2541 C C . SER A 1 336 ? -23.148 8.851 35.370 1.00 95.25 336 SER A C 1
ATOM 2543 O O . SER A 1 336 ? -21.936 8.807 35.580 1.00 95.25 336 SER A O 1
ATOM 2545 N N . SER A 1 337 ? -24.039 8.685 36.340 1.00 95.38 337 SER A N 1
ATOM 2546 C CA . SER A 1 337 ? -23.714 8.326 37.713 1.00 95.38 337 SER A CA 1
ATOM 2547 C C . SER A 1 337 ? -24.821 7.450 38.295 1.00 95.38 337 SER A C 1
ATOM 2549 O O . SER A 1 337 ? -25.978 7.667 37.924 1.00 95.38 337 SER A O 1
ATOM 2551 N N . PRO A 1 338 ? -24.487 6.548 39.236 1.00 96.56 338 PRO A N 1
ATOM 2552 C CA . PRO A 1 338 ? -25.465 5.735 39.951 1.00 96.56 338 PRO A CA 1
ATOM 2553 C C . PRO A 1 338 ? -26.592 6.580 40.552 1.00 96.56 338 PRO A C 1
ATOM 2555 O O . PRO A 1 338 ? -26.331 7.633 41.141 1.00 96.56 338 PRO A O 1
ATOM 2558 N N . ASP A 1 339 ? -27.832 6.129 40.382 1.00 95.44 339 ASP A N 1
ATOM 2559 C CA . ASP A 1 339 ? -29.052 6.773 40.881 1.00 95.44 339 ASP A CA 1
ATOM 2560 C C . ASP A 1 339 ? -29.673 6.061 42.097 1.00 95.44 339 ASP A C 1
ATOM 2562 O O . ASP A 1 339 ? -30.679 6.532 42.632 1.00 95.44 339 ASP A O 1
ATOM 2566 N N . GLY A 1 340 ? -29.045 4.976 42.558 1.00 93.81 340 GLY A N 1
ATOM 2567 C CA . GLY A 1 340 ? -29.306 4.296 43.824 1.00 93.81 340 GLY A CA 1
ATOM 2568 C C . GLY A 1 340 ? -28.256 4.588 44.900 1.00 93.81 340 GLY A C 1
ATOM 2569 O O . GLY A 1 340 ? -27.438 5.511 44.808 1.00 93.81 340 GLY A O 1
ATOM 2570 N N . GLU A 1 341 ? -28.283 3.789 45.962 1.00 93.06 341 GLU A N 1
ATOM 2571 C CA . GLU A 1 341 ? -27.329 3.857 47.070 1.00 93.06 341 GLU A CA 1
ATOM 2572 C C . GLU A 1 341 ? -26.060 3.042 46.781 1.00 93.06 341 GLU A C 1
ATOM 2574 O O . GLU A 1 341 ? -26.002 2.257 45.844 1.00 93.06 341 GLU A O 1
ATOM 2579 N N . ASN A 1 342 ? -24.982 3.286 47.536 1.00 91.12 342 ASN A N 1
ATOM 2580 C CA . ASN A 1 342 ? -23.724 2.517 47.487 1.00 91.12 342 ASN A CA 1
ATOM 2581 C C . ASN A 1 342 ? -23.077 2.322 46.093 1.00 91.12 342 ASN A C 1
ATOM 2583 O O . ASN A 1 342 ? -22.248 1.429 45.902 1.00 91.12 342 ASN A O 1
ATOM 2587 N N . GLY A 1 343 ? -23.393 3.201 45.137 1.00 93.94 343 GLY A N 1
ATOM 2588 C CA . GLY A 1 343 ? -22.881 3.140 43.767 1.00 93.94 343 GLY A CA 1
ATOM 2589 C C . GLY A 1 343 ? -23.668 2.217 42.831 1.00 93.94 343 GLY A C 1
ATOM 2590 O O . GLY A 1 343 ? -23.168 1.926 41.746 1.00 93.94 343 GLY A O 1
ATOM 2591 N N . TRP A 1 344 ? -24.864 1.778 43.229 1.00 96.12 344 TRP A N 1
ATOM 2592 C CA . TRP A 1 344 ? -25.785 1.000 42.404 1.00 96.12 344 TRP A CA 1
ATOM 2593 C C . TRP A 1 344 ? -26.635 1.887 41.496 1.00 96.12 344 TRP A C 1
ATOM 2595 O O . TRP A 1 344 ? -27.116 2.947 41.897 1.00 96.12 344 TRP A O 1
ATOM 2605 N N . TYR A 1 345 ? -26.834 1.433 40.266 1.00 96.62 345 TYR A N 1
ATOM 2606 C CA . TYR A 1 345 ? -27.884 1.936 39.395 1.00 96.62 345 TYR A CA 1
ATOM 2607 C C . TYR A 1 345 ? -29.177 1.176 39.681 1.00 96.62 345 TYR A C 1
ATOM 2609 O O . TYR A 1 345 ? -29.172 -0.052 39.671 1.00 96.62 345 TYR A O 1
ATOM 2617 N N . VAL A 1 346 ? -30.269 1.909 39.887 1.00 95.44 346 VAL A N 1
ATOM 2618 C CA . VAL A 1 346 ? -31.627 1.365 40.088 1.00 95.44 346 VAL A CA 1
ATOM 2619 C C . VAL A 1 346 ? -32.522 1.596 38.867 1.00 95.44 346 VAL A C 1
ATOM 2621 O O . VAL A 1 346 ? -33.659 1.129 38.806 1.00 95.44 346 VAL A O 1
ATOM 2624 N N . SER A 1 347 ? -32.017 2.310 37.856 1.00 93.31 347 SER A N 1
ATOM 2625 C CA . SER A 1 347 ? -32.640 2.455 36.540 1.00 93.31 347 SER A CA 1
ATOM 2626 C C . SER A 1 347 ? -31.780 1.853 35.428 1.00 93.31 347 SER A C 1
ATOM 2628 O O . SER A 1 347 ? -30.594 1.577 35.607 1.00 93.31 347 SER A O 1
ATOM 2630 N N . ASN A 1 348 ? -32.399 1.604 34.268 1.00 92.88 348 ASN A N 1
ATOM 2631 C CA . ASN A 1 348 ? -31.700 1.052 33.109 1.00 92.88 348 ASN A CA 1
ATOM 2632 C C . ASN A 1 348 ? -30.520 1.945 32.704 1.00 92.88 348 ASN A C 1
ATOM 2634 O O . ASN A 1 348 ? -30.703 3.144 32.490 1.00 92.88 348 ASN A O 1
ATOM 2638 N N . VAL A 1 349 ? -29.349 1.335 32.522 1.00 95.75 349 VAL A N 1
ATOM 2639 C CA . VAL A 1 349 ? -28.134 2.029 32.088 1.00 95.75 349 VAL A CA 1
ATOM 2640 C C . VAL A 1 349 ? -27.884 1.738 30.615 1.00 95.75 349 VAL A C 1
ATOM 2642 O O . VAL A 1 349 ? -27.758 0.581 30.209 1.00 95.75 349 VAL A O 1
ATOM 2645 N N . GLU A 1 350 ? -27.810 2.781 29.799 1.00 96.50 350 GLU A N 1
ATOM 2646 C CA . GLU A 1 350 ? -27.307 2.695 28.429 1.00 96.50 350 GLU A CA 1
ATOM 2647 C C . GLU A 1 350 ? -25.793 2.931 28.443 1.00 96.50 350 GLU A C 1
ATOM 2649 O O . GLU A 1 350 ? -25.309 3.925 28.988 1.00 96.50 350 GLU A O 1
ATOM 2654 N N . ILE A 1 351 ? -25.040 2.013 27.845 1.00 97.75 351 ILE A N 1
ATOM 2655 C CA . ILE A 1 351 ? -23.590 2.085 27.700 1.00 97.75 351 ILE A CA 1
ATOM 2656 C C . ILE A 1 351 ? -23.273 2.397 26.243 1.00 97.75 351 ILE A C 1
ATOM 2658 O O . ILE A 1 351 ? -23.647 1.642 25.344 1.00 97.75 351 ILE A O 1
ATOM 2662 N N . SER A 1 352 ? -22.568 3.504 26.017 1.00 97.81 352 SER A N 1
ATOM 2663 C CA . SER A 1 352 ? -22.080 3.906 24.696 1.00 97.81 352 SER A CA 1
ATOM 2664 C C . SER A 1 352 ? -20.558 3.830 24.642 1.00 97.81 352 SER A C 1
ATOM 2666 O O . SER A 1 352 ? -19.885 4.243 25.584 1.00 97.81 352 SER A O 1
ATOM 2668 N N . LEU A 1 353 ? -20.018 3.319 23.539 1.00 98.12 353 LEU A N 1
ATOM 2669 C CA . LEU A 1 353 ? -18.590 3.213 23.255 1.00 98.12 353 LEU A CA 1
ATOM 2670 C C . LEU A 1 353 ? -18.205 4.113 22.086 1.00 98.12 353 LEU A C 1
ATOM 2672 O O . LEU A 1 353 ? -18.954 4.266 21.119 1.00 98.12 353 LEU A O 1
ATOM 2676 N N . TYR A 1 354 ? -16.991 4.642 22.158 1.00 96.94 354 TYR A N 1
ATOM 2677 C CA . TYR A 1 354 ? -16.361 5.381 21.078 1.00 96.94 354 TYR A CA 1
ATOM 2678 C C . TYR A 1 354 ? -14.922 4.903 20.940 1.00 96.94 354 TYR A C 1
ATOM 2680 O O . TYR A 1 354 ? -14.214 4.745 21.934 1.00 96.94 354 TYR A O 1
ATOM 2688 N N . ALA A 1 355 ? -14.479 4.693 19.706 1.00 98.00 355 ALA A N 1
ATOM 2689 C CA . ALA A 1 355 ? -13.093 4.377 19.416 1.00 98.00 355 ALA A CA 1
ATOM 2690 C C . ALA A 1 355 ? -12.550 5.312 18.345 1.00 98.00 355 ALA A C 1
ATOM 2692 O O . ALA A 1 355 ? -13.281 5.756 17.456 1.00 98.00 355 ALA A O 1
ATOM 2693 N N . SER A 1 356 ? -11.262 5.621 18.442 1.00 97.81 356 SER A N 1
ATOM 2694 C CA . SER A 1 356 ? -10.578 6.395 17.415 1.00 97.81 356 SER A CA 1
ATOM 2695 C C . SER A 1 356 ? -9.153 5.917 17.220 1.00 97.81 356 SER A C 1
ATOM 2697 O O . SER A 1 356 ? -8.442 5.645 18.190 1.00 97.81 356 SER A O 1
ATOM 2699 N N . ASP A 1 357 ? -8.766 5.853 15.954 1.00 98.31 357 ASP A N 1
ATOM 2700 C CA . ASP A 1 357 ? -7.393 5.706 15.509 1.00 98.31 357 ASP A CA 1
ATOM 2701 C C . ASP A 1 357 ? -7.113 6.770 14.435 1.00 98.31 357 ASP A C 1
ATOM 2703 O O . ASP A 1 357 ? -7.990 7.082 13.620 1.00 98.31 357 ASP A O 1
ATOM 2707 N N . ALA A 1 358 ? -5.932 7.384 14.492 1.00 96.56 358 ALA A N 1
ATOM 2708 C CA . ALA A 1 358 ? -5.590 8.544 13.671 1.00 96.56 358 ALA A CA 1
ATOM 2709 C C . ALA A 1 358 ? -4.967 8.170 12.319 1.00 96.56 358 ALA A C 1
ATOM 2711 O O . ALA A 1 358 ? -4.995 8.998 11.402 1.00 96.56 358 ALA A O 1
ATOM 2712 N N . THR A 1 359 ? -4.412 6.964 12.195 1.00 96.62 359 THR A N 1
ATOM 2713 C CA . THR A 1 359 ? -3.523 6.601 11.090 1.00 96.62 359 THR A CA 1
ATOM 2714 C C . THR A 1 359 ? -4.192 5.635 10.125 1.00 96.62 359 THR A C 1
ATOM 2716 O O . THR A 1 359 ? -4.357 5.973 8.947 1.00 96.62 359 THR A O 1
ATOM 2719 N N . SER A 1 360 ? -4.615 4.463 10.596 1.00 97.38 360 SER A N 1
ATOM 2720 C CA . SER A 1 360 ? -5.308 3.466 9.777 1.00 97.38 360 SER A CA 1
ATOM 2721 C C . SER A 1 360 ? -6.832 3.503 9.966 1.00 97.38 360 SER A C 1
ATOM 2723 O O . SER A 1 360 ? -7.585 3.128 9.059 1.00 97.38 360 SER A O 1
ATOM 2725 N N . GLY A 1 361 ? -7.305 4.073 11.076 1.00 97.44 361 GLY A N 1
ATOM 2726 C CA . GLY A 1 361 ? -8.713 4.157 11.456 1.00 97.44 361 GLY A CA 1
ATOM 2727 C C . GLY A 1 361 ? -9.229 2.863 12.090 1.00 97.44 361 GLY A C 1
ATOM 2728 O O . GLY A 1 361 ? -8.552 1.845 12.102 1.00 97.44 361 GLY A O 1
ATOM 2729 N N . ILE A 1 362 ? -10.457 2.886 12.611 1.00 97.94 362 ILE A N 1
ATOM 2730 C CA . ILE A 1 362 ? -11.059 1.723 13.285 1.00 97.94 362 ILE A CA 1
ATOM 2731 C C . ILE A 1 362 ? -11.589 0.703 12.268 1.00 97.94 362 ILE A C 1
ATOM 2733 O O . ILE A 1 362 ? -12.246 1.087 11.296 1.00 97.94 362 ILE A O 1
ATOM 2737 N N . GLU A 1 363 ? -11.324 -0.579 12.526 1.00 97.94 363 GLU A N 1
ATOM 2738 C CA . GLU A 1 363 ? -11.899 -1.729 11.815 1.00 97.94 363 GLU A CA 1
ATOM 2739 C C . GLU A 1 363 ? -12.974 -2.420 12.664 1.00 97.94 363 GLU A C 1
ATOM 2741 O O . GLU A 1 363 ? -14.081 -2.650 12.185 1.00 97.94 363 GLU A O 1
ATOM 2746 N N . GLU A 1 364 ? -12.682 -2.692 13.941 1.00 97.94 364 GLU A N 1
ATOM 2747 C CA . GLU A 1 364 ? -13.590 -3.398 14.853 1.00 97.94 364 GLU A CA 1
ATOM 2748 C C . GLU A 1 364 ? -13.752 -2.635 16.174 1.00 97.94 364 GLU A C 1
ATOM 2750 O O . GLU A 1 364 ? -12.782 -2.116 16.734 1.00 97.94 364 GLU A O 1
ATOM 2755 N N . LEU A 1 365 ? -14.978 -2.614 16.704 1.00 98.50 365 LEU A N 1
ATOM 2756 C CA . LEU A 1 365 ? -15.293 -2.179 18.064 1.00 98.50 365 LEU A CA 1
ATOM 2757 C C . LEU A 1 365 ? -16.240 -3.202 18.693 1.00 98.50 365 LEU A C 1
ATOM 2759 O O . LEU A 1 365 ? -17.332 -3.447 18.187 1.00 98.50 365 LEU A O 1
ATOM 2763 N N . ASN A 1 366 ? -15.810 -3.803 19.799 1.00 98.44 366 ASN A N 1
ATOM 2764 C CA . ASN A 1 366 ? -16.506 -4.894 20.462 1.00 98.44 366 ASN A CA 1
ATOM 2765 C C . ASN A 1 366 ? -16.640 -4.655 21.963 1.00 98.44 366 ASN A C 1
ATOM 2767 O O . ASN A 1 366 ? -15.819 -3.976 22.588 1.00 98.44 366 ASN A O 1
ATOM 2771 N N . PHE A 1 367 ? -17.619 -5.323 22.564 1.00 98.31 367 PHE A N 1
ATOM 2772 C CA . PHE A 1 367 ? -17.749 -5.421 24.012 1.00 98.31 367 PHE A CA 1
ATOM 2773 C C . PHE A 1 367 ? -18.046 -6.851 24.457 1.00 98.31 367 PHE A C 1
ATOM 2775 O O . PHE A 1 367 ? -18.488 -7.690 23.673 1.00 98.31 367 PHE A O 1
ATOM 2782 N N . LYS A 1 368 ? -17.800 -7.139 25.730 1.00 97.25 368 LYS A N 1
ATOM 2783 C CA . LYS A 1 368 ? -18.340 -8.322 26.406 1.00 97.25 368 LYS A CA 1
ATOM 2784 C C . LYS A 1 368 ? -18.619 -8.009 27.868 1.00 97.25 368 LYS A C 1
ATOM 2786 O O . LYS A 1 368 ? -17.974 -7.142 28.456 1.00 97.25 368 LYS A O 1
ATOM 2791 N N . ILE A 1 369 ? -19.563 -8.744 28.438 1.00 97.06 369 ILE A N 1
ATOM 2792 C CA . ILE A 1 369 ? -19.965 -8.638 29.840 1.00 97.06 369 ILE A CA 1
ATOM 2793 C C . ILE A 1 369 ? -19.425 -9.875 30.558 1.00 97.06 369 ILE A C 1
ATOM 2795 O O . ILE A 1 369 ? -19.675 -10.999 30.117 1.00 97.06 369 ILE A O 1
ATOM 2799 N N . ASP A 1 370 ? -18.653 -9.657 31.617 1.00 96.19 370 ASP A N 1
ATOM 2800 C CA . ASP A 1 370 ? -18.002 -10.685 32.428 1.00 96.19 370 ASP A CA 1
ATOM 2801 C C . ASP A 1 370 ? -17.219 -11.707 31.576 1.00 96.19 370 ASP A C 1
ATOM 2803 O O . ASP A 1 370 ? -16.353 -11.356 30.765 1.00 96.19 370 ASP A O 1
ATOM 2807 N N . GLU A 1 371 ? -17.524 -12.994 31.748 1.00 94.75 371 GLU A N 1
ATOM 2808 C CA . GLU A 1 371 ? -16.940 -14.112 31.002 1.00 94.75 371 GLU A CA 1
ATOM 2809 C C . GLU A 1 371 ? -17.702 -14.441 29.703 1.00 94.75 371 GLU A C 1
ATOM 2811 O O . GLU A 1 371 ? -17.456 -15.474 29.076 1.00 94.75 371 GLU A O 1
ATOM 2816 N N . GLY A 1 372 ? -18.625 -13.573 29.278 1.00 94.19 372 GLY A N 1
ATOM 2817 C CA . GLY A 1 372 ? -19.358 -13.711 28.023 1.00 94.19 372 GLY A CA 1
ATOM 2818 C C . GLY A 1 372 ? -18.467 -13.659 26.772 1.00 94.19 372 GLY A C 1
ATOM 2819 O O . GLY A 1 372 ? -17.280 -13.325 26.812 1.00 94.19 372 GLY A O 1
ATOM 2820 N N . GLY A 1 373 ? -19.059 -13.989 25.622 1.00 95.94 373 GLY A N 1
ATOM 2821 C CA . GLY A 1 373 ? -18.407 -13.836 24.318 1.00 95.94 373 GLY A CA 1
ATOM 2822 C C . GLY A 1 373 ? -18.351 -12.375 23.862 1.00 95.94 373 GLY A C 1
ATOM 2823 O O . GLY A 1 373 ? -19.203 -11.576 24.246 1.00 95.94 373 GLY A O 1
ATOM 2824 N N . TRP A 1 374 ? -17.366 -12.044 23.022 1.00 97.44 374 TRP A N 1
ATOM 2825 C CA . TRP A 1 374 ? -17.297 -10.745 22.346 1.00 97.44 374 TRP A CA 1
ATOM 2826 C C . TRP A 1 374 ? -18.495 -10.543 21.415 1.00 97.44 374 TRP A C 1
ATOM 2828 O O . TRP A 1 374 ? -18.883 -11.458 20.689 1.00 97.44 374 TRP A O 1
ATOM 2838 N N . GLN A 1 375 ? -19.061 -9.341 21.456 1.00 97.31 375 GLN A N 1
ATOM 2839 C CA . GLN A 1 375 ? -20.161 -8.878 20.618 1.00 97.31 375 GLN A CA 1
ATOM 2840 C C . GLN A 1 375 ? -19.729 -7.621 19.863 1.00 97.31 375 GLN A C 1
ATOM 2842 O O . GLN A 1 375 ? -18.977 -6.805 20.401 1.00 97.31 375 GLN A O 1
ATOM 2847 N N . ASP A 1 376 ? -20.191 -7.469 18.625 1.00 97.44 376 ASP A N 1
ATOM 2848 C CA . ASP A 1 376 ? -20.004 -6.245 17.842 1.00 97.44 376 ASP A CA 1
ATOM 2849 C C . ASP A 1 376 ? -20.804 -5.092 18.459 1.00 97.44 376 ASP A C 1
ATOM 2851 O O . ASP A 1 376 ? -21.926 -5.271 18.942 1.00 97.44 376 ASP A O 1
ATOM 2855 N N . TYR A 1 377 ? -20.201 -3.906 18.490 1.00 97.44 377 TYR A N 1
ATOM 2856 C CA . TYR A 1 377 ? -20.844 -2.697 18.986 1.00 97.44 377 TYR A CA 1
ATOM 2857 C C . TYR A 1 377 ? -21.545 -1.956 17.839 1.00 97.44 377 TYR A C 1
ATOM 2859 O O . TYR A 1 377 ? -20.894 -1.328 17.008 1.00 97.44 377 TYR A O 1
ATOM 2867 N N . ASP A 1 378 ? -22.881 -1.978 17.842 1.00 93.75 378 ASP A N 1
ATOM 2868 C CA . ASP A 1 378 ? -23.736 -1.372 16.803 1.00 93.75 378 ASP A CA 1
ATOM 2869 C C . ASP A 1 378 ? -24.535 -0.146 17.303 1.00 93.75 378 ASP A C 1
ATOM 2871 O O . ASP A 1 378 ? -25.565 0.236 16.741 1.00 93.75 378 ASP A O 1
ATOM 2875 N N . GLY A 1 379 ? -24.079 0.481 18.387 1.00 93.81 379 GLY A N 1
ATOM 2876 C CA . GLY A 1 379 ? -24.794 1.535 19.111 1.00 93.81 379 GLY A CA 1
ATOM 2877 C C . GLY A 1 379 ? -24.821 1.228 20.602 1.00 93.81 379 GLY A C 1
ATOM 2878 O O . GLY A 1 379 ? -24.059 0.395 21.069 1.00 93.81 379 GLY A O 1
ATOM 2879 N N . PHE A 1 380 ? -25.693 1.872 21.371 1.00 94.06 380 PHE A N 1
ATOM 2880 C CA . PHE A 1 380 ? -25.738 1.624 22.811 1.00 94.06 380 PHE A CA 1
ATOM 2881 C C . PHE A 1 380 ? -26.202 0.195 23.144 1.00 94.06 380 PHE A C 1
ATOM 2883 O O . PHE A 1 380 ? -26.996 -0.409 22.419 1.00 94.06 380 PHE A O 1
ATOM 2890 N N . PHE A 1 381 ? -25.753 -0.318 24.286 1.00 95.31 381 PHE A N 1
ATOM 2891 C CA . PHE A 1 381 ? -26.262 -1.556 24.877 1.00 95.31 381 PHE A CA 1
ATOM 2892 C C . PHE A 1 381 ? -26.626 -1.339 26.349 1.00 95.31 381 PHE A C 1
ATOM 2894 O O . PHE A 1 381 ? -26.230 -0.344 26.950 1.00 95.31 381 PHE A O 1
ATOM 2901 N N . SER A 1 382 ? -27.388 -2.261 26.932 1.00 93.44 382 SER A N 1
ATOM 2902 C CA . SER A 1 382 ? -27.783 -2.229 28.345 1.00 93.44 382 SER A CA 1
ATOM 2903 C C . SER A 1 382 ? -27.539 -3.581 29.001 1.00 93.44 382 SER A C 1
ATOM 2905 O O . SER A 1 382 ? -27.419 -4.604 28.322 1.00 93.44 382 SER A O 1
ATOM 2907 N N . LEU A 1 383 ? -27.472 -3.583 30.330 1.00 90.69 383 LEU A N 1
ATOM 2908 C CA . LEU A 1 383 ? -27.436 -4.812 31.114 1.00 90.69 383 LEU A CA 1
ATOM 2909 C C . LEU A 1 383 ? -28.811 -5.485 31.098 1.00 90.69 383 LEU A C 1
ATOM 2911 O O . LEU A 1 383 ? -29.844 -4.826 31.168 1.00 90.69 383 LEU A O 1
ATOM 2915 N N . ASN A 1 384 ? -28.818 -6.811 31.006 1.00 85.00 384 ASN A N 1
ATOM 2916 C CA . ASN A 1 384 ? -30.024 -7.641 31.086 1.00 85.00 384 ASN A CA 1
ATOM 2917 C C . ASN A 1 384 ? -30.048 -8.533 32.338 1.00 85.00 384 ASN A C 1
ATOM 2919 O O . ASN A 1 384 ? -30.939 -9.370 32.478 1.00 85.00 384 ASN A O 1
ATOM 2923 N N . MET A 1 385 ? -29.051 -8.376 33.206 1.00 89.69 385 MET A N 1
ATOM 2924 C CA . MET A 1 385 ? -28.883 -9.087 34.464 1.00 89.69 385 MET A CA 1
ATOM 2925 C C . MET A 1 385 ? -28.477 -8.070 35.526 1.00 89.69 385 MET A C 1
ATOM 2927 O O . MET A 1 385 ? -27.771 -7.109 35.218 1.00 89.69 385 MET A O 1
ATOM 2931 N N . GLU A 1 386 ? -28.976 -8.274 36.738 1.00 93.31 386 GLU A N 1
ATOM 2932 C CA . GLU A 1 386 ? -28.618 -7.493 37.918 1.00 93.31 386 GLU A CA 1
ATOM 2933 C C . GLU A 1 386 ? -27.394 -8.105 38.609 1.00 93.31 386 GLU A C 1
ATOM 2935 O O . GLU A 1 386 ? -27.100 -9.296 38.457 1.00 93.31 386 GLU A O 1
ATOM 2940 N N . GLY A 1 387 ? -26.692 -7.275 39.374 1.00 93.94 387 GLY A N 1
ATOM 2941 C CA . GLY A 1 387 ? -25.461 -7.611 40.070 1.00 93.94 387 GLY A CA 1
ATOM 2942 C C . GLY A 1 387 ? -24.305 -6.666 39.745 1.00 93.94 387 GLY A C 1
ATOM 2943 O O . GLY A 1 387 ? -24.457 -5.602 39.136 1.00 93.94 387 GLY A O 1
ATOM 2944 N N . GLU A 1 388 ? -23.119 -7.061 40.202 1.00 95.50 388 GLU A N 1
ATOM 2945 C CA . GLU A 1 388 ? -21.860 -6.398 39.873 1.00 95.50 388 GLU A CA 1
ATOM 2946 C C . GLU A 1 388 ? -21.239 -7.058 38.638 1.00 95.50 388 GLU A C 1
ATOM 2948 O O . GLU A 1 388 ? -20.973 -8.260 38.638 1.00 95.50 388 GLU A O 1
ATOM 2953 N N . HIS A 1 389 ? -20.991 -6.258 37.601 1.00 96.06 389 HIS A N 1
ATOM 2954 C CA . HIS A 1 389 ? -20.486 -6.715 36.309 1.00 96.06 389 HIS A CA 1
ATOM 2955 C C . HIS A 1 389 ? -19.196 -5.994 35.911 1.00 96.06 389 HIS A C 1
ATOM 2957 O O . HIS A 1 389 ? -19.001 -4.804 36.193 1.00 96.06 389 HIS A O 1
ATOM 2963 N N . ILE A 1 390 ? -18.335 -6.706 35.183 1.00 97.69 390 ILE A N 1
ATOM 2964 C CA . ILE A 1 390 ? -17.167 -6.154 34.496 1.00 97.69 390 ILE A CA 1
ATOM 2965 C C . ILE A 1 390 ? -17.467 -6.095 33.000 1.00 97.69 390 ILE A C 1
ATOM 2967 O O . ILE A 1 390 ? -17.664 -7.110 32.334 1.00 97.69 390 ILE A O 1
ATOM 2971 N N . LEU A 1 391 ? -17.454 -4.890 32.447 1.00 97.94 391 LEU A N 1
ATOM 2972 C CA . LEU A 1 391 ? -17.581 -4.645 31.019 1.00 97.94 391 LEU A CA 1
ATOM 2973 C C . LEU A 1 391 ? -16.187 -4.580 30.408 1.00 97.94 391 LEU A C 1
ATOM 2975 O O . LEU A 1 391 ? -15.377 -3.763 30.834 1.00 97.94 391 LEU A O 1
ATOM 2979 N N . TYR A 1 392 ? -15.903 -5.403 29.404 1.00 98.38 392 TYR A N 1
ATOM 2980 C CA . TYR A 1 392 ? -14.674 -5.310 28.619 1.00 98.38 392 TYR A CA 1
ATOM 2981 C C . TYR A 1 392 ? -14.970 -4.681 27.265 1.00 98.38 392 TYR A C 1
ATOM 2983 O O . TYR A 1 392 ? -15.949 -5.046 26.615 1.00 98.38 392 TYR A O 1
ATOM 2991 N N . PHE A 1 393 ? -14.088 -3.795 26.815 1.00 98.44 393 PHE A N 1
ATOM 2992 C CA . PHE A 1 393 ? -14.172 -3.121 25.521 1.00 98.44 393 PHE A CA 1
ATOM 2993 C C . PHE A 1 393 ? -12.911 -3.417 24.723 1.00 98.44 393 PHE A C 1
ATOM 2995 O O . PHE A 1 393 ? -11.810 -3.368 25.274 1.00 98.44 393 PHE A O 1
ATOM 3002 N N . ARG A 1 394 ? -13.071 -3.723 23.439 1.00 98.50 394 ARG A N 1
ATOM 3003 C CA . ARG A 1 394 ? -11.983 -4.045 22.516 1.00 98.50 394 ARG A CA 1
ATOM 3004 C C . ARG A 1 394 ? -12.137 -3.222 21.251 1.00 98.50 394 ARG A C 1
ATOM 3006 O O . ARG A 1 394 ? -13.231 -3.164 20.704 1.00 98.50 394 ARG A O 1
ATOM 3013 N N . ALA A 1 395 ? -11.046 -2.638 20.779 1.00 98.62 395 ALA A N 1
ATOM 3014 C CA . ALA A 1 395 ? -10.984 -1.990 19.480 1.00 98.62 395 ALA A CA 1
ATOM 3015 C C . ALA A 1 395 ? -9.780 -2.510 18.701 1.00 98.62 395 ALA A C 1
ATOM 3017 O O . ALA A 1 395 ? -8.711 -2.719 19.283 1.00 98.62 395 ALA A O 1
ATOM 3018 N N . VAL A 1 396 ? -9.974 -2.695 17.398 1.00 98.38 396 VAL A N 1
ATOM 3019 C CA . VAL A 1 396 ? -8.930 -3.064 16.439 1.00 98.38 396 VAL A CA 1
ATOM 3020 C C . VAL A 1 396 ? -8.930 -2.031 15.327 1.00 98.38 396 VAL A C 1
ATOM 3022 O O . VAL A 1 396 ? -9.992 -1.672 14.812 1.00 98.38 396 VAL A O 1
ATOM 3025 N N . ASP A 1 397 ? -7.756 -1.531 14.972 1.00 98.56 397 ASP A N 1
ATOM 3026 C CA . ASP A 1 397 ? -7.599 -0.634 13.830 1.00 98.56 397 ASP A CA 1
ATOM 3027 C C . ASP A 1 397 ? -7.452 -1.408 12.501 1.00 98.56 397 ASP A C 1
ATOM 3029 O O . ASP A 1 397 ? -7.414 -2.643 12.468 1.00 98.56 397 ASP A O 1
ATOM 3033 N N . LYS A 1 398 ? -7.369 -0.699 11.371 1.00 98.19 398 LYS A N 1
ATOM 3034 C CA . LYS A 1 398 ? -7.232 -1.350 10.053 1.00 98.19 398 LYS A CA 1
ATOM 3035 C C . LYS A 1 398 ? -5.868 -1.983 9.823 1.00 98.19 398 LYS A C 1
ATOM 3037 O O . LYS A 1 398 ? -5.757 -2.835 8.935 1.00 98.19 398 LYS A O 1
ATOM 3042 N N . ALA A 1 399 ? -4.856 -1.571 10.581 1.00 97.75 399 ALA A N 1
ATOM 3043 C CA . ALA A 1 399 ? -3.533 -2.169 10.558 1.00 97.75 399 ALA A CA 1
ATOM 3044 C C . ALA A 1 399 ? -3.440 -3.451 11.396 1.00 97.75 399 ALA A C 1
ATOM 3046 O O . ALA A 1 399 ? -2.549 -4.267 11.164 1.00 97.75 399 ALA A O 1
ATOM 3047 N N . GLY A 1 400 ? -4.399 -3.692 12.289 1.00 97.62 400 GLY A N 1
ATOM 3048 C CA . GLY A 1 400 ? -4.454 -4.843 13.180 1.00 97.62 400 GLY A CA 1
ATOM 3049 C C . GLY A 1 400 ? -3.859 -4.597 14.569 1.00 97.62 400 GLY A C 1
ATOM 3050 O O . GLY A 1 400 ? -3.637 -5.576 15.286 1.00 97.62 400 GLY A O 1
ATOM 3051 N N . ASN A 1 401 ? -3.597 -3.349 14.976 1.00 98.00 401 ASN A N 1
ATOM 3052 C CA . ASN A 1 401 ? -3.269 -3.064 16.372 1.00 98.00 401 ASN A CA 1
ATOM 3053 C C . ASN A 1 401 ? -4.536 -3.144 17.236 1.00 98.00 401 ASN A C 1
ATOM 3055 O O . ASN A 1 401 ? -5.628 -2.765 16.814 1.00 98.00 401 ASN A O 1
ATOM 3059 N N . GLU A 1 402 ? -4.387 -3.630 18.469 1.00 98.19 402 GLU A N 1
ATOM 3060 C CA . GLU A 1 402 ? -5.503 -3.920 19.373 1.00 98.19 402 GLU A CA 1
ATOM 3061 C C . GLU A 1 402 ? -5.331 -3.217 20.724 1.00 98.19 402 GLU A C 1
ATOM 3063 O O . GLU A 1 402 ? -4.248 -3.232 21.317 1.00 98.19 402 GLU A O 1
ATOM 3068 N N . LEU A 1 403 ? -6.434 -2.670 21.245 1.00 98.50 403 LEU A N 1
ATOM 3069 C CA . LEU A 1 403 ? -6.550 -2.241 22.636 1.00 98.50 403 LEU A CA 1
ATOM 3070 C C . LEU A 1 403 ? -7.738 -2.935 23.311 1.00 98.50 403 LEU A C 1
ATOM 3072 O O . LEU A 1 403 ? -8.844 -2.950 22.772 1.00 98.50 403 LEU A O 1
ATOM 3076 N N . ILE A 1 404 ? -7.519 -3.447 24.527 1.00 98.19 404 ILE A N 1
ATOM 3077 C CA . ILE A 1 404 ? -8.572 -3.957 25.413 1.00 98.19 404 ILE A CA 1
ATOM 3078 C C . ILE A 1 404 ? -8.551 -3.171 26.727 1.00 98.19 404 ILE A C 1
ATOM 3080 O O . ILE A 1 404 ? -7.512 -3.065 27.379 1.00 98.19 404 ILE A O 1
ATOM 3084 N N . THR A 1 405 ? -9.708 -2.658 27.143 1.00 97.94 405 THR A N 1
ATOM 3085 C CA . THR A 1 405 ? -9.916 -1.984 28.434 1.00 97.94 405 THR A CA 1
ATOM 3086 C C . THR A 1 405 ? -11.173 -2.515 29.130 1.00 97.94 405 THR A C 1
ATOM 3088 O O . THR A 1 405 ? -11.875 -3.364 28.579 1.00 97.94 405 THR A O 1
ATOM 3091 N N . ASN A 1 406 ? -11.445 -2.077 30.360 1.00 97.81 406 ASN A N 1
ATOM 3092 C CA . ASN A 1 406 ? -12.631 -2.488 31.109 1.00 97.81 406 ASN A CA 1
ATOM 3093 C C . ASN A 1 406 ? -13.185 -1.394 32.033 1.00 97.81 406 ASN A C 1
ATOM 3095 O O . ASN A 1 406 ? -12.484 -0.442 32.374 1.00 97.81 406 ASN A O 1
ATOM 3099 N N . ALA A 1 407 ? -14.443 -1.571 32.437 1.00 97.38 407 ALA A N 1
ATOM 3100 C CA . ALA A 1 407 ? -15.152 -0.772 33.429 1.00 97.38 407 ALA A CA 1
ATOM 3101 C C . ALA A 1 407 ? -15.992 -1.678 34.340 1.00 97.38 407 ALA A C 1
ATOM 3103 O O . ALA A 1 407 ? -16.431 -2.745 33.915 1.00 97.38 407 ALA A O 1
ATOM 3104 N N . THR A 1 408 ? -16.248 -1.250 35.575 1.00 97.00 408 THR A N 1
ATOM 3105 C CA . THR A 1 408 ? -17.158 -1.946 36.495 1.00 97.00 408 THR A CA 1
ATOM 3106 C C . THR A 1 408 ? -18.482 -1.202 36.612 1.00 97.00 408 THR A C 1
ATOM 3108 O O . THR A 1 408 ? -18.526 0.029 36.544 1.00 97.00 408 THR A O 1
ATOM 3111 N N . ILE A 1 409 ? -19.568 -1.951 36.790 1.00 96.31 409 ILE A N 1
ATOM 3112 C CA . ILE A 1 409 ? -20.919 -1.415 36.959 1.00 96.31 409 ILE A CA 1
ATOM 3113 C C . ILE A 1 409 ? -21.699 -2.274 37.957 1.00 96.31 409 ILE A C 1
ATOM 3115 O O . ILE A 1 409 ? -21.556 -3.493 37.978 1.00 96.31 409 ILE A O 1
ATOM 3119 N N . LYS A 1 410 ? -22.509 -1.624 38.793 1.00 96.00 410 LYS A N 1
ATOM 3120 C CA . LYS A 1 410 ? -23.405 -2.257 39.762 1.00 96.00 410 LYS A CA 1
ATOM 3121 C C . LYS A 1 410 ? -24.836 -1.886 39.408 1.00 96.00 410 LYS A C 1
ATOM 3123 O O . LYS A 1 410 ? -25.141 -0.696 39.368 1.00 96.00 410 LYS A O 1
ATOM 3128 N N . TYR A 1 411 ? -25.680 -2.863 39.115 1.00 95.56 411 TYR A N 1
ATOM 3129 C CA . TYR A 1 411 ? -27.055 -2.631 38.677 1.00 95.56 411 TYR A CA 1
ATOM 3130 C C . TYR A 1 411 ? -28.026 -3.520 39.446 1.00 95.56 411 TYR A C 1
ATOM 3132 O O . TYR A 1 411 ? -27.844 -4.732 39.474 1.00 95.56 411 TYR A O 1
ATOM 3140 N N . ASP A 1 412 ? -29.029 -2.910 40.063 1.00 95.31 412 ASP A N 1
ATOM 3141 C CA . ASP A 1 412 ? -30.074 -3.596 40.815 1.00 95.31 412 ASP A CA 1
ATOM 3142 C C . ASP A 1 412 ? -31.320 -2.705 40.866 1.00 95.31 412 ASP A C 1
ATOM 3144 O O . ASP A 1 412 ? -31.353 -1.689 41.561 1.00 95.31 412 ASP A O 1
ATOM 3148 N N . ALA A 1 413 ? -32.335 -3.052 40.078 1.00 93.56 413 ALA A N 1
ATOM 3149 C CA . ALA A 1 413 ? -33.576 -2.292 39.963 1.00 93.56 413 ALA A CA 1
ATOM 3150 C C . ALA A 1 413 ? -34.748 -2.975 40.683 1.00 93.56 413 ALA A C 1
ATOM 3152 O O . ALA A 1 413 ? -35.884 -2.487 40.603 1.00 93.56 413 ALA A O 1
ATOM 3153 N N . THR A 1 414 ? -34.508 -4.115 41.333 1.00 93.06 414 THR A N 1
ATOM 3154 C CA . THR A 1 414 ? -35.558 -4.979 41.859 1.00 93.06 414 THR A CA 1
ATOM 3155 C C . THR A 1 414 ? -35.690 -4.781 43.365 1.00 93.06 414 THR A C 1
ATOM 3157 O O . THR A 1 414 ? -34.794 -5.122 44.114 1.00 93.06 414 THR A O 1
ATOM 3160 N N . PRO A 1 415 ? -36.834 -4.273 43.864 1.00 93.69 415 PRO A N 1
ATOM 3161 C CA . PRO A 1 415 ? -37.063 -4.218 45.298 1.00 93.69 415 PRO A CA 1
ATOM 3162 C C . PRO A 1 415 ? -37.129 -5.611 45.938 1.00 93.69 415 PRO A C 1
ATOM 3164 O O . PRO A 1 415 ? -37.745 -6.511 45.351 1.00 93.69 415 PRO A O 1
ATOM 3167 N N . PRO A 1 416 ? -36.685 -5.759 47.201 1.00 94.38 416 PRO A N 1
ATOM 3168 C CA . PRO A 1 416 ? -36.800 -7.014 47.931 1.00 94.38 416 PRO A CA 1
ATOM 3169 C C . PRO A 1 416 ? -38.236 -7.551 47.984 1.00 94.38 416 PRO A C 1
ATOM 3171 O O . PRO A 1 416 ? -39.205 -6.817 48.202 1.00 94.38 416 PRO A O 1
ATOM 3174 N N . SER A 1 417 ? -38.407 -8.867 47.881 1.00 94.00 417 SER A N 1
ATOM 3175 C CA . SER A 1 417 ? -39.713 -9.507 48.065 1.00 94.00 417 SER A CA 1
ATOM 3176 C C . SER A 1 417 ? -39.994 -9.725 49.551 1.00 94.00 417 SER A C 1
ATOM 3178 O O . SER A 1 417 ? -39.256 -10.450 50.212 1.00 94.00 417 SER A O 1
ATOM 3180 N N . VAL A 1 418 ? -41.095 -9.170 50.075 1.00 95.06 418 VAL A N 1
ATOM 3181 C CA . VAL A 1 418 ? -41.477 -9.261 51.500 1.00 95.06 418 VAL A CA 1
ATOM 3182 C C . VAL A 1 418 ? -42.856 -9.906 51.661 1.00 95.06 418 VAL A C 1
ATOM 3184 O O . VAL A 1 418 ? -43.799 -9.581 50.944 1.00 95.06 418 VAL A O 1
ATOM 3187 N N . SER A 1 419 ? -43.015 -10.791 52.647 1.00 95.56 419 SER A N 1
ATOM 3188 C CA . SER A 1 419 ? -44.309 -11.370 53.037 1.00 95.56 419 SER A CA 1
ATOM 3189 C C . SER A 1 419 ? -44.422 -11.518 54.553 1.00 95.56 419 SER A C 1
ATOM 3191 O O . SER A 1 419 ? -43.485 -11.958 55.215 1.00 95.56 419 SER A O 1
ATOM 3193 N N . ILE A 1 420 ? -45.576 -11.158 55.119 1.00 96.81 420 ILE A N 1
ATOM 3194 C CA . ILE A 1 420 ? -45.840 -11.293 56.557 1.00 96.81 420 ILE A CA 1
ATOM 3195 C C . ILE A 1 420 ? -46.505 -12.645 56.816 1.00 96.81 420 ILE A C 1
ATOM 3197 O O . ILE A 1 420 ? -47.532 -12.962 56.223 1.00 96.81 420 ILE A O 1
ATOM 3201 N N . ILE A 1 421 ? -45.916 -13.425 57.721 1.00 96.88 421 ILE A N 1
ATOM 3202 C CA . ILE A 1 421 ? -46.433 -14.717 58.189 1.00 96.88 421 ILE A CA 1
ATOM 3203 C C . ILE A 1 421 ? -47.334 -14.506 59.413 1.00 96.88 421 ILE A C 1
ATOM 3205 O O . ILE A 1 421 ? -48.345 -15.183 59.570 1.00 96.88 421 ILE A O 1
ATOM 3209 N N . GLN A 1 422 ? -46.956 -13.582 60.304 1.00 94.75 422 GLN A N 1
ATOM 3210 C CA . GLN A 1 422 ? -47.699 -13.281 61.525 1.00 94.75 422 GLN A CA 1
ATOM 3211 C C . GLN A 1 422 ? -47.539 -11.794 61.895 1.00 94.75 422 GLN A C 1
ATOM 3213 O O . GLN A 1 422 ? -46.402 -11.315 61.915 1.00 94.75 422 GLN A O 1
ATOM 3218 N N . PRO A 1 423 ? -48.622 -11.061 62.232 1.00 93.81 423 PRO A N 1
ATOM 3219 C CA . PRO A 1 423 ? -50.008 -11.519 62.406 1.00 93.81 423 PRO A CA 1
ATOM 3220 C C . PRO A 1 423 ? -50.746 -11.821 61.090 1.00 93.81 423 PRO A C 1
ATOM 3222 O O . PRO A 1 423 ? -50.553 -11.134 60.095 1.00 93.81 423 PRO A O 1
ATOM 3225 N N . ASP A 1 424 ? -51.641 -12.813 61.129 1.00 92.19 424 ASP A N 1
ATOM 3226 C CA . ASP A 1 424 ? -52.557 -13.189 60.031 1.00 92.19 424 ASP A CA 1
ATOM 3227 C C . ASP A 1 424 ? -54.039 -13.063 60.467 1.00 92.19 424 ASP A C 1
ATOM 3229 O O . ASP A 1 424 ? -54.933 -13.777 60.020 1.00 92.19 424 ASP A O 1
ATOM 3233 N N . GLY A 1 425 ? -54.300 -12.170 61.429 1.00 88.75 425 GLY A N 1
ATOM 3234 C CA . GLY A 1 425 ? -55.602 -11.974 62.073 1.00 88.75 425 GLY A CA 1
ATOM 3235 C C . GLY A 1 425 ? -55.651 -12.414 63.540 1.00 88.75 425 GLY A C 1
ATOM 3236 O O . GLY A 1 425 ? -54.638 -12.754 64.149 1.00 88.75 425 GLY A O 1
ATOM 3237 N N . GLY A 1 426 ? -56.850 -12.386 64.128 1.00 91.25 426 GLY A N 1
ATOM 3238 C CA . GLY A 1 426 ? -57.079 -12.772 65.526 1.00 91.25 426 GLY A CA 1
ATOM 3239 C C . GLY A 1 426 ? -56.696 -11.695 66.549 1.00 91.25 426 GLY A C 1
ATOM 3240 O O . GLY A 1 426 ? -56.642 -10.515 66.220 1.00 91.25 426 GLY A O 1
ATOM 3241 N N . PHE A 1 427 ? -56.479 -12.105 67.803 1.00 91.81 427 PHE A N 1
ATOM 3242 C CA . PHE A 1 427 ? -56.141 -11.209 68.915 1.00 91.81 427 PHE A CA 1
ATOM 3243 C C . PHE A 1 427 ? -54.634 -11.199 69.187 1.00 91.81 427 PHE A C 1
ATOM 3245 O O . PHE A 1 427 ? -54.027 -12.251 69.397 1.00 91.81 427 PHE A O 1
ATOM 3252 N N . VAL A 1 428 ? -54.059 -10.004 69.263 1.00 94.00 428 VAL A N 1
ATOM 3253 C CA . VAL A 1 428 ? -52.664 -9.723 69.604 1.00 94.00 428 VAL A CA 1
ATOM 3254 C C . VAL A 1 428 ? -52.627 -8.953 70.927 1.00 94.00 428 VAL A C 1
ATOM 3256 O O . VAL A 1 428 ? -53.454 -8.072 71.152 1.00 94.00 428 VAL A O 1
ATOM 3259 N N . LYS A 1 429 ? -51.694 -9.297 71.825 1.00 92.25 429 LYS A N 1
ATOM 3260 C CA . LYS A 1 429 ? -51.508 -8.618 73.119 1.00 92.25 429 LYS A CA 1
ATOM 3261 C C . LYS A 1 429 ? -50.134 -8.897 73.731 1.00 92.25 429 LYS A C 1
ATOM 3263 O O . LYS A 1 429 ? -49.543 -9.941 73.462 1.00 92.25 429 LYS A O 1
ATOM 3268 N N . GLN A 1 430 ? -49.717 -8.042 74.661 1.00 91.62 430 GLN A N 1
ATOM 3269 C CA . GLN A 1 430 ? -48.492 -8.173 75.461 1.00 91.62 430 GLN A CA 1
ATOM 3270 C C . GLN A 1 430 ? -47.210 -8.325 74.614 1.00 91.62 430 GLN A C 1
ATOM 3272 O O . GLN A 1 430 ? -46.854 -7.442 73.842 1.00 91.62 430 GLN A O 1
ATOM 3277 N N . GLN A 1 431 ? -46.469 -9.421 74.796 1.00 93.88 431 GLN A N 1
ATOM 3278 C CA . GLN A 1 431 ? -45.372 -9.781 73.909 1.00 93.88 431 GLN A CA 1
ATOM 3279 C C . GLN A 1 431 ? -45.917 -10.616 72.761 1.00 93.88 431 GLN A C 1
ATOM 3281 O O . GLN A 1 431 ? -46.539 -11.656 72.985 1.00 93.88 431 GLN A O 1
ATOM 3286 N N . TYR A 1 432 ? -45.644 -10.170 71.543 1.00 95.12 432 TYR A N 1
ATOM 3287 C CA . TYR A 1 432 ? -46.100 -10.831 70.337 1.00 95.12 432 TYR A CA 1
ATOM 3288 C C . TYR A 1 432 ? -44.968 -10.961 69.328 1.00 95.12 432 TYR A C 1
ATOM 3290 O O . TYR A 1 432 ? -44.226 -10.015 69.087 1.00 95.12 432 TYR A O 1
ATOM 3298 N N . GLU A 1 433 ? -44.831 -12.139 68.737 1.00 97.00 433 GLU A N 1
ATOM 3299 C CA . GLU A 1 433 ? -43.816 -12.395 67.722 1.00 97.00 433 GLU A CA 1
ATOM 3300 C C . GLU A 1 433 ? -44.374 -12.038 66.340 1.00 97.00 433 GLU A C 1
ATOM 3302 O O . GLU A 1 433 ? -45.329 -12.653 65.861 1.00 97.00 433 GLU A O 1
ATOM 3307 N N . ILE A 1 434 ? -43.781 -11.032 65.700 1.00 97.62 434 ILE A N 1
ATOM 3308 C CA . ILE A 1 434 ? -44.018 -10.716 64.290 1.00 97.62 434 ILE A CA 1
ATOM 3309 C C . ILE A 1 434 ? -43.090 -11.613 63.470 1.00 97.62 434 ILE A C 1
ATOM 3311 O O . ILE A 1 434 ? -41.901 -11.681 63.775 1.00 97.62 434 ILE A O 1
ATOM 3315 N N . LYS A 1 435 ? -43.619 -12.290 62.445 1.00 97.25 435 LYS A N 1
ATOM 3316 C CA . LYS A 1 435 ? -42.851 -13.177 61.551 1.00 97.25 435 LYS A CA 1
ATOM 3317 C C . LYS A 1 435 ? -43.035 -12.788 60.100 1.00 97.25 435 LYS A C 1
ATOM 3319 O O . LYS A 1 435 ? -44.154 -12.480 59.688 1.00 97.25 435 LYS A O 1
ATOM 3324 N N . TRP A 1 436 ? -41.964 -12.866 59.322 1.00 95.88 436 TRP A N 1
ATOM 3325 C CA . TRP A 1 436 ? -41.959 -12.541 57.898 1.00 95.88 436 TRP A CA 1
ATOM 3326 C C . TRP A 1 436 ? -40.936 -13.381 57.135 1.00 95.88 436 TRP A C 1
ATOM 3328 O O . TRP A 1 436 ? -40.032 -13.958 57.733 1.00 95.88 436 TRP A O 1
ATOM 3338 N N . ASN A 1 437 ? -41.070 -13.400 55.811 1.00 94.19 437 ASN A N 1
ATOM 3339 C CA . ASN A 1 437 ? -39.995 -13.759 54.892 1.00 94.19 437 ASN A CA 1
ATOM 3340 C C . ASN A 1 437 ? -39.653 -12.524 54.058 1.00 94.19 437 ASN A C 1
ATOM 3342 O O . ASN A 1 437 ? -40.562 -11.895 53.513 1.00 94.19 437 ASN A O 1
ATOM 3346 N N . ALA A 1 438 ? -38.368 -12.199 53.958 1.00 93.44 438 ALA A N 1
ATOM 3347 C CA . ALA A 1 438 ? -37.844 -11.199 53.037 1.00 93.44 438 ALA A CA 1
ATOM 3348 C C . ALA A 1 438 ? -36.615 -11.773 52.323 1.00 93.44 438 ALA A C 1
ATOM 3350 O O . ALA A 1 438 ? -35.823 -12.463 52.967 1.00 93.44 438 ALA A O 1
ATOM 3351 N N . SER A 1 439 ? -36.483 -11.524 51.024 1.00 92.25 439 SER A N 1
ATOM 3352 C CA . SER A 1 439 ? -35.344 -11.964 50.210 1.00 92.25 439 SER A CA 1
ATOM 3353 C C . SER A 1 439 ? -35.155 -11.047 49.009 1.00 92.25 439 SER A C 1
ATOM 3355 O O . SER A 1 439 ? -36.155 -10.588 48.449 1.00 92.25 439 SER A O 1
ATOM 3357 N N . ASP A 1 440 ? -33.910 -10.880 48.581 1.00 92.81 440 ASP A N 1
ATOM 3358 C CA . ASP A 1 440 ? -33.539 -10.216 47.337 1.00 92.81 440 ASP A CA 1
ATOM 3359 C C . ASP A 1 440 ? -32.515 -11.061 46.548 1.00 92.81 440 ASP A C 1
ATOM 3361 O O . ASP A 1 440 ? -31.856 -11.932 47.123 1.00 92.81 440 ASP A O 1
ATOM 3365 N N . SER A 1 441 ? -32.467 -10.901 45.221 1.00 86.88 441 SER A N 1
ATOM 3366 C CA . SER A 1 441 ? -31.595 -11.687 44.334 1.00 86.88 441 SER A CA 1
ATOM 3367 C C . SER A 1 441 ? -30.153 -11.190 44.256 1.00 86.88 441 SER A C 1
ATOM 3369 O O . SER A 1 441 ? -29.276 -11.975 43.891 1.00 86.88 441 SER A O 1
ATOM 3371 N N . VAL A 1 442 ? -29.910 -9.919 44.566 1.00 89.12 442 VAL A N 1
ATOM 3372 C CA . VAL A 1 442 ? -28.588 -9.283 44.568 1.00 89.12 442 VAL A CA 1
ATOM 3373 C C . VAL A 1 442 ? -28.075 -9.132 46.004 1.00 89.12 442 VAL A C 1
ATOM 3375 O O . VAL A 1 442 ? -26.897 -9.381 46.264 1.00 89.12 442 VAL A O 1
ATOM 3378 N N . ASP A 1 443 ? -28.969 -8.814 46.942 1.00 84.25 443 ASP A N 1
ATOM 3379 C CA . ASP A 1 443 ? -28.713 -8.671 48.379 1.00 84.25 443 ASP A CA 1
ATOM 3380 C C . ASP A 1 443 ? -29.431 -9.776 49.183 1.00 84.25 443 ASP A C 1
ATOM 3382 O O . ASP A 1 443 ? -30.508 -9.598 49.757 1.00 84.25 443 ASP A O 1
ATOM 3386 N N . GLU A 1 444 ? -28.846 -10.977 49.230 1.00 75.50 444 GLU A N 1
ATOM 3387 C CA . GLU A 1 444 ? -29.502 -12.114 49.894 1.00 75.50 444 GLU A CA 1
ATOM 3388 C C . GLU A 1 444 ? -29.688 -11.922 51.414 1.00 75.50 444 GLU A C 1
ATOM 3390 O O . GLU A 1 444 ? -30.594 -12.525 52.004 1.00 75.50 444 GLU A O 1
ATOM 3395 N N . ASN A 1 445 ? -28.831 -11.141 52.084 1.00 73.69 445 ASN A N 1
ATOM 3396 C CA . ASN A 1 445 ? -28.835 -11.034 53.544 1.00 73.69 445 ASN A CA 1
ATOM 3397 C C . ASN A 1 445 ? -29.728 -9.905 54.076 1.00 73.69 445 ASN A C 1
ATOM 3399 O O . ASN A 1 445 ? -3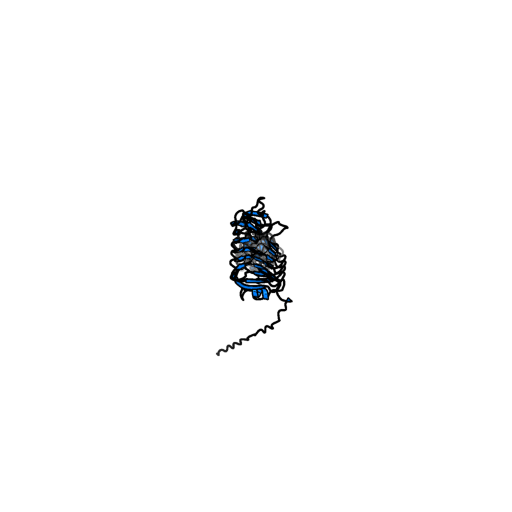0.223 -10.062 55.200 1.00 73.69 445 ASN A O 1
ATOM 3403 N N . LEU A 1 446 ? -29.989 -8.835 53.306 1.00 82.06 446 LEU A N 1
ATOM 3404 C CA . LEU A 1 446 ? -30.837 -7.693 53.695 1.00 82.06 446 LEU A CA 1
ATOM 3405 C C . LEU A 1 446 ? -30.555 -7.212 55.135 1.00 82.06 446 LEU A C 1
ATOM 3407 O O . LEU A 1 446 ? -31.480 -6.920 55.911 1.00 82.06 446 LEU A O 1
ATOM 3411 N N . ASP A 1 447 ? -29.293 -7.245 55.573 1.00 68.75 447 ASP A N 1
ATOM 3412 C CA . ASP A 1 447 ? -28.951 -6.948 56.959 1.00 68.75 447 ASP A CA 1
ATOM 3413 C C . ASP A 1 447 ? -28.952 -5.434 57.224 1.00 68.75 447 ASP A C 1
ATOM 3415 O O . ASP A 1 447 ? -28.583 -4.615 56.396 1.00 68.75 447 ASP A O 1
ATOM 3419 N N . GLY A 1 448 ? -29.476 -5.029 58.385 1.00 63.16 448 GLY A N 1
ATOM 3420 C CA . GLY A 1 448 ? -29.637 -3.616 58.738 1.00 63.16 448 GLY A CA 1
ATOM 3421 C C . GLY A 1 448 ? -30.778 -2.851 58.050 1.00 63.16 448 GLY A C 1
ATOM 3422 O O . GLY A 1 448 ? -30.907 -1.657 58.318 1.00 63.16 448 GLY A O 1
ATOM 3423 N N . ASN A 1 449 ? -31.640 -3.498 57.251 1.00 85.06 449 ASN A N 1
ATOM 3424 C CA . ASN A 1 449 ? -32.599 -2.803 56.380 1.00 85.06 449 ASN A CA 1
ATOM 3425 C C . ASN A 1 449 ? -34.086 -3.205 56.533 1.00 85.06 449 ASN A C 1
ATOM 3427 O O . ASN A 1 449 ? -34.913 -2.865 55.681 1.00 85.06 449 ASN A O 1
ATOM 3431 N N . ILE A 1 450 ? -34.469 -3.890 57.620 1.00 94.31 450 ILE A N 1
ATOM 3432 C CA . ILE A 1 450 ? -35.883 -4.179 57.926 1.00 94.31 450 ILE A CA 1
ATOM 3433 C C . ILE A 1 450 ? -36.482 -3.119 58.871 1.00 94.31 450 ILE A C 1
ATOM 3435 O O . ILE A 1 450 ? -35.966 -2.875 59.968 1.00 94.31 450 ILE A O 1
ATOM 3439 N N . SER A 1 451 ? -37.630 -2.548 58.493 1.00 96.06 451 SER A N 1
ATOM 3440 C CA . SER A 1 451 ? -38.420 -1.619 59.319 1.00 96.06 451 SER A CA 1
ATOM 3441 C C . SER A 1 451 ? -39.849 -2.131 59.508 1.00 96.06 451 SER A C 1
ATOM 3443 O O . SER A 1 451 ? -40.499 -2.562 58.559 1.00 96.06 451 SER A O 1
ATOM 3445 N N . ILE A 1 452 ? -40.370 -2.058 60.732 1.00 97.38 452 ILE A N 1
ATOM 3446 C CA . ILE A 1 452 ? -41.695 -2.556 61.115 1.00 97.38 452 ILE A CA 1
ATOM 3447 C C . ILE A 1 452 ? -42.544 -1.389 61.616 1.00 97.38 452 ILE A C 1
ATOM 3449 O O . ILE A 1 452 ? -42.111 -0.614 62.469 1.00 97.38 452 ILE A O 1
ATOM 3453 N N . TYR A 1 453 ? -43.781 -1.299 61.131 1.00 98.12 453 TYR A N 1
ATOM 3454 C CA . TYR A 1 453 ? -44.754 -0.280 61.512 1.00 98.12 453 TYR A CA 1
ATOM 3455 C C . TYR A 1 453 ? -46.089 -0.902 61.922 1.00 98.12 453 TYR A C 1
ATOM 3457 O O . TYR A 1 453 ? -46.520 -1.904 61.356 1.00 98.12 453 TYR A O 1
ATOM 3465 N N . TYR A 1 454 ? -46.771 -0.251 62.859 1.00 98.00 454 TYR A N 1
ATOM 3466 C CA . TYR A 1 454 ? -48.105 -0.585 63.346 1.00 98.00 454 TYR A CA 1
ATOM 3467 C C . TYR A 1 454 ? -49.114 0.489 62.935 1.00 98.00 454 TYR A C 1
ATOM 3469 O O . TYR A 1 454 ? -48.844 1.680 63.082 1.00 98.00 454 TYR A O 1
ATOM 3477 N N . SER A 1 455 ? -50.290 0.082 62.469 1.00 98.06 455 SER A N 1
ATOM 3478 C CA . SER A 1 455 ? -51.435 0.969 62.256 1.00 98.06 455 SER A CA 1
ATOM 3479 C C . SER A 1 455 ? -52.587 0.563 63.164 1.00 98.06 455 SER A C 1
ATOM 3481 O O . SER A 1 455 ? -52.868 -0.625 63.291 1.00 98.06 455 SER A O 1
ATOM 3483 N N . TYR A 1 456 ? -53.254 1.549 63.768 1.00 96.75 456 TYR A N 1
ATOM 3484 C CA . TYR A 1 456 ? -54.454 1.375 64.599 1.00 96.75 456 TYR A CA 1
ATOM 3485 C C . TYR A 1 456 ? -55.748 1.777 63.871 1.00 96.75 456 TYR A C 1
ATOM 3487 O O . TYR A 1 456 ? -56.820 1.747 64.466 1.00 96.75 456 TYR A O 1
ATOM 3495 N N . ASP A 1 457 ? -55.659 2.205 62.616 1.00 96.06 457 ASP A N 1
ATOM 3496 C CA . ASP A 1 457 ? -56.726 2.876 61.865 1.00 96.06 457 ASP A CA 1
ATOM 3497 C C . ASP A 1 457 ? -56.755 2.409 60.399 1.00 96.06 457 ASP A C 1
ATOM 3499 O O . ASP A 1 457 ? -56.858 3.208 59.458 1.00 96.06 457 ASP A O 1
ATOM 3503 N N . ASN A 1 458 ? -56.637 1.089 60.204 1.00 94.38 458 ASN A N 1
ATOM 3504 C CA . ASN A 1 458 ? -56.731 0.429 58.902 1.00 94.38 458 ASN A CA 1
ATOM 3505 C C . ASN A 1 458 ? -55.760 0.995 57.843 1.00 94.38 458 ASN A C 1
ATOM 3507 O O . ASN A 1 458 ? -56.125 1.232 56.690 1.00 94.38 458 ASN A O 1
ATOM 3511 N N . GLY A 1 459 ? -54.519 1.254 58.248 1.00 95.56 459 GLY A N 1
ATOM 3512 C CA . GLY A 1 459 ? -53.444 1.719 57.376 1.00 95.56 459 GLY A CA 1
ATOM 3513 C C . GLY A 1 459 ? -53.423 3.224 57.108 1.00 95.56 459 GLY A C 1
ATOM 3514 O O . GLY A 1 459 ? -52.592 3.664 56.308 1.00 95.56 459 GLY A O 1
ATOM 3515 N N . SER A 1 460 ? -54.284 4.013 57.761 1.00 95.62 460 SER A N 1
ATOM 3516 C CA . SER A 1 460 ? -54.314 5.473 57.582 1.00 95.62 460 SER A CA 1
ATOM 3517 C C . SER A 1 460 ? -53.119 6.156 58.262 1.00 95.62 460 SER A C 1
ATOM 3519 O O . SER A 1 460 ? -52.497 7.046 57.684 1.00 95.62 460 SER A O 1
ATOM 3521 N N . THR A 1 461 ? -52.744 5.686 59.451 1.00 96.38 461 THR A N 1
ATOM 3522 C CA . THR A 1 461 ? -51.598 6.138 60.243 1.00 96.38 461 THR A CA 1
ATOM 3523 C C . THR A 1 461 ? -50.677 4.960 60.537 1.00 96.38 461 THR A C 1
ATOM 3525 O O . THR A 1 461 ? -51.132 3.875 60.892 1.00 96.38 461 THR A O 1
ATOM 3528 N N . TRP A 1 462 ? -49.366 5.184 60.436 1.00 97.75 462 TRP A N 1
ATOM 3529 C CA . TRP A 1 462 ? -48.339 4.186 60.735 1.00 97.75 462 TRP A CA 1
ATOM 3530 C C . TRP A 1 462 ? -47.392 4.708 61.813 1.00 97.75 462 TRP A C 1
ATOM 3532 O O . TRP A 1 462 ? -46.797 5.772 61.660 1.00 97.75 462 TRP A O 1
ATOM 3542 N N . VAL A 1 463 ? -47.250 3.946 62.892 1.00 96.94 463 VAL A N 1
ATOM 3543 C CA . VAL A 1 463 ? -46.339 4.206 64.009 1.00 96.94 463 VAL A CA 1
ATOM 3544 C C . VAL A 1 463 ? -45.178 3.227 63.918 1.00 96.94 463 VAL A C 1
ATOM 3546 O O . VAL A 1 463 ? -45.391 2.036 63.704 1.00 96.94 463 VAL A O 1
ATOM 3549 N N . GLU A 1 464 ? -43.950 3.716 64.061 1.00 97.12 464 GLU A N 1
ATOM 3550 C CA . GLU A 1 464 ? -42.759 2.866 64.047 1.00 97.12 464 GLU A CA 1
ATOM 3551 C C . GLU A 1 464 ? -42.765 1.894 65.238 1.00 97.12 464 GLU A C 1
ATOM 3553 O O . GLU A 1 464 ? -42.974 2.292 66.384 1.00 97.12 464 GLU A O 1
ATOM 3558 N N . VAL A 1 465 ? -42.549 0.612 64.947 1.00 96.38 465 VAL A N 1
ATOM 3559 C CA . VAL A 1 465 ? -42.339 -0.452 65.938 1.00 96.38 465 VAL A CA 1
ATOM 3560 C C . VAL A 1 465 ? -40.847 -0.705 66.113 1.00 96.38 465 VAL A C 1
ATOM 3562 O O . VAL A 1 465 ? -40.364 -0.795 67.239 1.00 96.38 465 VAL A O 1
ATOM 3565 N N . ALA A 1 466 ? -40.126 -0.825 64.999 1.00 94.75 466 ALA A N 1
ATOM 3566 C CA . ALA A 1 466 ? -38.686 -1.026 64.963 1.00 94.75 466 ALA A CA 1
ATOM 3567 C C . ALA A 1 466 ? -38.127 -0.607 63.599 1.00 94.75 466 ALA A C 1
ATOM 3569 O O . ALA A 1 466 ? -38.841 -0.643 62.598 1.00 94.75 466 ALA A O 1
ATOM 3570 N N . ASN A 1 467 ? -36.849 -0.247 63.551 1.00 93.38 467 ASN A N 1
ATOM 3571 C CA . ASN A 1 467 ? -36.171 0.188 62.335 1.00 93.38 467 ASN A CA 1
ATOM 3572 C C . ASN A 1 467 ? -34.712 -0.296 62.338 1.00 93.38 467 ASN A C 1
ATOM 3574 O O . ASN A 1 467 ? -34.138 -0.484 63.413 1.00 93.38 467 ASN A O 1
ATOM 3578 N N . GLY A 1 468 ? -34.127 -0.491 61.154 1.00 89.75 468 GLY A N 1
ATOM 3579 C CA . GLY A 1 468 ? -32.737 -0.914 60.977 1.00 89.75 468 GLY A CA 1
ATOM 3580 C C . GLY A 1 468 ? -32.450 -2.325 61.493 1.00 89.75 468 GLY A C 1
ATOM 3581 O O . GLY A 1 468 ? -31.384 -2.578 62.055 1.00 89.75 468 GLY A O 1
ATOM 3582 N N . LEU A 1 469 ? -33.428 -3.229 61.408 1.00 91.94 469 LEU A N 1
ATOM 3583 C CA . LEU A 1 469 ? -33.276 -4.604 61.873 1.00 91.94 469 LEU A CA 1
ATOM 3584 C C . LEU A 1 469 ? -32.563 -5.459 60.819 1.00 91.94 469 LEU A C 1
ATOM 3586 O O . LEU A 1 469 ? -32.785 -5.298 59.622 1.00 91.94 469 LEU A O 1
ATOM 3590 N N . ASN A 1 470 ? -31.781 -6.438 61.277 1.00 90.88 470 ASN A N 1
ATOM 3591 C CA . ASN A 1 470 ? -31.309 -7.522 60.416 1.00 90.88 470 ASN A CA 1
ATOM 3592 C C . ASN A 1 470 ? -32.481 -8.419 60.008 1.00 90.88 470 ASN A C 1
ATOM 3594 O O . ASN A 1 470 ? -33.404 -8.642 60.799 1.00 90.88 470 ASN A O 1
ATOM 3598 N N . ASN A 1 471 ? -32.414 -8.996 58.811 1.00 92.25 471 ASN A N 1
ATOM 3599 C CA . ASN A 1 471 ? -33.423 -9.922 58.315 1.00 92.25 471 ASN A CA 1
ATOM 3600 C C . ASN A 1 471 ? -33.350 -11.305 59.001 1.00 92.25 471 ASN A C 1
ATOM 3602 O O . ASN A 1 471 ? -32.903 -12.297 58.436 1.00 92.25 471 ASN A O 1
ATOM 3606 N N . THR A 1 472 ? -33.800 -11.386 60.255 1.00 92.62 472 THR A N 1
ATOM 3607 C CA . THR A 1 472 ? -33.877 -12.634 61.042 1.00 92.62 472 THR A CA 1
ATOM 3608 C C . THR A 1 472 ? -35.197 -13.393 60.855 1.00 92.62 472 THR A C 1
ATOM 3610 O O . THR A 1 472 ? -35.412 -14.420 61.502 1.00 92.62 472 THR A O 1
ATOM 3613 N N . GLY A 1 473 ? -36.120 -12.868 60.038 1.00 93.00 473 GLY A N 1
ATOM 3614 C CA . GLY A 1 473 ? -37.470 -13.407 59.817 1.00 93.00 473 GLY A CA 1
ATOM 3615 C C . GLY A 1 473 ? -38.432 -13.289 61.010 1.00 93.00 473 GLY A C 1
ATOM 3616 O O . GLY A 1 473 ? -39.566 -13.771 60.943 1.00 93.00 473 GLY A O 1
ATOM 3617 N N . SER A 1 474 ? -38.004 -12.682 62.123 1.00 95.31 474 SER A N 1
ATOM 3618 C CA . SER A 1 474 ? -38.834 -12.519 63.322 1.00 95.31 474 SER A CA 1
ATOM 3619 C C . SER A 1 474 ? -38.416 -11.346 64.212 1.00 95.31 474 SER A C 1
ATOM 3621 O O . SER A 1 474 ? -37.236 -11.006 64.313 1.00 95.31 474 SER A O 1
ATOM 3623 N N . TYR A 1 475 ? -39.398 -10.745 64.892 1.00 96.31 475 TYR A N 1
ATOM 3624 C CA . TYR A 1 475 ? -39.205 -9.666 65.862 1.00 96.31 475 TYR A CA 1
ATOM 3625 C C . TYR A 1 475 ? -40.185 -9.800 67.032 1.00 96.31 475 TYR A C 1
ATOM 3627 O O . TYR A 1 475 ? -41.398 -9.903 66.840 1.00 96.31 475 TYR A O 1
ATOM 3635 N N . MET A 1 476 ? -39.663 -9.761 68.259 1.00 96.75 476 MET A N 1
ATOM 3636 C CA . MET A 1 476 ? -40.478 -9.769 69.476 1.00 96.75 476 MET A CA 1
ATOM 3637 C C . MET A 1 476 ? -40.995 -8.363 69.781 1.00 96.75 476 MET A C 1
ATOM 3639 O O . MET A 1 476 ? -40.301 -7.541 70.381 1.00 96.75 476 MET A O 1
ATOM 3643 N N . TRP A 1 477 ? -42.240 -8.102 69.395 1.00 96.50 477 TRP A N 1
ATOM 3644 C CA . TRP A 1 477 ? -42.924 -6.837 69.610 1.00 96.50 477 TRP A CA 1
ATOM 3645 C C . TRP A 1 477 ? -43.519 -6.752 71.018 1.00 96.50 477 TRP A C 1
ATOM 3647 O O . TRP A 1 477 ? -44.293 -7.608 71.449 1.00 96.50 477 TRP A O 1
ATOM 3657 N N . ASN A 1 478 ? -43.168 -5.685 71.735 1.00 95.06 478 ASN A N 1
ATOM 3658 C CA . ASN A 1 478 ? -43.861 -5.277 72.948 1.00 95.06 478 ASN A CA 1
ATOM 3659 C C . ASN A 1 478 ? -45.021 -4.340 72.585 1.00 95.06 478 ASN A C 1
ATOM 3661 O O . ASN A 1 478 ? -44.790 -3.186 72.227 1.00 95.06 478 ASN A O 1
ATOM 3665 N N . THR A 1 479 ? -46.258 -4.820 72.699 1.00 94.56 479 THR A N 1
ATOM 3666 C CA . THR A 1 479 ? -47.448 -4.053 72.309 1.00 94.56 479 THR A CA 1
ATOM 3667 C C . THR A 1 479 ? -47.840 -2.983 73.327 1.00 94.56 479 THR A C 1
ATOM 3669 O O . THR A 1 479 ? -48.679 -2.133 73.027 1.00 94.56 479 THR A O 1
ATOM 3672 N N . TYR A 1 480 ? -47.254 -2.989 74.531 1.00 91.75 480 TYR A N 1
ATOM 3673 C CA . TYR A 1 480 ? -47.522 -1.950 75.521 1.00 91.75 480 TYR A CA 1
ATOM 3674 C C . TYR A 1 480 ? -47.028 -0.590 75.011 1.00 91.75 480 TYR A C 1
ATOM 3676 O O . TYR A 1 480 ? -45.859 -0.431 74.672 1.00 91.75 480 TYR A O 1
ATOM 3684 N N . GLY A 1 481 ? -47.920 0.403 74.995 1.00 88.38 481 GLY A N 1
ATOM 3685 C CA . GLY A 1 481 ? -47.635 1.747 74.475 1.00 88.38 481 GLY A CA 1
ATOM 3686 C C . GLY A 1 481 ? -48.178 2.004 73.068 1.00 88.38 481 GLY A C 1
ATOM 3687 O O . GLY A 1 481 ? -48.175 3.152 72.630 1.00 88.38 481 GLY A O 1
ATOM 3688 N N . PHE A 1 482 ? -48.706 0.978 72.397 1.00 94.25 482 PHE A N 1
ATOM 3689 C CA . PHE A 1 482 ? -49.461 1.121 71.155 1.00 94.25 482 PHE A CA 1
ATOM 3690 C C . PHE A 1 482 ? -50.965 1.166 71.453 1.00 94.25 482 PHE A C 1
ATOM 3692 O O . PHE A 1 482 ? -51.442 0.538 72.397 1.00 94.25 482 PHE A O 1
ATOM 3699 N N . GLN A 1 483 ? -51.710 1.951 70.674 1.00 94.81 483 GLN A N 1
ATOM 3700 C CA . GLN A 1 483 ? -53.152 2.120 70.847 1.00 94.81 483 GLN A CA 1
ATOM 3701 C C . GLN A 1 483 ? -53.900 0.840 70.461 1.00 94.81 483 GLN A C 1
ATOM 3703 O O . GLN A 1 483 ? -53.745 0.375 69.333 1.00 94.81 483 GLN A O 1
ATOM 3708 N N . ASP A 1 484 ? -54.736 0.322 71.363 1.00 94.81 484 ASP A N 1
ATOM 3709 C CA . ASP A 1 484 ? -55.643 -0.798 71.089 1.00 94.81 484 ASP A CA 1
ATOM 3710 C C . ASP A 1 484 ? -56.600 -0.465 69.927 1.00 94.81 484 ASP A C 1
ATOM 3712 O O . ASP A 1 484 ? -57.071 0.670 69.796 1.00 94.81 484 ASP A O 1
ATOM 3716 N N . SER A 1 485 ? -56.871 -1.449 69.069 1.00 96.12 485 SER A N 1
ATOM 3717 C CA . SER A 1 485 ? -57.689 -1.278 67.865 1.00 96.12 485 SER A CA 1
ATOM 3718 C C . SER A 1 485 ? -58.231 -2.610 67.347 1.00 96.12 485 SER A C 1
ATOM 3720 O O . SER A 1 485 ? -57.541 -3.627 67.392 1.00 96.12 485 SER A O 1
ATOM 3722 N N . ASP A 1 486 ? -59.452 -2.597 66.812 1.00 95.25 486 ASP A N 1
ATOM 3723 C CA . ASP A 1 486 ? -60.045 -3.691 66.034 1.00 95.25 486 ASP A CA 1
ATOM 3724 C C . ASP A 1 486 ? -59.732 -3.602 64.525 1.00 95.25 486 ASP A C 1
ATOM 3726 O O . ASP A 1 486 ? -60.111 -4.482 63.750 1.00 95.25 486 ASP A O 1
ATOM 3730 N N . GLU A 1 487 ? -58.993 -2.569 64.113 1.00 96.38 487 GLU A N 1
ATOM 3731 C CA . GLU A 1 487 ? -58.539 -2.318 62.744 1.00 96.38 487 GLU A CA 1
ATOM 3732 C C . GLU A 1 487 ? -57.008 -2.376 62.603 1.00 96.38 487 GLU A C 1
ATOM 3734 O O . GLU A 1 487 ? -56.432 -1.741 61.714 1.00 96.38 487 GLU A O 1
ATOM 3739 N N . ALA A 1 488 ? -56.339 -3.112 63.492 1.00 97.44 488 ALA A N 1
ATOM 3740 C CA . ALA A 1 488 ? -54.889 -3.133 63.576 1.00 97.44 488 ALA A CA 1
ATOM 3741 C C . ALA A 1 488 ? -54.218 -3.814 62.370 1.00 97.44 488 ALA A C 1
ATOM 3743 O O . ALA A 1 488 ? -54.694 -4.839 61.875 1.00 97.44 488 ALA A O 1
ATOM 3744 N N . MET A 1 489 ? -53.081 -3.271 61.921 1.00 97.94 489 MET A N 1
ATOM 3745 C CA . MET A 1 489 ? -52.266 -3.822 60.826 1.00 97.94 489 MET A CA 1
ATOM 3746 C C . MET A 1 489 ? -50.765 -3.661 61.103 1.00 97.94 489 MET A C 1
ATOM 3748 O O . MET A 1 489 ? -50.348 -2.707 61.761 1.00 97.94 489 MET A O 1
ATOM 3752 N N . ILE A 1 490 ? -49.946 -4.569 60.564 1.00 98.06 490 ILE A N 1
ATOM 3753 C CA . ILE A 1 490 ? -48.482 -4.457 60.522 1.00 98.06 490 ILE A CA 1
ATOM 3754 C C . ILE A 1 490 ? -48.042 -4.190 59.084 1.00 98.06 490 ILE A C 1
ATOM 3756 O O . ILE A 1 490 ? -48.560 -4.798 58.151 1.00 98.06 490 ILE A O 1
ATOM 3760 N N . LYS A 1 491 ? -47.061 -3.306 58.912 1.00 98.00 491 LYS A N 1
ATOM 3761 C CA . LYS A 1 491 ? -46.348 -3.082 57.654 1.00 98.00 491 LYS A CA 1
ATOM 3762 C C . LYS A 1 491 ? -44.867 -3.338 57.871 1.00 98.00 491 LYS A C 1
ATOM 3764 O O . LYS A 1 491 ? -44.299 -2.807 58.822 1.00 98.00 491 LYS A O 1
ATOM 3769 N N . ILE A 1 492 ? -44.260 -4.117 56.989 1.00 97.50 492 ILE A N 1
ATOM 3770 C CA . ILE A 1 492 ? -42.819 -4.360 56.970 1.00 97.50 492 ILE A CA 1
ATOM 3771 C C . ILE A 1 492 ? -42.254 -3.761 55.688 1.00 97.50 492 ILE A C 1
ATOM 3773 O O . ILE A 1 492 ? -42.796 -4.004 54.609 1.00 97.50 492 ILE A O 1
ATOM 3777 N N . LEU A 1 493 ? -41.197 -2.968 55.831 1.00 96.69 493 LEU A N 1
ATOM 3778 C CA . LEU A 1 493 ? -40.355 -2.498 54.738 1.00 96.69 493 LEU A CA 1
ATOM 3779 C C . LEU A 1 493 ? -39.040 -3.278 54.784 1.00 96.69 493 LEU A C 1
ATOM 3781 O O . LEU A 1 493 ? -38.479 -3.435 55.868 1.00 96.69 493 LEU A O 1
ATOM 3785 N N . ALA A 1 494 ? -38.570 -3.747 53.636 1.00 95.00 494 ALA A N 1
ATOM 3786 C CA . ALA A 1 494 ? -37.217 -4.261 53.458 1.00 95.00 494 ALA A CA 1
ATOM 3787 C C . ALA A 1 494 ? -36.537 -3.431 52.377 1.00 95.00 494 ALA A C 1
ATOM 3789 O O . ALA A 1 494 ? -37.136 -3.216 51.326 1.00 95.00 494 ALA A O 1
ATOM 3790 N N . LYS A 1 495 ? -35.331 -2.947 52.643 1.00 93.38 495 LYS A N 1
ATOM 3791 C CA . LYS A 1 495 ? -34.541 -2.172 51.689 1.00 93.38 495 LYS A CA 1
ATOM 3792 C C . LYS A 1 495 ? -33.279 -2.953 51.311 1.00 93.38 495 LYS A C 1
ATOM 3794 O O . LYS A 1 495 ? -32.702 -3.584 52.188 1.00 93.38 495 LYS A O 1
ATOM 3799 N N . ASP A 1 496 ? -32.892 -2.961 50.046 1.00 93.44 496 ASP A N 1
ATOM 3800 C CA . ASP A 1 496 ? -31.615 -3.556 49.618 1.00 93.44 496 ASP A CA 1
ATOM 3801 C C . ASP A 1 496 ? -30.463 -2.533 49.670 1.00 93.44 496 ASP A C 1
ATOM 3803 O O . ASP A 1 496 ? -30.652 -1.346 49.971 1.00 93.44 496 ASP A O 1
ATOM 3807 N N . ASP A 1 497 ? -29.256 -3.000 49.356 1.00 90.19 497 ASP A N 1
ATOM 3808 C CA . ASP A 1 497 ? -28.047 -2.184 49.213 1.00 90.19 497 ASP A CA 1
ATOM 3809 C C . ASP A 1 497 ? -28.102 -1.138 48.083 1.00 90.19 497 ASP A C 1
ATOM 3811 O O . ASP A 1 497 ? -27.352 -0.151 48.135 1.00 90.19 497 ASP A O 1
ATOM 3815 N N . ALA A 1 498 ? -28.962 -1.333 47.078 1.00 92.25 498 ALA A N 1
ATOM 3816 C CA . ALA A 1 498 ? -29.192 -0.394 45.981 1.00 92.25 498 ALA A CA 1
ATOM 3817 C C . ALA A 1 498 ? -30.203 0.709 46.342 1.00 92.25 498 ALA A C 1
ATOM 3819 O O . ALA A 1 498 ? -30.264 1.760 45.700 1.00 92.25 498 ALA A O 1
ATOM 3820 N N . GLY A 1 499 ? -30.933 0.523 47.437 1.00 92.50 499 GLY A N 1
ATOM 3821 C CA . GLY A 1 499 ? -31.918 1.437 47.978 1.00 92.50 499 GLY A CA 1
ATOM 3822 C C . GLY A 1 499 ? -33.355 1.181 47.525 1.00 92.50 499 GLY A C 1
ATOM 3823 O O . GLY A 1 499 ? -34.234 1.977 47.881 1.00 92.50 499 GLY A O 1
ATOM 3824 N N . ASN A 1 500 ? -33.631 0.097 46.798 1.00 93.94 500 ASN A N 1
ATOM 3825 C CA . ASN A 1 500 ? -34.993 -0.286 46.452 1.00 93.94 500 ASN A CA 1
ATOM 3826 C C . ASN A 1 500 ? -35.722 -0.812 47.698 1.00 93.94 500 ASN A C 1
ATOM 3828 O O . ASN A 1 500 ? -35.125 -1.406 48.593 1.00 93.94 500 ASN A O 1
ATOM 3832 N N . VAL A 1 501 ? -37.038 -0.575 47.792 1.00 94.94 501 VAL A N 1
ATOM 3833 C CA . VAL A 1 501 ? -37.823 -0.888 49.001 1.00 94.94 501 VAL A CA 1
ATOM 3834 C C . VAL A 1 501 ? -38.989 -1.823 48.695 1.00 94.94 501 VAL A C 1
ATOM 3836 O O . VAL A 1 501 ? -39.970 -1.440 48.055 1.00 94.94 501 VAL A O 1
ATOM 3839 N N . GLY A 1 502 ? -38.908 -3.035 49.231 1.00 95.50 502 GLY A N 1
ATOM 3840 C CA . GLY A 1 502 ? -39.983 -4.011 49.313 1.00 95.50 502 GLY A CA 1
ATOM 3841 C C . GLY A 1 502 ? -40.954 -3.713 50.451 1.00 95.50 502 GLY A C 1
ATOM 3842 O O . GLY A 1 502 ? -40.548 -3.281 51.531 1.00 95.50 502 GLY A O 1
ATOM 3843 N N . VAL A 1 503 ? -42.251 -3.962 50.242 1.00 96.69 503 VAL A N 1
ATOM 3844 C CA . VAL A 1 503 ? -43.299 -3.670 51.236 1.00 96.69 503 VAL A CA 1
ATOM 3845 C C . VAL A 1 503 ? -44.266 -4.837 51.381 1.00 96.69 503 VAL A C 1
ATOM 3847 O O . VAL A 1 503 ? -44.833 -5.305 50.398 1.00 96.69 503 VAL A O 1
ATOM 3850 N N . ALA A 1 504 ? -44.545 -5.233 52.623 1.00 97.12 504 ALA A N 1
ATOM 3851 C CA . ALA A 1 504 ? -45.644 -6.132 52.963 1.00 97.12 504 ALA A CA 1
ATOM 3852 C C . ALA A 1 504 ? -46.567 -5.495 54.000 1.00 97.12 504 ALA A C 1
ATOM 3854 O O . ALA A 1 504 ? -46.109 -4.818 54.919 1.00 97.12 504 ALA A O 1
ATOM 3855 N N . ILE A 1 505 ? -47.870 -5.745 53.878 1.00 97.31 505 ILE A N 1
ATOM 3856 C CA . ILE A 1 505 ? -48.890 -5.317 54.838 1.00 97.31 505 ILE A CA 1
ATOM 3857 C C . ILE A 1 505 ? -49.682 -6.553 55.274 1.00 97.31 505 ILE A C 1
ATOM 3859 O O . ILE A 1 505 ? -50.082 -7.360 54.437 1.00 97.31 505 ILE A O 1
ATOM 3863 N N . SER A 1 506 ? -49.875 -6.723 56.580 1.00 97.12 506 SER A N 1
ATOM 3864 C CA . SER A 1 506 ? -50.583 -7.869 57.149 1.00 97.12 506 SER A CA 1
ATOM 3865 C C . SER A 1 506 ? -52.089 -7.795 56.898 1.00 97.12 506 SER A C 1
ATOM 3867 O O . SER A 1 506 ? -52.648 -6.729 56.633 1.00 97.12 506 SER A O 1
ATOM 3869 N N . ASN A 1 507 ? -52.782 -8.914 57.114 1.00 94.62 507 ASN A N 1
ATOM 3870 C CA . ASN A 1 507 ? -54.226 -8.887 57.334 1.00 94.62 507 ASN A CA 1
ATOM 3871 C C . ASN A 1 507 ? -54.576 -8.087 58.605 1.00 94.62 507 ASN A C 1
ATOM 3873 O O . ASN A 1 507 ? -53.736 -7.917 59.497 1.00 94.62 507 ASN A O 1
ATOM 3877 N N . LYS A 1 508 ? -55.825 -7.603 58.690 1.00 96.44 508 LYS A N 1
ATOM 3878 C CA . LYS A 1 508 ? -56.347 -6.946 59.900 1.00 96.44 508 LYS A CA 1
ATOM 3879 C C . LYS A 1 508 ? -56.344 -7.912 61.084 1.00 96.44 508 LYS A C 1
ATOM 3881 O O . LYS A 1 508 ? -56.779 -9.054 60.946 1.00 96.44 508 LYS A O 1
ATOM 3886 N N . PHE A 1 509 ? -55.942 -7.431 62.254 1.00 96.56 509 PHE A N 1
ATOM 3887 C CA . PHE A 1 509 ? -56.047 -8.134 63.534 1.00 96.56 509 PHE A CA 1
ATOM 3888 C C . PHE A 1 509 ? -56.617 -7.204 64.614 1.00 96.56 509 PHE A C 1
ATOM 3890 O O . PHE A 1 509 ? -56.865 -6.028 64.364 1.00 96.56 509 PHE A O 1
ATOM 3897 N N . ILE A 1 510 ? -56.855 -7.740 65.809 1.00 96.69 510 ILE A N 1
ATOM 3898 C CA . ILE A 1 510 ? -57.324 -6.983 66.972 1.00 96.69 510 ILE A CA 1
ATOM 3899 C C . ILE A 1 510 ? -56.159 -6.859 67.951 1.00 96.69 510 ILE A C 1
ATOM 3901 O O . ILE A 1 510 ? -55.670 -7.876 68.445 1.00 96.69 510 ILE A O 1
ATOM 3905 N N . LEU A 1 511 ? -55.722 -5.635 68.245 1.00 96.00 511 LEU A N 1
ATOM 3906 C CA . LEU A 1 511 ? -54.819 -5.359 69.359 1.00 96.00 511 LEU A CA 1
ATOM 3907 C C . LEU A 1 511 ? -55.649 -4.974 70.585 1.00 96.00 511 LEU A C 1
ATOM 3909 O O . LEU A 1 511 ? -56.331 -3.953 70.564 1.00 96.00 511 LEU A O 1
ATOM 3913 N N . ASP A 1 512 ? -55.574 -5.782 71.642 1.00 94.44 512 ASP A N 1
ATOM 3914 C CA . ASP A 1 512 ? -56.306 -5.539 72.888 1.00 94.44 512 ASP A CA 1
ATOM 3915 C C . ASP A 1 512 ? -55.423 -5.827 74.110 1.00 94.44 512 ASP A C 1
ATOM 3917 O O . ASP A 1 512 ? -55.242 -6.975 74.536 1.00 94.44 512 ASP A O 1
ATOM 3921 N N . ASN A 1 513 ? -54.847 -4.765 74.673 1.00 91.94 513 ASN A N 1
ATOM 3922 C CA . ASN A 1 513 ? -54.101 -4.808 75.926 1.00 91.94 513 ASN A CA 1
ATOM 3923 C C . ASN A 1 513 ? -54.959 -4.406 77.131 1.00 91.94 513 ASN A C 1
ATOM 3925 O O . ASN A 1 513 ? -54.468 -4.481 78.262 1.00 91.94 513 ASN A O 1
ATOM 3929 N N . THR A 1 514 ? -56.208 -3.983 76.919 1.00 87.31 514 THR A N 1
ATOM 3930 C CA . THR A 1 514 ? -57.079 -3.439 77.959 1.00 87.31 514 THR A CA 1
ATOM 3931 C C . THR A 1 514 ? -57.811 -4.565 78.696 1.00 87.31 514 THR A C 1
ATOM 3933 O O . THR A 1 514 ? -58.683 -5.229 78.137 1.00 87.31 514 THR A O 1
ATOM 3936 N N . PRO A 1 515 ? -57.528 -4.801 79.995 1.00 82.25 515 PRO A N 1
ATOM 3937 C CA . PRO A 1 515 ? -58.258 -5.812 80.746 1.00 82.25 515 PRO A CA 1
ATOM 3938 C C . PRO A 1 515 ? -59.748 -5.446 80.850 1.00 82.25 515 PRO A C 1
ATOM 3940 O O . PRO A 1 515 ? -60.085 -4.271 81.038 1.00 82.25 515 PRO A O 1
ATOM 3943 N N . PRO A 1 516 ? -60.664 -6.428 80.820 1.00 81.00 516 PRO A N 1
ATOM 3944 C CA . PRO A 1 516 ? -62.079 -6.153 81.021 1.00 81.00 516 PRO A CA 1
ATOM 3945 C C . PRO A 1 516 ? -62.302 -5.529 82.405 1.00 81.00 516 PRO A C 1
ATOM 3947 O O . PRO A 1 516 ? -61.830 -6.043 83.420 1.00 81.00 516 PRO A O 1
ATOM 3950 N N . THR A 1 517 ? -63.056 -4.429 82.469 1.00 82.31 517 THR A N 1
ATOM 3951 C CA . THR A 1 517 ? -63.417 -3.806 83.750 1.00 82.31 517 THR A CA 1
ATOM 3952 C C . THR A 1 517 ? -64.732 -4.386 84.263 1.00 82.31 517 THR A C 1
ATOM 3954 O O . THR A 1 517 ? -65.773 -4.260 83.619 1.00 82.31 517 THR A O 1
ATOM 3957 N N . ILE A 1 518 ? -64.708 -4.990 85.453 1.00 77.88 518 ILE A N 1
ATOM 3958 C CA . ILE A 1 518 ? -65.918 -5.450 86.143 1.00 77.88 518 ILE A CA 1
ATOM 3959 C C . ILE A 1 518 ? -66.372 -4.353 87.110 1.00 77.88 518 ILE A C 1
ATOM 3961 O O . ILE A 1 518 ? -65.710 -4.091 88.111 1.00 77.88 518 ILE A O 1
ATOM 3965 N N . ILE A 1 519 ? -67.523 -3.730 86.837 1.00 73.38 519 ILE A N 1
ATOM 3966 C CA . ILE A 1 519 ? -68.174 -2.798 87.769 1.00 73.38 519 ILE A CA 1
ATOM 3967 C C . ILE A 1 519 ? -69.353 -3.515 88.426 1.00 73.38 519 ILE A C 1
ATOM 3969 O O . ILE A 1 519 ? -70.398 -3.723 87.804 1.00 73.38 519 ILE A O 1
ATOM 3973 N N . ILE A 1 520 ? -69.200 -3.873 89.701 1.00 68.25 520 ILE A N 1
ATOM 3974 C CA . ILE A 1 520 ? -70.302 -4.389 90.520 1.00 68.25 520 ILE A CA 1
ATOM 3975 C C . ILE A 1 520 ? -71.218 -3.211 90.859 1.00 68.25 520 ILE A C 1
ATOM 3977 O O . ILE A 1 520 ? -70.841 -2.328 91.625 1.00 68.25 520 ILE A O 1
ATOM 3981 N N . LYS A 1 521 ? -72.419 -3.173 90.266 1.00 67.25 521 LYS A N 1
ATOM 3982 C CA . LYS A 1 521 ? -73.326 -2.028 90.419 1.00 67.25 521 LYS A CA 1
ATOM 3983 C C . LYS A 1 521 ? -74.061 -1.991 91.768 1.00 67.25 521 LYS A C 1
ATOM 3985 O O . LYS A 1 521 ? -74.252 -0.876 92.231 1.00 67.25 521 LYS A O 1
ATOM 3990 N N . GLN A 1 522 ? -74.430 -3.118 92.411 1.00 64.50 522 GLN A N 1
ATOM 3991 C CA . GLN A 1 522 ? -75.073 -3.174 93.755 1.00 64.50 522 GLN A CA 1
ATOM 3992 C C . GLN A 1 522 ? -75.117 -4.596 94.397 1.00 64.50 522 GLN A C 1
ATOM 3994 O O . GLN A 1 522 ? -75.060 -5.560 93.631 1.00 64.50 522 GLN A O 1
ATOM 3999 N N . PRO A 1 523 ? -75.344 -4.742 95.739 1.00 54.19 523 PRO A N 1
ATOM 4000 C CA . PRO A 1 523 ? -75.435 -3.675 96.748 1.00 54.19 523 PRO A CA 1
ATOM 4001 C C . PRO A 1 523 ? -74.506 -3.774 97.985 1.00 54.19 523 PRO A C 1
ATOM 4003 O O . PRO A 1 523 ? -74.154 -4.836 98.486 1.00 54.19 523 PRO A O 1
ATOM 4006 N N . VAL A 1 524 ? -74.231 -2.554 98.453 1.00 61.88 524 VAL A N 1
ATOM 4007 C CA . VAL A 1 524 ? -73.871 -1.965 99.760 1.00 61.88 524 VAL A CA 1
ATOM 4008 C C . VAL A 1 524 ? -74.179 -2.761 101.050 1.00 61.88 524 VAL A C 1
ATOM 4010 O O . VAL A 1 524 ? -75.081 -3.591 101.097 1.00 61.88 524 VAL A O 1
ATOM 4013 N N . GLU A 1 525 ? -73.435 -2.411 102.111 1.00 53.81 525 GLU A N 1
ATOM 4014 C CA . GLU A 1 525 ? -73.468 -2.906 103.499 1.00 53.81 525 GLU A CA 1
ATOM 4015 C C . GLU A 1 525 ? -74.865 -3.301 104.028 1.00 53.81 525 GLU A C 1
ATOM 4017 O O . GLU A 1 525 ? -75.808 -2.509 104.001 1.00 53.81 525 GLU A O 1
ATOM 4022 N N . GLY A 1 526 ? -74.972 -4.526 104.572 1.00 59.19 526 GLY A N 1
ATOM 4023 C CA . GLY A 1 526 ? -76.043 -4.889 105.508 1.00 59.19 526 GLY A CA 1
ATOM 4024 C C . GLY A 1 526 ? -76.862 -6.161 105.260 1.00 59.19 526 GLY A C 1
ATOM 4025 O O . GLY A 1 526 ? -77.719 -6.441 106.094 1.00 59.19 526 GLY A O 1
ATOM 4026 N N . LYS A 1 527 ? -76.659 -6.964 104.200 1.00 55.38 527 LYS A N 1
ATOM 4027 C CA . LYS A 1 527 ? -77.388 -8.251 104.059 1.00 55.38 527 LYS A CA 1
ATOM 4028 C C . LYS A 1 527 ? -76.567 -9.376 103.422 1.00 55.38 527 LYS A C 1
ATOM 4030 O O . LYS A 1 527 ? -76.604 -9.567 102.212 1.00 55.38 527 LYS A O 1
ATOM 4035 N N . ALA A 1 528 ? -75.922 -10.180 104.264 1.00 55.62 528 ALA A N 1
ATOM 4036 C CA . ALA A 1 528 ? -75.618 -11.577 103.959 1.00 55.62 528 ALA A CA 1
ATOM 4037 C C . ALA A 1 528 ? -76.576 -12.464 104.777 1.00 55.62 528 ALA A C 1
ATOM 4039 O O . ALA A 1 528 ? -76.734 -12.252 105.978 1.00 55.62 528 ALA A O 1
ATOM 4040 N N . TYR A 1 529 ? -77.254 -13.410 104.121 1.00 55.00 529 TYR A N 1
ATOM 4041 C CA . TYR A 1 529 ? -78.110 -14.409 104.773 1.00 55.00 529 TYR A CA 1
ATOM 4042 C C . TYR A 1 529 ? -77.248 -15.575 105.280 1.00 55.00 529 TYR A C 1
ATOM 4044 O O . TYR A 1 529 ? -76.464 -16.128 104.512 1.00 55.00 529 TYR A O 1
ATOM 4052 N N . GLY A 1 530 ? -77.404 -15.933 106.558 1.00 48.03 530 GLY A N 1
ATOM 4053 C CA . GLY A 1 530 ? -76.826 -17.132 107.170 1.00 48.03 530 GLY A CA 1
ATOM 4054 C C . GLY A 1 530 ? -77.828 -18.285 107.285 1.00 48.03 530 GLY A C 1
ATOM 4055 O O . GLY A 1 530 ? -79.033 -18.090 107.119 1.00 48.03 530 GLY A O 1
ATOM 4056 N N . THR A 1 531 ? -77.309 -19.464 107.622 1.00 50.56 531 THR A N 1
ATOM 4057 C CA . THR A 1 531 ? -78.034 -20.568 108.273 1.00 50.56 531 THR A CA 1
ATOM 4058 C C . THR A 1 531 ? -77.113 -21.163 109.339 1.00 50.56 531 THR A C 1
ATOM 4060 O O . THR A 1 531 ? -75.930 -21.342 109.047 1.00 50.56 531 THR A O 1
ATOM 4063 N N . ASP A 1 532 ? -77.673 -21.380 110.534 1.00 49.03 532 ASP A N 1
ATOM 4064 C CA . ASP A 1 532 ? -77.022 -21.727 111.815 1.00 49.03 532 ASP A CA 1
ATOM 4065 C C . ASP A 1 532 ? -76.042 -22.911 111.797 1.00 49.03 532 ASP A C 1
ATOM 4067 O O . ASP A 1 532 ? -76.298 -23.899 111.066 1.00 49.03 532 ASP A O 1
#

pLDDT: mean 91.05, std 14.48, range [30.0, 98.69]